Protein AF-0000000081345189 (afdb_homodimer)

Structure (mmCIF, N/CA/C/O backbone):
data_AF-0000000081345189-model_v1
#
loop_
_entity.id
_entity.type
_entity.pdbx_description
1 polymer 'GP-PDE domain-containing protein'
#
loop_
_atom_site.group_PDB
_atom_site.id
_atom_site.type_symbol
_atom_site.label_atom_id
_atom_site.label_alt_id
_atom_site.label_comp_id
_atom_site.label_asym_id
_atom_site.label_entity_id
_atom_site.label_seq_id
_atom_site.pdbx_PDB_ins_code
_atom_site.Cartn_x
_atom_site.Cartn_y
_atom_site.Cartn_z
_atom_site.occupancy
_atom_site.B_iso_or_equiv
_atom_site.auth_seq_id
_atom_site.auth_comp_id
_atom_site.auth_asym_id
_atom_site.auth_atom_id
_atom_site.pdbx_PDB_model_num
ATOM 1 N N . MET A 1 1 ? -39.938 5.062 -21.141 1 41.16 1 MET A N 1
ATOM 2 C CA . MET A 1 1 ? -39.344 3.846 -20.578 1 41.16 1 MET A CA 1
ATOM 3 C C . MET A 1 1 ? -39.156 2.787 -21.656 1 41.16 1 MET A C 1
ATOM 5 O O . MET A 1 1 ? -38.094 2.184 -21.766 1 41.16 1 MET A O 1
ATOM 9 N N . LEU A 1 2 ? -40.312 2.641 -22.531 1 48.38 2 LEU A N 1
ATOM 10 C CA . LEU A 1 2 ? -40.25 1.671 -23.625 1 48.38 2 LEU A CA 1
ATOM 11 C C . LEU A 1 2 ? -39.25 2.102 -24.672 1 48.38 2 LEU A C 1
ATOM 13 O O . LEU A 1 2 ? -38.531 1.263 -25.25 1 48.38 2 LEU A O 1
ATOM 17 N N . MET A 1 3 ? -39.094 3.334 -24.844 1 50.09 3 MET A N 1
ATOM 18 C CA . MET A 1 3 ? -38.188 3.84 -25.859 1 50.09 3 MET A CA 1
ATOM 19 C C . MET A 1 3 ? -36.719 3.678 -25.406 1 50.09 3 MET A C 1
ATOM 21 O O . MET A 1 3 ? -35.844 3.344 -26.203 1 50.09 3 MET A O 1
ATOM 25 N N . LEU A 1 4 ? -36.562 3.957 -24.281 1 46.25 4 LEU A N 1
ATOM 26 C CA . LEU A 1 4 ? -35.188 3.793 -23.797 1 46.25 4 LEU A CA 1
ATOM 27 C C . LEU A 1 4 ? -34.781 2.328 -23.828 1 46.25 4 LEU A C 1
ATOM 29 O O . LEU A 1 4 ? -33.625 2.018 -24.156 1 46.25 4 LEU A O 1
ATOM 33 N N . LEU A 1 5 ? -35.75 1.592 -23.625 1 51.97 5 LEU A N 1
ATOM 34 C CA . LEU A 1 5 ? -35.5 0.163 -23.766 1 51.97 5 LEU A CA 1
ATOM 35 C C . LEU A 1 5 ? -35.188 -0.192 -25.219 1 51.97 5 LEU A C 1
ATOM 37 O O . LEU A 1 5 ? -34.312 -1.018 -25.484 1 51.97 5 LEU A O 1
ATOM 41 N N . GLY A 1 6 ? -35.875 0.521 -26.031 1 51.03 6 GLY A N 1
ATOM 42 C CA . GLY A 1 6 ? -35.625 0.293 -27.438 1 51.03 6 GLY A CA 1
ATOM 43 C C . GLY A 1 6 ? -34.25 0.7 -27.891 1 51.03 6 GLY A C 1
ATOM 44 O O . GLY A 1 6 ? -33.594 -0.009 -28.672 1 51.03 6 GLY A O 1
ATOM 45 N N . LEU A 1 7 ? -33.938 1.811 -27.516 1 50.38 7 LEU A N 1
ATOM 46 C CA . LEU A 1 7 ? -32.594 2.305 -27.922 1 50.38 7 LEU A CA 1
ATOM 47 C C . LEU A 1 7 ? -31.5 1.413 -27.359 1 50.38 7 LEU A C 1
ATOM 49 O O . LEU A 1 7 ? -30.5 1.175 -28.031 1 50.38 7 LEU A O 1
ATOM 53 N N . HIS A 1 8 ? -31.812 1.021 -26.297 1 51.81 8 HIS A N 1
ATOM 54 C CA . HIS A 1 8 ? -30.844 0.103 -25.703 1 51.81 8 HIS A CA 1
ATOM 55 C C . HIS A 1 8 ? -30.766 -1.204 -26.5 1 51.81 8 HIS A C 1
ATOM 57 O O . HIS A 1 8 ? -29.672 -1.729 -26.734 1 51.81 8 HIS A O 1
ATOM 63 N N . VAL A 1 9 ? -32 -1.559 -26.969 1 53.44 9 VAL A N 1
ATOM 64 C CA . VAL A 1 9 ? -32.062 -2.777 -27.766 1 53.44 9 VAL A CA 1
ATOM 65 C C . VAL A 1 9 ? -31.375 -2.549 -29.109 1 53.44 9 VAL A C 1
ATOM 67 O O . VAL A 1 9 ? -30.656 -3.42 -29.594 1 53.44 9 VAL A O 1
ATOM 70 N N . ALA A 1 10 ? -31.484 -1.415 -29.531 1 54.19 10 ALA A N 1
ATOM 71 C CA . ALA A 1 10 ? -30.875 -1.12 -30.828 1 54.19 10 ALA A CA 1
ATOM 72 C C . ALA A 1 10 ? -29.359 -1.025 -30.703 1 54.19 10 ALA A C 1
ATOM 74 O O . ALA A 1 10 ? -28.625 -1.524 -31.562 1 54.19 10 ALA A O 1
ATOM 75 N N . ALA A 1 11 ? -29.047 -0.41 -29.812 1 53.94 11 ALA A N 1
ATOM 76 C CA . ALA A 1 11 ? -27.609 -0.267 -29.656 1 53.94 11 ALA A CA 1
ATOM 77 C C . ALA A 1 11 ? -26.938 -1.624 -29.438 1 53.94 11 ALA A C 1
ATOM 79 O O . ALA A 1 11 ? -25.875 -1.892 -29.984 1 53.94 11 ALA A O 1
ATOM 80 N N . ILE A 1 12 ? -27.656 -2.309 -28.812 1 58.28 12 ILE A N 1
ATOM 81 C CA . ILE A 1 12 ? -27.203 -3.68 -28.609 1 58.28 12 ILE A CA 1
ATOM 82 C C . ILE A 1 12 ? -27.203 -4.422 -29.953 1 58.28 12 ILE A C 1
ATOM 84 O O . ILE A 1 12 ? -26.25 -5.152 -30.266 1 58.28 12 ILE A O 1
ATOM 88 N N . ALA A 1 13 ? -28.234 -4.176 -30.656 1 54.88 13 ALA A N 1
ATOM 89 C CA . ALA A 1 13 ? -28.328 -4.832 -31.953 1 54.88 13 ALA A CA 1
ATOM 90 C C . ALA A 1 13 ? -27.219 -4.375 -32.875 1 54.88 13 ALA A C 1
ATOM 92 O O . ALA A 1 13 ? -26.625 -5.188 -33.625 1 54.88 13 ALA A O 1
ATOM 93 N N . ILE A 1 14 ? -26.969 -3.117 -32.938 1 54.25 14 ILE A N 1
ATOM 94 C CA . ILE A 1 14 ? -25.906 -2.604 -33.781 1 54.25 14 ILE A CA 1
ATOM 95 C C . ILE A 1 14 ? -24.562 -3.131 -33.312 1 54.25 14 ILE A C 1
ATOM 97 O O . ILE A 1 14 ? -23.734 -3.557 -34.125 1 54.25 14 ILE A O 1
ATOM 101 N N . GLY A 1 15 ? -24.406 -3.053 -32.125 1 56.47 15 GLY A N 1
ATOM 102 C CA . GLY A 1 15 ? -23.188 -3.609 -31.562 1 56.47 15 GLY A CA 1
ATOM 103 C C . GLY A 1 15 ? -22.984 -5.078 -31.906 1 56.47 15 GLY A C 1
ATOM 104 O O . GLY A 1 15 ? -21.906 -5.492 -32.281 1 56.47 15 GLY A O 1
ATOM 105 N N . PHE A 1 16 ? -24.125 -5.629 -31.875 1 61.16 16 PHE A N 1
ATOM 106 C CA . PHE A 1 16 ? -24.109 -7.043 -32.219 1 61.16 16 PHE A CA 1
ATOM 107 C C . PHE A 1 16 ? -23.844 -7.23 -33.719 1 61.16 16 PHE A C 1
ATOM 109 O O . PHE A 1 16 ? -23.156 -8.18 -34.125 1 61.16 16 PHE A O 1
ATOM 116 N N . GLY A 1 17 ? -24.438 -6.398 -34.469 1 58.06 17 GLY A N 1
ATOM 117 C CA . GLY A 1 17 ? -24.141 -6.488 -35.906 1 58.06 17 GLY A CA 1
ATOM 118 C C . GLY A 1 17 ? -22.688 -6.293 -36.219 1 58.06 17 GLY A C 1
ATOM 119 O O . GLY A 1 17 ? -22.109 -7.055 -37 1 58.06 17 GLY A O 1
ATOM 120 N N . ILE A 1 18 ? -22.109 -5.309 -35.688 1 59.91 18 ILE A N 1
ATOM 121 C CA . ILE A 1 18 ? -20.688 -5.043 -35.906 1 59.91 18 ILE A CA 1
ATOM 122 C C . ILE A 1 18 ? -19.844 -6.191 -35.344 1 59.91 18 ILE A C 1
ATOM 124 O O . ILE A 1 18 ? -18.859 -6.605 -35.969 1 59.91 18 ILE A O 1
ATOM 128 N N . PHE A 1 19 ? -20.406 -6.617 -34.344 1 62.16 19 PHE A N 1
ATOM 129 C CA . PHE A 1 19 ? -19.781 -7.773 -33.719 1 62.16 19 PHE A CA 1
ATOM 130 C C . PHE A 1 19 ? -19.719 -8.953 -34.688 1 62.16 19 PHE A C 1
ATOM 132 O O . PHE A 1 19 ? -18.656 -9.555 -34.875 1 62.16 19 PHE A O 1
ATOM 139 N N . PHE A 1 20 ? -20.875 -9.258 -35.25 1 64.94 20 PHE A N 1
ATOM 140 C CA . PHE A 1 20 ? -20.938 -10.43 -36.094 1 64.94 20 PHE A CA 1
ATOM 141 C C . PHE A 1 20 ? -20.094 -10.219 -37.344 1 64.94 20 PHE A C 1
ATOM 143 O O . PHE A 1 20 ? -19.5 -11.164 -37.875 1 64.94 20 PHE A O 1
ATOM 150 N N . LYS A 1 21 ? -20.078 -9.055 -37.875 1 62.38 21 LYS A N 1
ATOM 151 C CA . LYS A 1 21 ? -19.281 -8.797 -39.094 1 62.38 21 LYS A CA 1
ATOM 152 C C . LYS A 1 21 ? -17.781 -8.836 -38.75 1 62.38 21 LYS A C 1
ATOM 154 O O . LYS A 1 21 ? -16.984 -9.336 -39.531 1 62.38 21 LYS A O 1
ATOM 159 N N . LYS A 1 22 ? -17.375 -8.336 -37.75 1 65.12 22 LYS A N 1
ATOM 160 C CA . LYS A 1 22 ? -15.953 -8.227 -37.438 1 65.12 22 LYS A CA 1
ATOM 161 C C . LYS A 1 22 ? -15.43 -9.516 -36.781 1 65.12 22 LYS A C 1
ATOM 163 O O . LYS A 1 22 ? -14.312 -9.945 -37.094 1 65.12 22 LYS A O 1
ATOM 168 N N . PHE A 1 23 ? -16.406 -10.266 -36.062 1 76.75 23 PHE A N 1
ATOM 169 C CA . PHE A 1 23 ? -15.844 -11.359 -35.281 1 76.75 23 PHE A CA 1
ATOM 170 C C . PHE A 1 23 ? -16.312 -12.711 -35.812 1 76.75 23 PHE A C 1
ATOM 172 O O . PHE A 1 23 ? -15.828 -13.758 -35.375 1 76.75 23 PHE A O 1
ATOM 179 N N . GLY A 1 24 ? -17.062 -12.547 -36.688 1 72.56 24 GLY A N 1
ATOM 180 C CA . GLY A 1 24 ? -17.469 -13.758 -37.375 1 72.56 24 GLY A CA 1
ATOM 181 C C . GLY A 1 24 ? -16.344 -14.406 -38.156 1 72.56 24 GLY A C 1
ATOM 182 O O . GLY A 1 24 ? -16.422 -15.586 -38.5 1 72.56 24 GLY A O 1
ATOM 183 N N . LYS A 1 25 ? -15.398 -13.633 -38.5 1 72.75 25 LYS A N 1
ATOM 184 C CA . LYS A 1 25 ? -14.32 -14.133 -39.344 1 72.75 25 LYS A CA 1
ATOM 185 C C . LYS A 1 25 ? -13.203 -14.758 -38.5 1 72.75 25 LYS A C 1
ATOM 187 O O . LYS A 1 25 ? -12.195 -15.203 -39.062 1 72.75 25 LYS A O 1
ATOM 192 N N . LEU A 1 26 ? -13.344 -14.836 -37.219 1 81.81 26 LEU A N 1
ATOM 193 C CA . LEU A 1 26 ? -12.297 -15.398 -36.375 1 81.81 26 LEU A CA 1
ATOM 194 C C . LEU A 1 26 ? -12.273 -16.922 -36.5 1 81.81 26 LEU A C 1
ATOM 196 O O . LEU A 1 26 ? -13.328 -17.562 -36.562 1 81.81 26 LEU A O 1
ATOM 200 N N . THR A 1 27 ? -11.031 -17.438 -36.719 1 81.25 27 THR A N 1
ATOM 201 C CA . THR A 1 27 ? -10.867 -18.875 -36.781 1 81.25 27 THR A CA 1
ATOM 202 C C . THR A 1 27 ? -11.164 -19.5 -35.406 1 81.25 27 THR A C 1
ATOM 204 O O . THR A 1 27 ? -11.227 -18.797 -34.406 1 81.25 27 THR A O 1
ATOM 207 N N . ARG A 1 28 ? -11.43 -20.703 -35.469 1 80.62 28 ARG A N 1
ATOM 208 C CA . ARG A 1 28 ? -11.703 -21.453 -34.219 1 80.62 28 ARG A CA 1
ATOM 209 C C . ARG A 1 28 ? -10.547 -21.328 -33.25 1 80.62 28 ARG A C 1
ATOM 211 O O . ARG A 1 28 ? -10.766 -21.203 -32.031 1 80.62 28 ARG A O 1
ATOM 218 N N . LYS A 1 29 ? -9.43 -21.359 -33.812 1 77.94 29 LYS A N 1
ATOM 219 C CA . LYS A 1 29 ? -8.25 -21.234 -32.969 1 77.94 29 LYS A CA 1
ATOM 220 C C . LYS A 1 29 ? -8.188 -19.859 -32.312 1 77.94 29 LYS A C 1
ATOM 222 O O . LYS A 1 29 ? -7.871 -19.734 -31.125 1 77.94 29 LYS A O 1
ATOM 227 N N . GLN A 1 30 ? -8.5 -18.875 -33.031 1 79.19 30 GLN A N 1
ATOM 228 C CA . GLN A 1 30 ? -8.484 -17.516 -32.5 1 79.19 30 GLN A CA 1
ATOM 229 C C . GLN A 1 30 ? -9.516 -17.328 -31.391 1 79.19 30 GLN A C 1
ATOM 231 O O . GLN A 1 30 ? -9.266 -16.641 -30.406 1 79.19 30 GLN A O 1
ATOM 236 N N . TRP A 1 31 ? -10.617 -18.031 -31.656 1 82.19 31 TRP A N 1
ATOM 237 C CA . TRP A 1 31 ? -11.664 -18 -30.641 1 82.19 31 TRP A CA 1
ATOM 238 C C . TRP A 1 31 ? -11.195 -18.656 -29.359 1 82.19 31 TRP A C 1
ATOM 240 O O . TRP A 1 31 ? -11.344 -18.094 -28.266 1 82.19 31 TRP A O 1
ATOM 250 N N . LYS A 1 32 ? -10.617 -19.703 -29.578 1 78.31 32 LYS A N 1
ATOM 251 C CA . LYS A 1 32 ? -10.141 -20.453 -28.406 1 78.31 32 LYS A CA 1
ATOM 252 C C . LYS A 1 32 ? -9.047 -19.688 -27.672 1 78.31 32 LYS A C 1
ATOM 254 O O . LYS A 1 32 ? -9.055 -19.609 -26.438 1 78.31 32 LYS A O 1
ATOM 259 N N . ASP A 1 33 ? -8.195 -19.109 -28.406 1 77.56 33 ASP A N 1
ATOM 260 C CA . ASP A 1 33 ? -7.102 -18.344 -27.828 1 77.56 33 ASP A CA 1
ATOM 261 C C . ASP A 1 33 ? -7.625 -17.125 -27.062 1 77.56 33 ASP A C 1
ATOM 263 O O . ASP A 1 33 ? -7.105 -16.781 -26 1 77.56 33 ASP A O 1
ATOM 267 N N . THR A 1 34 ? -8.625 -16.594 -27.625 1 80.31 34 THR A N 1
ATOM 268 C CA . THR A 1 34 ? -9.172 -15.359 -27.062 1 80.31 34 THR A CA 1
ATOM 269 C C . THR A 1 34 ? -9.82 -15.633 -25.703 1 80.31 34 THR A C 1
ATOM 271 O O . THR A 1 34 ? -9.766 -14.789 -24.797 1 80.31 34 THR A O 1
ATOM 274 N N . PHE A 1 35 ? -10.32 -16.844 -25.547 1 78.88 35 PHE A N 1
ATOM 275 C CA . PHE A 1 35 ? -11.078 -17.094 -24.328 1 78.88 35 PHE A CA 1
ATOM 276 C C . PHE A 1 35 ? -10.305 -18.016 -23.391 1 78.88 35 PHE A C 1
ATOM 278 O O . PHE A 1 35 ? -10.844 -18.5 -22.391 1 78.88 35 PHE A O 1
ATOM 285 N N . ASN A 1 36 ? -9.086 -18.125 -23.781 1 71.88 36 ASN A N 1
ATOM 286 C CA . ASN A 1 36 ? -8.219 -18.906 -22.891 1 71.88 36 ASN A CA 1
ATOM 287 C C . ASN A 1 36 ? -7.504 -18.016 -21.891 1 71.88 36 ASN A C 1
ATOM 289 O O . ASN A 1 36 ? -6.691 -17.172 -22.266 1 71.88 36 ASN A O 1
ATOM 293 N N . ALA A 1 37 ? -7.844 -18.25 -20.562 1 67.31 37 ALA A N 1
ATOM 294 C CA . ALA A 1 37 ? -7.336 -17.406 -19.484 1 67.31 37 ALA A CA 1
ATOM 295 C C . ALA A 1 37 ? -5.809 -17.422 -19.453 1 67.31 37 ALA A C 1
ATOM 297 O O . ALA A 1 37 ? -5.176 -16.391 -19.219 1 67.31 37 ALA A O 1
ATOM 298 N N . GLN A 1 38 ? -5.238 -18.516 -19.703 1 63.88 38 GLN A N 1
ATOM 299 C CA . GLN A 1 38 ? -3.783 -18.625 -19.688 1 63.88 38 GLN A CA 1
ATOM 300 C C . GLN A 1 38 ? -3.168 -17.828 -20.828 1 63.88 38 GLN A C 1
ATOM 302 O O . GLN A 1 38 ? -2.168 -17.125 -20.656 1 63.88 38 GLN A O 1
ATOM 307 N N . THR A 1 39 ? -3.814 -17.984 -21.969 1 66.75 39 THR A N 1
ATOM 308 C CA . THR A 1 39 ? -3.342 -17.25 -23.141 1 66.75 39 THR A CA 1
ATOM 309 C C . THR A 1 39 ? -3.439 -15.742 -22.906 1 66.75 39 THR A C 1
ATOM 311 O O . THR A 1 39 ? -2.557 -14.992 -23.312 1 66.75 39 THR A O 1
ATOM 314 N N . LEU A 1 40 ? -4.5 -15.406 -22.266 1 69.56 40 LEU A N 1
ATOM 315 C CA . LEU A 1 40 ? -4.727 -14 -21.969 1 69.56 40 LEU A CA 1
ATOM 316 C C . LEU A 1 40 ? -3.594 -13.422 -21.125 1 69.56 40 LEU A C 1
ATOM 318 O O . LEU A 1 40 ? -3.17 -12.289 -21.344 1 69.56 40 LEU A O 1
ATOM 322 N N . VAL A 1 41 ? -3.053 -14.219 -20.344 1 63.5 41 VAL A N 1
ATOM 323 C CA . VAL A 1 41 ? -2.062 -13.742 -19.391 1 63.5 41 VAL A CA 1
ATOM 324 C C . VAL A 1 41 ? -0.662 -13.875 -19.984 1 63.5 41 VAL A C 1
ATOM 326 O O . VAL A 1 41 ? 0.15 -12.953 -19.891 1 63.5 41 VAL A O 1
ATOM 329 N N . ILE A 1 42 ? -0.358 -14.914 -20.703 1 61.25 42 ILE A N 1
ATOM 330 C CA . ILE A 1 42 ? 1.021 -15.234 -21.062 1 61.25 42 ILE A CA 1
ATOM 331 C C . ILE A 1 42 ? 1.29 -14.812 -22.5 1 61.25 42 ILE A C 1
ATOM 333 O O . ILE A 1 42 ? 2.432 -14.523 -22.875 1 61.25 42 ILE A O 1
ATOM 337 N N . GLN A 1 43 ? 0.173 -14.781 -23.328 1 66.06 43 GLN A N 1
ATOM 338 C CA . GLN A 1 43 ? 0.319 -14.422 -24.734 1 66.06 43 GLN A CA 1
ATOM 339 C C . GLN A 1 43 ? -0.784 -13.461 -25.172 1 66.06 43 GLN A C 1
ATOM 341 O O . GLN A 1 43 ? -1.594 -13.789 -26.047 1 66.06 43 GLN A O 1
ATOM 346 N N . PRO A 1 44 ? -0.669 -12.266 -24.641 1 67.25 44 PRO A N 1
ATOM 347 C CA . PRO A 1 44 ? -1.761 -11.336 -24.953 1 67.25 44 PRO A CA 1
ATOM 348 C C . PRO A 1 44 ? -1.871 -11.016 -26.438 1 67.25 44 PRO A C 1
ATOM 350 O O . PRO A 1 44 ? -2.947 -10.648 -26.922 1 67.25 44 PRO A O 1
ATOM 353 N N . ARG A 1 45 ? -0.86 -11.336 -27.234 1 71.12 45 ARG A N 1
ATOM 354 C CA . ARG A 1 45 ? -0.875 -11.031 -28.656 1 71.12 45 ARG A CA 1
ATOM 355 C C . ARG A 1 45 ? -1.845 -11.938 -29.406 1 71.12 45 ARG A C 1
ATOM 357 O O . ARG A 1 45 ? -2.32 -11.594 -30.484 1 71.12 45 ARG A O 1
ATOM 364 N N . LYS A 1 46 ? -2.102 -12.977 -28.797 1 72.88 46 LYS A N 1
ATOM 365 C CA . LYS A 1 46 ? -2.951 -13.953 -29.469 1 72.88 46 LYS A CA 1
ATOM 366 C C . LYS A 1 46 ? -4.422 -13.734 -29.125 1 72.88 46 LYS A C 1
ATOM 368 O O . LYS A 1 46 ? -5.301 -14.414 -29.656 1 72.88 46 LYS A O 1
ATOM 373 N N . VAL A 1 47 ? -4.547 -12.82 -28.25 1 79.44 47 VAL A N 1
ATOM 374 C CA . VAL A 1 47 ? -5.902 -12.562 -27.781 1 79.44 47 VAL A CA 1
ATOM 375 C C . VAL A 1 47 ? -6.504 -11.398 -28.562 1 79.44 47 VAL A C 1
ATOM 377 O O . VAL A 1 47 ? -5.836 -10.383 -28.797 1 79.44 47 VAL A O 1
ATOM 380 N N . ASN A 1 48 ? -7.703 -11.672 -29.109 1 81.31 48 ASN A N 1
ATOM 381 C CA . ASN A 1 48 ? -8.43 -10.57 -29.734 1 81.31 48 ASN A CA 1
ATOM 382 C C . ASN A 1 48 ? -9.07 -9.656 -28.688 1 81.31 48 ASN A C 1
ATOM 384 O O . ASN A 1 48 ? -10.211 -9.891 -28.266 1 81.31 48 ASN A O 1
ATOM 388 N N . MET A 1 49 ? -8.391 -8.617 -28.469 1 81.56 49 MET A N 1
ATOM 389 C CA . MET A 1 49 ? -8.805 -7.719 -27.391 1 81.56 49 MET A CA 1
ATOM 390 C C . MET A 1 49 ? -10.094 -6.988 -27.766 1 81.56 49 MET A C 1
ATOM 392 O O . MET A 1 49 ? -10.898 -6.672 -26.891 1 81.56 49 MET A O 1
ATOM 396 N N . ASP A 1 50 ? -10.289 -6.738 -28.984 1 78.75 50 ASP A N 1
ATOM 397 C CA . ASP A 1 50 ? -11.523 -6.082 -29.406 1 78.75 50 ASP A CA 1
ATOM 398 C C . ASP A 1 50 ? -12.742 -6.961 -29.125 1 78.75 50 ASP A C 1
ATOM 400 O O . ASP A 1 50 ? -13.766 -6.469 -28.656 1 78.75 50 ASP A O 1
ATOM 404 N N . LEU A 1 51 ? -12.531 -8.164 -29.438 1 82.81 51 LEU A N 1
ATOM 405 C CA . LEU A 1 51 ? -13.617 -9.102 -29.172 1 82.81 51 LEU A CA 1
ATOM 406 C C . LEU A 1 51 ? -13.898 -9.203 -27.672 1 82.81 51 LEU A C 1
ATOM 408 O O . LEU A 1 51 ? -15.055 -9.164 -27.25 1 82.81 51 LEU A O 1
ATOM 412 N N . LEU A 1 52 ? -12.922 -9.344 -26.984 1 84.12 52 LEU A N 1
ATOM 413 C CA . LEU A 1 52 ? -13.094 -9.445 -25.531 1 84.12 52 LEU A CA 1
ATOM 414 C C . LEU A 1 52 ? -13.75 -8.188 -24.969 1 84.12 52 LEU A C 1
ATOM 416 O O . LEU A 1 52 ? -14.617 -8.273 -24.094 1 84.12 52 LEU A O 1
ATOM 420 N N . THR A 1 53 ? -13.328 -7.062 -25.406 1 82.12 53 THR A N 1
ATOM 421 C CA . THR A 1 53 ? -13.914 -5.801 -24.969 1 82.12 53 THR A CA 1
ATOM 422 C C . THR A 1 53 ? -15.391 -5.73 -25.344 1 82.12 53 THR A C 1
ATOM 424 O O . THR A 1 53 ? -16.219 -5.262 -24.562 1 82.12 53 THR A O 1
ATOM 427 N N . PHE A 1 54 ? -15.68 -6.121 -26.5 1 81 54 PHE A N 1
ATOM 428 C CA . PHE A 1 54 ? -17.062 -6.137 -26.969 1 81 54 PHE A CA 1
ATOM 429 C C . PHE A 1 54 ? -17.922 -7.016 -26.062 1 81 54 PHE A C 1
ATOM 431 O O . PHE A 1 54 ? -19 -6.605 -25.641 1 81 54 PHE A O 1
ATOM 438 N N . ILE A 1 55 ? -17.438 -8.141 -25.781 1 83.06 55 ILE A N 1
ATOM 439 C CA . ILE A 1 55 ? -18.156 -9.078 -24.938 1 83.06 55 ILE A CA 1
ATOM 440 C C . ILE A 1 55 ? -18.312 -8.5 -23.531 1 83.06 55 ILE A C 1
ATOM 442 O O . ILE A 1 55 ? -19.375 -8.625 -22.906 1 83.06 55 ILE A O 1
ATOM 446 N N . ALA A 1 56 ? -17.297 -7.922 -23.125 1 84.06 56 ALA A N 1
ATOM 447 C CA . ALA A 1 56 ? -17.375 -7.277 -21.812 1 84.06 56 ALA A CA 1
ATOM 448 C C . ALA A 1 56 ? -18.484 -6.238 -21.766 1 84.06 56 ALA A C 1
ATOM 450 O O . ALA A 1 56 ? -19.234 -6.168 -20.797 1 84.06 56 ALA A O 1
ATOM 451 N N . TRP A 1 57 ? -18.609 -5.48 -22.766 1 80.69 57 TRP A N 1
ATOM 452 C CA . TRP A 1 57 ? -19.672 -4.473 -22.812 1 80.69 57 TRP A CA 1
ATOM 453 C C . TRP A 1 57 ? -21.047 -5.129 -22.828 1 80.69 57 TRP A C 1
ATOM 455 O O . TRP A 1 57 ? -21.984 -4.629 -22.203 1 80.69 57 TRP A O 1
ATOM 465 N N . ILE A 1 58 ? -21.109 -6.203 -23.516 1 80.5 58 ILE A N 1
ATOM 466 C CA . ILE A 1 58 ? -22.375 -6.914 -23.562 1 80.5 58 ILE A CA 1
ATOM 467 C C . ILE A 1 58 ? -22.734 -7.402 -22.156 1 80.5 58 ILE A C 1
ATOM 469 O O . ILE A 1 58 ? -23.875 -7.234 -21.703 1 80.5 58 ILE A O 1
ATOM 473 N N . ILE A 1 59 ? -21.781 -7.996 -21.484 1 85.62 59 ILE A N 1
ATOM 474 C CA . ILE A 1 59 ? -22.016 -8.508 -20.141 1 85.62 59 ILE A CA 1
ATOM 475 C C . ILE A 1 59 ? -22.422 -7.355 -19.203 1 85.62 59 ILE A C 1
ATOM 477 O O . ILE A 1 59 ? -23.375 -7.473 -18.438 1 85.62 59 ILE A O 1
ATOM 481 N N . ILE A 1 60 ? -21.734 -6.25 -19.328 1 83.19 60 ILE A N 1
ATOM 482 C CA . ILE A 1 60 ? -22.047 -5.082 -18.5 1 83.19 60 ILE A CA 1
ATOM 483 C C . ILE A 1 60 ? -23.469 -4.617 -18.766 1 83.19 60 ILE A C 1
ATOM 485 O O . ILE A 1 60 ? -24.234 -4.355 -17.828 1 83.19 60 ILE A O 1
ATOM 489 N N . PHE A 1 61 ? -23.781 -4.574 -19.984 1 78.5 61 PHE A N 1
ATOM 490 C CA . PHE A 1 61 ? -25.125 -4.133 -20.359 1 78.5 61 PHE A CA 1
ATOM 491 C C . PHE A 1 61 ? -26.172 -5.098 -19.828 1 78.5 61 PHE A C 1
ATOM 493 O O . PHE A 1 61 ? -27.203 -4.668 -19.297 1 78.5 61 PHE A O 1
ATOM 500 N N . VAL A 1 62 ? -25.906 -6.344 -19.906 1 83.12 62 VAL A N 1
ATOM 501 C CA . VAL A 1 62 ? -26.859 -7.355 -19.453 1 83.12 62 VAL A CA 1
ATOM 502 C C . VAL A 1 62 ? -27.016 -7.285 -17.938 1 83.12 62 VAL A C 1
ATOM 504 O O . VAL A 1 62 ? -28.141 -7.344 -17.422 1 83.12 62 VAL A O 1
ATOM 507 N N . VAL A 1 63 ? -25.969 -7.172 -17.297 1 83.75 63 VAL A N 1
ATOM 508 C CA . VAL A 1 63 ? -26 -7.07 -15.836 1 83.75 63 VAL A CA 1
ATOM 509 C C . VAL A 1 63 ? -26.781 -5.824 -15.43 1 83.75 63 VAL A C 1
ATOM 511 O O . VAL A 1 63 ? -27.641 -5.883 -14.539 1 83.75 63 VAL A O 1
ATOM 514 N N . PHE A 1 64 ? -26.5 -4.734 -16.078 1 79.25 64 PHE A N 1
ATOM 515 C CA . PHE A 1 64 ? -27.219 -3.498 -15.797 1 79.25 64 PHE A CA 1
ATOM 516 C C . PHE A 1 64 ? -28.719 -3.664 -16.078 1 79.25 64 PHE A C 1
ATOM 518 O O . PHE A 1 64 ? -29.547 -3.16 -15.328 1 79.25 64 PHE A O 1
ATOM 525 N N . TRP A 1 65 ? -28.953 -4.328 -17.125 1 77.06 65 TRP A N 1
ATOM 526 C CA . TRP A 1 65 ? -30.344 -4.57 -17.484 1 77.06 65 TRP A CA 1
ATOM 527 C C . TRP A 1 65 ? -31.047 -5.414 -16.438 1 77.06 65 TRP A C 1
ATOM 529 O O . TRP A 1 65 ? -32.156 -5.086 -16 1 77.06 65 TRP A O 1
ATOM 539 N N . ILE A 1 66 ? -30.438 -6.398 -16.016 1 82.44 66 ILE A N 1
ATOM 540 C CA . ILE A 1 66 ? -31 -7.27 -14.992 1 82.44 66 ILE A CA 1
ATOM 541 C C . ILE A 1 66 ? -31.219 -6.48 -13.703 1 82.44 66 ILE A C 1
ATOM 543 O O . ILE A 1 66 ? -32.281 -6.578 -13.078 1 82.44 66 ILE A O 1
ATOM 547 N N . PHE A 1 67 ? -30.281 -5.742 -13.336 1 80.19 67 PHE A N 1
ATOM 548 C CA . PHE A 1 67 ? -30.391 -4.945 -12.117 1 80.19 67 PHE A CA 1
ATOM 549 C C . PHE A 1 67 ? -31.547 -3.955 -12.227 1 80.19 67 PHE A C 1
ATOM 551 O O . PHE A 1 67 ? -32.25 -3.715 -11.258 1 80.19 67 PHE A O 1
ATOM 558 N N . THR A 1 68 ? -31.688 -3.355 -13.383 1 74.69 68 THR A N 1
ATOM 559 C CA . THR A 1 68 ? -32.781 -2.422 -13.609 1 74.69 68 THR A CA 1
ATOM 560 C C . THR A 1 68 ? -34.125 -3.127 -13.469 1 74.69 68 THR A C 1
ATOM 562 O O . THR A 1 68 ? -35.062 -2.604 -12.836 1 74.69 68 THR A O 1
ATOM 565 N N . LEU A 1 69 ? -34.188 -4.336 -13.953 1 79.69 69 LEU A N 1
ATOM 566 C CA . LEU A 1 69 ? -35.406 -5.094 -13.859 1 79.69 69 LEU A CA 1
ATOM 567 C C . LEU A 1 69 ? -35.75 -5.434 -12.406 1 79.69 69 LEU A C 1
ATOM 569 O O . LEU A 1 69 ? -36.875 -5.309 -11.969 1 79.69 69 LEU A O 1
ATOM 573 N N . LEU A 1 70 ? -34.719 -5.828 -11.797 1 80.69 70 LEU A N 1
ATOM 574 C CA . LEU A 1 70 ? -34.938 -6.152 -10.391 1 80.69 70 LEU A CA 1
ATOM 575 C C . LEU A 1 70 ? -35.312 -4.906 -9.586 1 80.69 70 LEU A C 1
ATOM 577 O O . LEU A 1 70 ? -36.125 -4.977 -8.68 1 80.69 70 LEU A O 1
ATOM 581 N N . ALA A 1 71 ? -34.719 -3.846 -9.945 1 77.19 71 ALA A N 1
ATOM 582 C CA . ALA A 1 71 ? -35 -2.592 -9.258 1 77.19 71 ALA A CA 1
ATOM 583 C C . ALA A 1 71 ? -36.438 -2.131 -9.531 1 77.19 71 ALA A C 1
ATOM 585 O O . ALA A 1 71 ? -37.094 -1.544 -8.656 1 77.19 71 ALA A O 1
ATOM 586 N N . ILE A 1 72 ? -36.875 -2.381 -10.68 1 76.19 72 ILE A N 1
ATOM 587 C CA . ILE A 1 72 ? -38.25 -2.014 -11.031 1 76.19 72 ILE A CA 1
ATOM 588 C C . ILE A 1 72 ? -39.219 -2.898 -10.273 1 76.19 72 ILE A C 1
ATOM 590 O O . ILE A 1 72 ? -40.25 -2.42 -9.781 1 76.19 72 ILE A O 1
ATOM 594 N N . LYS A 1 73 ? -38.781 -4.062 -10.031 1 79.88 73 LYS A N 1
ATOM 595 C CA . LYS A 1 73 ? -39.719 -5.02 -9.445 1 79.88 73 LYS A CA 1
ATOM 596 C C . LYS A 1 73 ? -39.656 -4.969 -7.918 1 79.88 73 LYS A C 1
ATOM 598 O O . LYS A 1 73 ? -40.688 -5.074 -7.25 1 79.88 73 LYS A O 1
ATOM 603 N N . PHE A 1 74 ? -38.5 -4.812 -7.438 1 79.19 74 PHE A N 1
ATOM 604 C CA . PHE A 1 74 ? -38.344 -4.918 -5.992 1 79.19 74 PHE A CA 1
ATOM 605 C C . PHE A 1 74 ? -37.781 -3.623 -5.418 1 79.19 74 PHE A C 1
ATOM 607 O O . PHE A 1 74 ? -36.688 -3.199 -5.793 1 79.19 74 PHE A O 1
ATOM 614 N N . LEU A 1 75 ? -38.531 -3.234 -4.52 1 74.88 75 LEU A N 1
ATOM 615 C CA . LEU A 1 75 ? -38.125 -1.995 -3.869 1 74.88 75 LEU A CA 1
ATOM 616 C C . LEU A 1 75 ? -36.812 -2.178 -3.145 1 74.88 75 LEU A C 1
ATOM 618 O O . LEU A 1 75 ? -35.938 -1.29 -3.176 1 74.88 75 LEU A O 1
ATOM 622 N N . THR A 1 76 ? -36.75 -3.23 -2.574 1 71 76 THR A N 1
ATOM 623 C CA . THR A 1 76 ? -35.531 -3.527 -1.83 1 71 76 THR A CA 1
ATOM 624 C C . THR A 1 76 ? -34.312 -3.504 -2.752 1 71 76 THR A C 1
ATOM 626 O O . THR A 1 76 ? -33.25 -2.947 -2.398 1 71 76 THR A O 1
ATOM 629 N N . PHE A 1 77 ? -34.5 -3.996 -3.877 1 75.75 77 PHE A N 1
ATOM 630 C CA . PHE A 1 77 ? -33.406 -4.035 -4.848 1 75.75 77 PHE A CA 1
ATOM 631 C C . PHE A 1 77 ? -33.094 -2.641 -5.383 1 75.75 77 PHE A C 1
ATOM 633 O O . PHE A 1 77 ? -31.953 -2.314 -5.676 1 75.75 77 PHE A O 1
ATOM 640 N N . ARG A 1 78 ? -34.156 -1.854 -5.445 1 77.5 78 ARG A N 1
ATOM 641 C CA . ARG A 1 78 ? -34 -0.479 -5.906 1 77.5 78 ARG A CA 1
ATOM 642 C C . ARG A 1 78 ? -33.156 0.328 -4.918 1 77.5 78 ARG A C 1
ATOM 644 O O . ARG A 1 78 ? -32.281 1.103 -5.32 1 77.5 78 ARG A O 1
ATOM 651 N N . ILE A 1 79 ? -33.5 0.048 -3.807 1 73.62 79 ILE A N 1
ATOM 652 C CA . ILE A 1 79 ? -32.781 0.789 -2.766 1 73.62 79 ILE A CA 1
ATOM 653 C C . ILE A 1 79 ? -31.328 0.32 -2.689 1 73.62 79 ILE A C 1
ATOM 655 O O . ILE A 1 79 ? -30.406 1.138 -2.605 1 73.62 79 ILE A O 1
ATOM 659 N N . ILE A 1 80 ? -31.203 -0.879 -2.809 1 74.06 80 ILE A N 1
ATOM 660 C CA . ILE A 1 80 ? -29.875 -1.448 -2.723 1 74.06 80 ILE A CA 1
ATOM 661 C C . ILE A 1 80 ? -29.016 -0.947 -3.889 1 74.06 80 ILE A C 1
ATOM 663 O O . ILE A 1 80 ? -27.875 -0.518 -3.695 1 74.06 80 ILE A O 1
ATOM 667 N N . LEU A 1 81 ? -29.578 -0.969 -4.949 1 76.56 81 LEU A N 1
ATOM 668 C CA . LEU A 1 81 ? -28.859 -0.542 -6.145 1 76.56 81 LEU A CA 1
ATOM 669 C C . LEU A 1 81 ? -28.562 0.952 -6.094 1 76.56 81 LEU A C 1
ATOM 671 O O . LEU A 1 81 ? -27.5 1.393 -6.531 1 76.56 81 LEU A O 1
ATOM 675 N N . ALA A 1 82 ? -29.547 1.695 -5.609 1 75.56 82 ALA A N 1
ATOM 676 C CA . ALA A 1 82 ? -29.328 3.135 -5.477 1 75.56 82 ALA A CA 1
ATOM 677 C C . ALA A 1 82 ? -28.172 3.428 -4.523 1 75.56 82 ALA A C 1
ATOM 679 O O . ALA A 1 82 ? -27.359 4.32 -4.781 1 75.56 82 ALA A O 1
ATOM 680 N N . ILE A 1 83 ? -28.141 2.602 -3.619 1 73.81 83 ILE A N 1
ATOM 681 C CA . ILE A 1 83 ? -27.094 2.818 -2.627 1 73.81 83 ILE A CA 1
ATOM 682 C C . ILE A 1 83 ? -25.75 2.383 -3.197 1 73.81 83 ILE A C 1
ATOM 684 O O . ILE A 1 83 ? -24.766 3.107 -3.086 1 73.81 83 ILE A O 1
ATOM 688 N N . ILE A 1 84 ? -25.688 1.343 -3.768 1 76.81 84 ILE A N 1
ATOM 689 C CA . ILE A 1 84 ? -24.453 0.764 -4.285 1 76.81 84 ILE A CA 1
ATOM 690 C C . ILE A 1 84 ? -23.875 1.665 -5.375 1 76.81 84 ILE A C 1
ATOM 692 O O . ILE A 1 84 ? -22.656 1.811 -5.492 1 76.81 84 ILE A O 1
ATOM 696 N N . PHE A 1 85 ? -24.781 2.279 -6.109 1 77.5 85 PHE A N 1
ATOM 697 C CA . PHE A 1 85 ? -24.297 3.088 -7.227 1 77.5 85 PHE A CA 1
ATOM 698 C C . PHE A 1 85 ? -24.156 4.547 -6.812 1 77.5 85 PHE A C 1
ATOM 700 O O . PHE A 1 85 ? -23.25 5.242 -7.273 1 77.5 85 PHE A O 1
ATOM 707 N N . ALA A 1 86 ? -25.016 5.035 -5.93 1 80.88 86 ALA A N 1
ATOM 708 C CA . ALA A 1 86 ? -25.016 6.449 -5.566 1 80.88 86 ALA A CA 1
ATOM 709 C C . ALA A 1 86 ? -23.891 6.77 -4.582 1 80.88 86 ALA A C 1
ATOM 711 O O . ALA A 1 86 ? -23.281 7.836 -4.652 1 80.88 86 ALA A O 1
ATOM 712 N N . LEU A 1 87 ? -23.656 5.871 -3.83 1 83.88 87 LEU A N 1
ATOM 713 C CA . LEU A 1 87 ? -22.672 6.145 -2.785 1 83.88 87 LEU A CA 1
ATOM 714 C C . LEU A 1 87 ? -21.281 6.332 -3.381 1 83.88 87 LEU A C 1
ATOM 716 O O . LEU A 1 87 ? -20.594 7.305 -3.066 1 83.88 87 LEU A O 1
ATOM 720 N N . PRO A 1 88 ? -20.906 5.453 -4.203 1 84.31 88 PRO A N 1
ATOM 721 C CA . PRO A 1 88 ? -19.594 5.684 -4.809 1 84.31 88 PRO A CA 1
ATOM 722 C C . PRO A 1 88 ? -19.531 6.98 -5.609 1 84.31 88 PRO A C 1
ATOM 724 O O . PRO A 1 88 ? -18.5 7.664 -5.609 1 84.31 88 PRO A O 1
ATOM 727 N N . ILE A 1 89 ? -20.562 7.289 -6.277 1 84.38 89 ILE A N 1
ATOM 728 C CA . ILE A 1 89 ? -20.609 8.523 -7.047 1 84.38 89 ILE A CA 1
ATOM 729 C C . ILE A 1 89 ? -20.516 9.727 -6.105 1 84.38 89 ILE A C 1
ATOM 731 O O . ILE A 1 89 ? -19.766 10.664 -6.367 1 84.38 89 ILE A O 1
ATOM 735 N N . LEU A 1 90 ? -21.281 9.695 -5.102 1 88.25 90 LEU A N 1
ATOM 736 C CA . LEU A 1 90 ? -21.25 10.781 -4.121 1 88.25 90 LEU A CA 1
ATOM 737 C C . LEU A 1 90 ? -19.844 10.93 -3.539 1 88.25 90 LEU A C 1
ATOM 739 O O . LEU A 1 90 ? -19.328 12.047 -3.426 1 88.25 90 LEU A O 1
ATOM 743 N N . PHE A 1 91 ? -19.25 9.859 -3.191 1 89.44 91 PHE A N 1
ATOM 744 C CA . PHE A 1 91 ? -17.906 9.906 -2.625 1 89.44 91 PHE A CA 1
ATOM 745 C C . PHE A 1 91 ? -16.906 10.477 -3.629 1 89.44 91 PHE A C 1
ATOM 747 O O . PHE A 1 91 ? -16 11.219 -3.256 1 89.44 91 PHE A O 1
ATOM 754 N N . THR A 1 92 ? -17.062 10.094 -4.887 1 89.25 92 THR A N 1
ATOM 755 C CA . THR A 1 92 ? -16.188 10.617 -5.934 1 89.25 92 THR A CA 1
ATOM 756 C C . THR A 1 92 ? -16.359 12.125 -6.074 1 89.25 92 THR A C 1
ATOM 758 O O . THR A 1 92 ? -15.367 12.852 -6.188 1 89.25 92 THR A O 1
ATOM 761 N N . ILE A 1 93 ? -17.641 12.547 -5.996 1 88.56 93 ILE A N 1
ATOM 762 C CA . ILE A 1 93 ? -17.922 13.977 -6.113 1 88.56 93 ILE A CA 1
ATOM 763 C C . ILE A 1 93 ? -17.312 14.719 -4.922 1 88.56 93 ILE A C 1
ATOM 765 O O . ILE A 1 93 ? -16.672 15.75 -5.09 1 88.56 93 ILE A O 1
ATOM 769 N N . LEU A 1 94 ? -17.453 14.195 -3.754 1 90.38 94 LEU A N 1
ATOM 770 C CA . LEU A 1 94 ? -16.922 14.82 -2.549 1 90.38 94 LEU A CA 1
ATOM 771 C C . LEU A 1 94 ? -15.398 14.844 -2.588 1 90.38 94 LEU A C 1
ATOM 773 O O . LEU A 1 94 ? -14.781 15.828 -2.176 1 90.38 94 LEU A O 1
ATOM 777 N N . PHE A 1 95 ? -14.836 13.805 -3.047 1 93.69 95 PHE A N 1
ATOM 778 C CA . PHE A 1 95 ? -13.383 13.742 -3.176 1 93.69 95 PHE A CA 1
ATOM 779 C C . PHE A 1 95 ? -12.867 14.859 -4.07 1 93.69 95 PHE A C 1
ATOM 781 O O . PHE A 1 95 ? -11.961 15.602 -3.686 1 93.69 95 PHE A O 1
ATOM 788 N N . PHE A 1 96 ? -13.477 15.07 -5.207 1 90.06 96 PHE A N 1
ATOM 789 C CA . PHE A 1 96 ? -12.969 16.047 -6.16 1 90.06 96 PHE A CA 1
ATOM 790 C C . PHE A 1 96 ? -13.367 17.469 -5.746 1 90.06 96 PHE A C 1
ATOM 792 O O . PHE A 1 96 ? -12.664 18.422 -6.059 1 90.06 96 PHE A O 1
ATOM 799 N N . ALA A 1 97 ? -14.438 17.594 -5.051 1 92.06 97 ALA A N 1
ATOM 800 C CA . ALA A 1 97 ? -14.883 18.906 -4.602 1 92.06 97 ALA A CA 1
ATOM 801 C C . ALA A 1 97 ? -13.977 19.453 -3.502 1 92.06 97 ALA A C 1
ATOM 803 O O . ALA A 1 97 ? -13.75 20.656 -3.416 1 92.06 97 ALA A O 1
ATOM 804 N N . PHE A 1 98 ? -13.414 18.484 -2.639 1 94.69 98 PHE A N 1
ATOM 805 C CA . PHE A 1 98 ? -12.75 18.969 -1.436 1 94.69 98 PHE A CA 1
ATOM 806 C C . PHE A 1 98 ? -11.258 18.656 -1.482 1 94.69 98 PHE A C 1
ATOM 808 O O . PHE A 1 98 ? -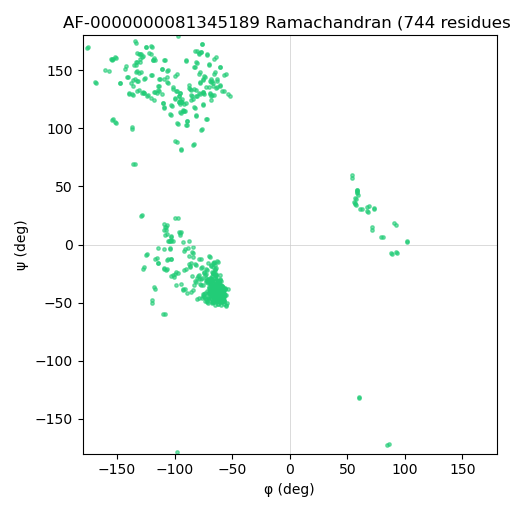10.484 19.156 -0.665 1 94.69 98 PHE A O 1
ATOM 815 N N . ARG A 1 99 ? -10.898 17.812 -2.439 1 95.06 99 ARG A N 1
ATOM 816 C CA . ARG A 1 99 ? -9.477 17.5 -2.51 1 95.06 99 ARG A CA 1
ATOM 817 C C . ARG A 1 99 ? -8.664 18.734 -2.889 1 95.06 99 ARG A C 1
ATOM 819 O O . ARG A 1 99 ? -9.18 19.656 -3.527 1 95.06 99 ARG A O 1
ATOM 826 N N . ILE A 1 100 ? -7.441 18.922 -2.428 1 95.81 100 ILE A N 1
ATOM 827 C CA . ILE A 1 100 ? -6.461 19.906 -2.879 1 95.81 100 ILE A CA 1
ATOM 828 C C . ILE A 1 100 ? -5.539 19.266 -3.918 1 95.81 100 ILE A C 1
ATOM 830 O O . ILE A 1 100 ? -4.918 18.234 -3.662 1 95.81 100 ILE A O 1
ATOM 834 N N . PRO A 1 101 ? -5.453 19.812 -5.082 1 93.56 101 PRO A N 1
ATOM 835 C CA . PRO A 1 101 ? -4.613 19.203 -6.125 1 93.56 101 PRO A CA 1
ATOM 836 C C . PRO A 1 101 ? -3.143 19.125 -5.723 1 93.56 101 PRO A C 1
ATOM 838 O O . PRO A 1 101 ? -2.607 20.078 -5.133 1 93.56 101 PRO A O 1
ATOM 841 N N . VAL A 1 102 ? -2.582 18.047 -6.012 1 94.31 102 VAL A N 1
ATOM 842 C CA . VAL A 1 102 ? -1.149 17.859 -5.809 1 94.31 102 VAL A CA 1
ATOM 843 C C . VAL A 1 102 ? -0.372 18.766 -6.762 1 94.31 102 VAL A C 1
ATOM 845 O O . VAL A 1 102 ? -0.729 18.891 -7.938 1 94.31 102 VAL A O 1
ATOM 848 N N . LEU A 1 103 ? 0.668 19.406 -6.25 1 95.12 103 LEU A N 1
ATOM 849 C CA . LEU A 1 103 ? 1.513 20.25 -7.098 1 95.12 103 LEU A CA 1
ATOM 850 C C . LEU A 1 103 ? 2.252 19.406 -8.133 1 95.12 103 LEU A C 1
ATOM 852 O O . LEU A 1 103 ? 2.879 18.406 -7.785 1 95.12 103 LEU A O 1
ATOM 856 N N . THR A 1 104 ? 2.146 19.812 -9.406 1 93.12 104 THR A N 1
ATOM 857 C CA . THR A 1 104 ? 2.818 19.125 -10.508 1 93.12 104 THR A CA 1
ATOM 858 C C . THR A 1 104 ? 3.861 20.031 -11.148 1 93.12 104 THR A C 1
ATOM 860 O O . THR A 1 104 ? 3.576 21.203 -11.461 1 93.12 104 THR A O 1
ATOM 863 N N . ASN A 1 105 ? 5.035 19.609 -11.336 1 92.12 105 ASN A N 1
ATOM 864 C CA . ASN A 1 105 ? 6.121 20.344 -11.977 1 92.12 105 ASN A CA 1
ATOM 865 C C . ASN A 1 105 ? 6.395 21.672 -11.281 1 92.12 105 ASN A C 1
ATOM 867 O O . ASN A 1 105 ? 6.598 22.688 -11.938 1 92.12 105 ASN A O 1
ATOM 871 N N . ASP A 1 106 ? 6.23 21.672 -9.969 1 96 106 ASP A N 1
ATOM 872 C CA . ASP A 1 106 ? 6.52 22.859 -9.172 1 96 106 ASP A CA 1
ATOM 873 C C . ASP A 1 106 ? 8.016 22.984 -8.875 1 96 106 ASP A C 1
ATOM 875 O O . ASP A 1 106 ? 8.617 22.047 -8.344 1 96 106 ASP A O 1
ATOM 879 N N . SER A 1 107 ? 8.578 24.094 -9.164 1 97.38 107 SER A N 1
ATOM 880 C CA . SER A 1 107 ? 10.023 24.297 -9.07 1 97.38 107 SER A CA 1
ATOM 881 C C . SER A 1 107 ? 10.5 24.172 -7.629 1 97.38 107 SER A C 1
ATOM 883 O O . SER A 1 107 ? 11.586 23.641 -7.371 1 97.38 107 SER A O 1
ATOM 885 N N . ASN A 1 108 ? 9.742 24.734 -6.676 1 97.94 108 ASN A N 1
ATOM 886 C CA . ASN A 1 108 ? 10.117 24.641 -5.273 1 97.94 108 ASN A CA 1
ATOM 887 C C . ASN A 1 108 ? 10.109 23.188 -4.785 1 97.94 108 ASN A C 1
ATOM 889 O O . ASN A 1 108 ? 11 22.766 -4.047 1 97.94 108 ASN A O 1
ATOM 893 N N . LYS A 1 109 ? 9.078 22.516 -5.141 1 98.06 109 LYS A N 1
ATOM 894 C CA . LYS A 1 109 ? 8.961 21.094 -4.785 1 98.06 109 LYS A CA 1
ATOM 895 C C . LYS A 1 109 ? 10.133 20.297 -5.352 1 98.06 109 LYS A C 1
ATOM 897 O O . LYS A 1 109 ? 10.75 19.5 -4.637 1 98.06 109 LYS A O 1
ATOM 902 N N . ILE A 1 110 ? 10.445 20.453 -6.656 1 98.19 110 ILE A N 1
ATOM 903 C CA . ILE A 1 110 ? 11.547 19.766 -7.312 1 98.19 110 ILE A C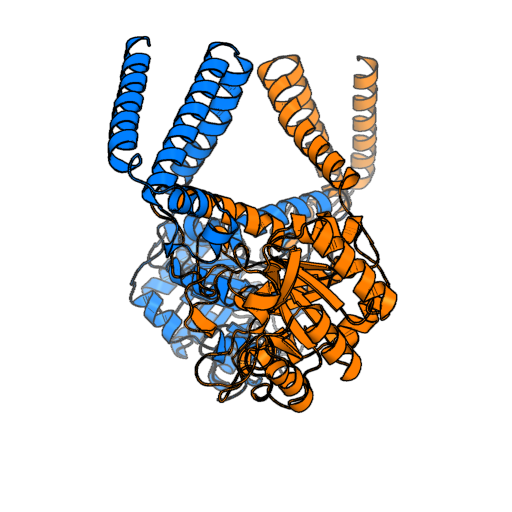A 1
ATOM 904 C C . ILE A 1 110 ? 12.859 20.094 -6.605 1 98.19 110 ILE A C 1
ATOM 906 O O . ILE A 1 110 ? 13.656 19.203 -6.301 1 98.19 110 ILE A O 1
ATOM 910 N N . ALA A 1 111 ? 13.07 21.375 -6.309 1 98.38 111 ALA A N 1
ATOM 911 C CA . ALA A 1 111 ? 14.289 21.812 -5.645 1 98.38 111 ALA A CA 1
ATOM 912 C C . ALA A 1 111 ? 14.43 21.172 -4.27 1 98.38 111 ALA A C 1
ATOM 914 O O . ALA A 1 111 ? 15.523 20.766 -3.879 1 98.38 111 ALA A O 1
ATOM 915 N N . PHE A 1 112 ? 13.359 21.094 -3.562 1 98.62 112 PHE A N 1
ATOM 916 C CA . PHE A 1 112 ? 13.391 20.516 -2.229 1 98.62 112 PHE A CA 1
ATOM 917 C C . PHE A 1 112 ? 13.867 19.062 -2.283 1 98.62 112 PHE A C 1
ATOM 919 O O . PHE A 1 112 ? 14.773 18.688 -1.54 1 98.62 112 PHE A O 1
ATOM 926 N N . PHE A 1 113 ? 13.359 18.297 -3.162 1 98.25 113 PHE A N 1
ATOM 927 C CA . PHE A 1 113 ? 13.617 16.859 -3.162 1 98.25 113 PHE A CA 1
ATOM 928 C C . PHE A 1 113 ? 14.891 16.547 -3.943 1 98.25 113 PHE A C 1
ATOM 930 O O . PHE A 1 113 ? 15.438 15.445 -3.828 1 98.25 113 PHE A O 1
ATOM 937 N N . GLU A 1 114 ? 15.383 17.438 -4.758 1 97.75 114 GLU A N 1
ATOM 938 C CA . GLU A 1 114 ? 16.703 17.281 -5.359 1 97.75 114 GLU A CA 1
ATOM 939 C C . GLU A 1 114 ? 17.812 17.516 -4.332 1 97.75 114 GLU A C 1
ATOM 941 O O . GLU A 1 114 ? 18.891 16.938 -4.438 1 97.75 114 GLU A O 1
ATOM 946 N N . ASN A 1 115 ? 17.5 18.281 -3.326 1 98.06 115 ASN A N 1
ATOM 947 C CA . ASN A 1 115 ? 18.531 18.703 -2.383 1 98.06 115 ASN A CA 1
ATOM 948 C C . ASN A 1 115 ? 18.516 17.859 -1.114 1 98.06 115 ASN A C 1
ATOM 950 O O . ASN A 1 115 ? 19.531 17.719 -0.443 1 98.06 115 ASN A O 1
ATOM 954 N N . TRP A 1 116 ? 17.406 17.266 -0.748 1 98.12 116 TRP A N 1
ATOM 955 C CA . TRP A 1 116 ? 17.328 16.469 0.472 1 98.12 116 TRP A CA 1
ATOM 956 C C . TRP A 1 116 ? 17.625 15.008 0.182 1 98.12 116 TRP A C 1
ATOM 958 O O . TRP A 1 116 ? 16.906 14.367 -0.588 1 98.12 116 TRP A O 1
ATOM 968 N N . LYS A 1 117 ? 18.641 14.469 0.834 1 97.19 117 LYS A N 1
ATOM 969 C CA . LYS A 1 117 ? 18.969 13.047 0.756 1 97.19 117 LYS A CA 1
ATOM 970 C C . LYS A 1 117 ? 18.891 12.391 2.131 1 97.19 117 LYS A C 1
ATOM 972 O O . LYS A 1 117 ? 18.25 11.352 2.291 1 97.19 117 LYS A O 1
ATOM 977 N N . VAL A 1 118 ? 19.547 13.023 3.064 1 98.25 118 VAL A N 1
ATOM 978 C CA . VAL A 1 118 ? 19.562 12.523 4.434 1 98.25 118 VAL A CA 1
ATOM 979 C C . VAL A 1 118 ? 19.219 13.648 5.402 1 98.25 118 VAL A C 1
ATOM 981 O O . VAL A 1 118 ? 19.672 14.781 5.234 1 98.25 118 VAL A O 1
ATOM 984 N N . GLY A 1 119 ? 18.344 13.414 6.336 1 98.56 119 GLY A N 1
ATOM 985 C CA . GLY A 1 119 ? 17.984 14.359 7.383 1 98.56 119 GLY A CA 1
ATOM 986 C C . GLY A 1 119 ? 18.062 13.773 8.773 1 98.56 119 GLY A C 1
ATOM 987 O O . GLY A 1 119 ? 18.219 12.555 8.938 1 98.56 119 GLY A O 1
ATOM 988 N N . GLY A 1 120 ? 18.125 14.641 9.703 1 98.69 120 GLY A N 1
ATOM 989 C CA . GLY A 1 120 ? 18.141 14.242 11.094 1 98.69 120 GLY A CA 1
ATOM 990 C C . GLY A 1 120 ? 16.766 14.219 11.734 1 98.69 120 GLY A C 1
ATOM 991 O O . GLY A 1 120 ? 16.031 15.211 11.672 1 98.69 120 GLY A O 1
ATOM 992 N N . HIS A 1 121 ? 16.328 13.062 12.344 1 98.25 121 HIS A N 1
ATOM 993 C CA . HIS A 1 121 ? 15.102 12.906 13.125 1 98.25 121 HIS A CA 1
ATOM 994 C C . HIS A 1 121 ? 15.227 13.594 14.477 1 98.25 121 HIS A C 1
ATOM 996 O O . HIS A 1 121 ? 15.969 13.125 15.344 1 98.25 121 HIS A O 1
ATOM 1002 N N . ARG A 1 122 ? 14.523 14.719 14.625 1 97.81 122 ARG A N 1
ATOM 1003 C CA . ARG A 1 122 ? 14.711 15.57 15.789 1 97.81 122 ARG A CA 1
ATOM 1004 C C . ARG A 1 122 ? 16.141 16.125 15.852 1 97.81 122 ARG A C 1
ATOM 1006 O O . ARG A 1 122 ? 16.703 16.266 16.938 1 97.81 122 ARG A O 1
ATOM 1013 N N . GLY A 1 123 ? 16.688 16.297 14.75 1 97.56 123 GLY A N 1
ATOM 1014 C CA . GLY A 1 123 ? 18.109 16.578 14.648 1 97.56 123 GLY A CA 1
ATOM 1015 C C . GLY A 1 123 ? 18.969 15.32 14.664 1 97.56 123 GLY A C 1
ATOM 1016 O O . GLY A 1 123 ? 18.469 14.227 14.398 1 97.56 123 GLY A O 1
ATOM 1017 N N . SER A 1 124 ? 20.219 15.492 14.727 1 96.56 124 SER A N 1
ATOM 1018 C CA . SER A 1 124 ? 21.156 14.391 14.93 1 96.56 124 SER A CA 1
ATOM 1019 C C . SER A 1 124 ? 21.562 14.266 16.391 1 96.56 124 SER A C 1
ATOM 1021 O O . SER A 1 124 ? 22.547 14.867 16.828 1 96.56 124 SER A O 1
ATOM 1023 N N . SER A 1 125 ? 20.734 13.484 17.094 1 95.81 125 SER A N 1
ATOM 1024 C CA . SER A 1 125 ? 20.906 13.383 18.547 1 95.81 125 SER A CA 1
ATOM 1025 C C . SER A 1 125 ? 21.703 12.141 18.922 1 95.81 125 SER A C 1
ATOM 1027 O O . SER A 1 125 ? 21.188 11.023 18.859 1 95.81 125 SER A O 1
ATOM 1029 N N . HIS A 1 126 ? 22.953 12.281 19.266 1 93.06 126 HIS A N 1
ATOM 1030 C CA . HIS A 1 126 ? 23.859 11.242 19.734 1 93.06 126 HIS A CA 1
ATOM 1031 C C . HIS A 1 126 ? 24.969 11.828 20.594 1 93.06 126 HIS A C 1
ATOM 1033 O O . HIS A 1 126 ? 25.156 13.047 20.625 1 93.06 126 HIS A O 1
ATOM 1039 N N . ASP A 1 127 ? 25.562 10.984 21.391 1 92.56 127 ASP A N 1
ATOM 1040 C CA . ASP A 1 127 ? 26.75 11.344 22.156 1 92.56 127 ASP A CA 1
ATOM 1041 C C . ASP A 1 127 ? 26.469 12.547 23.047 1 92.56 127 ASP A C 1
ATOM 1043 O O . ASP A 1 127 ? 27.25 13.508 23.078 1 92.56 127 ASP A O 1
ATOM 1047 N N . GLY A 1 128 ? 25.281 12.641 23.656 1 92.94 128 GLY A N 1
ATOM 1048 C CA . GLY A 1 128 ? 24.969 13.672 24.625 1 92.94 128 GLY A CA 1
ATOM 1049 C C . GLY A 1 128 ? 24.312 14.891 24.016 1 92.94 128 GLY A C 1
ATOM 1050 O O . GLY A 1 128 ? 23.922 15.82 24.719 1 92.94 128 GLY A O 1
ATOM 1051 N N . ILE A 1 129 ? 24.234 14.953 22.75 1 96.69 129 ILE A N 1
ATOM 1052 C CA . ILE A 1 129 ? 23.516 16.031 22.094 1 96.69 129 ILE A CA 1
ATOM 1053 C C . ILE A 1 129 ? 22.016 15.82 22.219 1 96.69 129 ILE A C 1
ATOM 1055 O O . ILE A 1 129 ? 21.469 14.82 21.734 1 96.69 129 ILE A O 1
ATOM 1059 N N . PRO A 1 130 ? 21.328 16.75 22.828 1 97.56 130 PRO A N 1
ATOM 1060 C CA . PRO A 1 130 ? 19.906 16.531 23.047 1 97.56 130 PRO A CA 1
ATOM 1061 C C . PRO A 1 130 ? 19.078 16.656 21.781 1 97.56 130 PRO A C 1
ATOM 1063 O O . PRO A 1 130 ? 19.375 17.5 20.922 1 97.56 130 PRO A O 1
ATOM 1066 N N . GLU A 1 131 ? 18.047 15.828 21.672 1 97.69 131 GLU A N 1
ATOM 1067 C CA . GLU A 1 131 ? 17.109 15.906 20.562 1 97.69 131 GLU A CA 1
ATOM 1068 C C . GLU A 1 131 ? 16.422 17.266 20.531 1 97.69 131 GLU A C 1
ATOM 1070 O O . GLU A 1 131 ? 16.281 17.938 21.562 1 97.69 131 GLU A O 1
ATOM 1075 N N . ASN A 1 132 ? 15.992 17.719 19.312 1 98 132 ASN A N 1
ATOM 1076 C CA . ASN A 1 132 ? 15.195 18.922 19.156 1 98 132 ASN A CA 1
ATOM 1077 C C . ASN A 1 132 ? 15.891 20.141 19.781 1 98 132 ASN A C 1
ATOM 1079 O O . ASN A 1 132 ? 15.242 20.969 20.422 1 98 132 ASN A O 1
ATOM 1083 N N . SER A 1 133 ? 17.266 20.203 19.672 1 98.25 133 SER A N 1
ATOM 1084 C CA . SER A 1 133 ? 18.094 21.312 20.094 1 98.25 133 SER A CA 1
ATOM 1085 C C . SER A 1 133 ? 18.828 21.953 18.922 1 98.25 133 SER A C 1
ATOM 1087 O O . SER A 1 133 ? 18.922 21.344 17.844 1 98.25 133 SER A O 1
ATOM 1089 N N . LEU A 1 134 ? 19.234 23.188 19.156 1 98.44 134 LEU A N 1
ATOM 1090 C CA . LEU A 1 134 ? 20.016 23.844 18.109 1 98.44 134 LEU A CA 1
ATOM 1091 C C . LEU A 1 134 ? 21.312 23.078 17.859 1 98.44 134 LEU A C 1
ATOM 1093 O O . LEU A 1 134 ? 21.797 23.031 16.734 1 98.44 134 LEU A O 1
ATOM 1097 N N . GLU A 1 135 ? 21.859 22.453 18.891 1 98 135 GLU A N 1
ATOM 1098 C CA . GLU A 1 135 ? 23.062 21.625 18.781 1 98 135 GLU A CA 1
ATOM 1099 C C . GLU A 1 135 ? 22.797 20.406 17.906 1 98 135 GLU A C 1
ATOM 1101 O O . GLU A 1 135 ? 23.656 20.031 17.094 1 98 135 GLU A O 1
ATOM 1106 N N . ALA A 1 136 ? 21.656 19.828 18.047 1 98.56 136 ALA A N 1
ATOM 1107 C CA . ALA A 1 136 ? 21.312 18.656 17.25 1 98.56 136 ALA A CA 1
ATOM 1108 C C . ALA A 1 136 ? 21.109 19.047 15.781 1 98.56 136 ALA A C 1
ATOM 1110 O O . ALA A 1 136 ? 21.438 18.281 14.875 1 98.56 136 ALA A O 1
ATOM 1111 N N . PHE A 1 137 ? 20.578 20.25 15.594 1 98.75 137 PHE A N 1
ATOM 1112 C CA . PHE A 1 137 ? 20.375 20.734 14.234 1 98.75 137 PHE A CA 1
ATOM 1113 C C . PHE A 1 137 ? 21.719 21.031 13.57 1 98.75 137 PHE A C 1
ATOM 1115 O O . PHE A 1 137 ? 21.938 20.703 12.406 1 98.75 137 PHE A O 1
ATOM 1122 N N . LEU A 1 138 ? 22.578 21.594 14.297 1 98.31 138 LEU A N 1
ATOM 1123 C CA . LEU A 1 138 ? 23.906 21.859 13.766 1 98.31 138 LEU A CA 1
ATOM 1124 C C . LEU A 1 138 ? 24.641 20.562 13.445 1 98.31 138 LEU A C 1
ATOM 1126 O O . LEU A 1 138 ? 25.391 20.5 12.469 1 98.31 138 LEU A O 1
ATOM 1130 N N . ALA A 1 139 ? 24.453 19.594 14.273 1 98.44 139 ALA A N 1
ATOM 1131 C CA . ALA A 1 139 ? 25.094 18.297 14.062 1 98.44 139 ALA A CA 1
ATOM 1132 C C . ALA A 1 139 ? 24.672 17.688 12.734 1 98.44 139 ALA A C 1
ATOM 1134 O O . ALA A 1 139 ? 25.469 17.016 12.07 1 98.44 139 ALA A O 1
ATOM 1135 N N . VAL A 1 140 ? 23.438 17.891 12.344 1 98.62 140 VAL A N 1
ATOM 1136 C CA . VAL A 1 140 ? 22.984 17.391 11.047 1 98.62 140 VAL A CA 1
ATOM 1137 C C . VAL A 1 140 ? 23.891 17.922 9.938 1 98.62 140 VAL A C 1
ATOM 1139 O O . VAL A 1 140 ? 24.406 17.156 9.133 1 98.62 140 VAL A O 1
ATOM 1142 N N . LYS A 1 141 ? 24.078 19.234 9.93 1 98 141 LYS A N 1
ATOM 1143 C CA . LYS A 1 141 ? 24.906 19.875 8.914 1 98 141 LYS A CA 1
ATOM 1144 C C . LYS A 1 141 ? 26.359 19.391 8.992 1 98 141 LYS A C 1
ATOM 1146 O O . LYS A 1 141 ? 26.953 19.016 7.977 1 98 141 LYS A O 1
ATOM 1151 N N . ASN A 1 142 ? 26.875 19.297 10.156 1 97.94 142 ASN A N 1
ATOM 1152 C CA . ASN A 1 142 ? 28.266 18.922 10.359 1 97.94 142 ASN A CA 1
ATOM 1153 C C . ASN A 1 142 ? 28.516 17.484 9.914 1 97.94 142 ASN A C 1
ATOM 1155 O O . ASN A 1 142 ? 29.641 17.141 9.523 1 97.94 142 ASN A O 1
ATOM 1159 N N . GLU A 1 143 ? 27.516 16.734 9.898 1 98 143 GLU A N 1
ATOM 1160 C CA . GLU A 1 143 ? 27.672 15.312 9.617 1 98 143 GLU A CA 1
ATOM 1161 C C . GLU A 1 143 ? 27.25 14.984 8.188 1 98 143 GLU A C 1
ATOM 1163 O O . GLU A 1 143 ? 27.234 13.82 7.793 1 98 143 GLU A O 1
ATOM 1168 N N . GLY A 1 144 ? 26.891 16.047 7.5 1 97 144 GLY A N 1
ATOM 1169 C CA . GLY A 1 144 ? 26.672 15.875 6.07 1 97 144 GLY A CA 1
ATOM 1170 C C . GLY A 1 144 ? 25.203 15.789 5.695 1 97 144 GLY A C 1
ATOM 1171 O O . GLY A 1 144 ? 24.875 15.547 4.535 1 97 144 GLY A O 1
ATOM 1172 N N . GLY A 1 145 ? 24.328 15.93 6.637 1 98.19 145 GLY A N 1
ATOM 1173 C CA . GLY A 1 145 ? 22.906 15.969 6.344 1 98.19 145 GLY A CA 1
ATOM 1174 C C . GLY A 1 145 ? 22.438 17.312 5.824 1 98.19 145 GLY A C 1
ATOM 1175 O O . GLY A 1 145 ? 23.188 18.297 5.887 1 98.19 145 GLY A O 1
ATOM 1176 N N . GLN A 1 146 ? 21.25 17.344 5.238 1 98.69 146 GLN A N 1
ATOM 1177 C CA . GLN A 1 146 ? 20.75 18.562 4.621 1 98.69 146 GLN A CA 1
ATOM 1178 C C . GLN A 1 146 ? 19.516 19.078 5.363 1 98.69 146 GLN A C 1
ATOM 1180 O O . GLN A 1 146 ? 19.109 20.219 5.164 1 98.69 146 GLN A O 1
ATOM 1185 N N . LEU A 1 147 ? 18.906 18.25 6.188 1 98.81 147 LEU A N 1
ATOM 1186 C CA . LEU A 1 147 ? 17.562 18.578 6.676 1 98.81 147 LEU A CA 1
ATOM 1187 C C . LEU A 1 147 ? 17.422 18.219 8.148 1 98.81 147 LEU A C 1
ATOM 1189 O O . LEU A 1 147 ? 17.812 17.125 8.57 1 98.81 147 LEU A O 1
ATOM 1193 N N . ALA A 1 148 ? 16.938 19.156 8.945 1 98.81 148 ALA A N 1
ATOM 1194 C CA . ALA A 1 148 ? 16.578 18.922 10.336 1 98.81 148 ALA A CA 1
ATOM 1195 C C . ALA A 1 148 ? 15.062 18.781 10.492 1 98.81 148 ALA A C 1
ATOM 1197 O O . ALA A 1 148 ? 14.312 19.688 10.094 1 98.81 148 ALA A O 1
ATOM 1198 N N . GLU A 1 149 ? 14.648 17.656 10.953 1 98.81 149 GLU A N 1
ATOM 1199 C CA . GLU A 1 149 ? 13.25 17.5 11.352 1 98.81 149 GLU A CA 1
ATOM 1200 C C . GLU A 1 149 ? 13.023 17.953 12.789 1 98.81 149 GLU A C 1
ATOM 1202 O O . GLU A 1 149 ? 13.828 17.641 13.672 1 98.81 149 GLU A O 1
ATOM 1207 N N . MET A 1 150 ? 12.039 18.719 13.039 1 98.44 150 MET A N 1
ATOM 1208 C CA . MET A 1 150 ? 11.75 19.234 14.375 1 98.44 150 MET A CA 1
ATOM 1209 C C . MET A 1 150 ? 10.273 19.062 14.719 1 98.44 150 MET A C 1
ATOM 1211 O O . MET A 1 150 ? 9.414 19.094 13.836 1 98.44 150 MET A O 1
ATOM 1215 N N . ASP A 1 151 ? 9.961 18.875 16 1 96.75 151 ASP A N 1
ATOM 1216 C CA . ASP A 1 151 ? 8.617 18.688 16.531 1 96.75 151 ASP A CA 1
ATOM 1217 C C . ASP A 1 151 ? 8.086 19.969 17.156 1 96.75 151 ASP A C 1
ATOM 1219 O O . ASP A 1 151 ? 8.781 20.625 17.922 1 96.75 151 ASP A O 1
ATOM 1223 N N . ILE A 1 152 ? 6.887 20.281 16.828 1 96 152 ILE A N 1
ATOM 1224 C CA . ILE A 1 152 ? 6.352 21.562 17.25 1 96 152 ILE A CA 1
ATOM 1225 C C . ILE A 1 152 ? 5.219 21.359 18.25 1 96 152 ILE A C 1
ATOM 1227 O O . ILE A 1 152 ? 4.328 20.531 18.016 1 96 152 ILE A O 1
ATOM 1231 N N . GLN A 1 153 ? 5.305 22.109 19.344 1 92.06 153 GLN A N 1
ATOM 1232 C CA . GLN A 1 153 ? 4.254 22.234 20.359 1 92.06 153 GLN A CA 1
ATOM 1233 C C . GLN A 1 153 ? 3.863 23.688 20.578 1 92.06 153 GLN A C 1
ATOM 1235 O O . GLN A 1 153 ? 4.516 24.594 20.062 1 92.06 153 GLN A O 1
ATOM 1240 N N . ILE A 1 154 ? 2.719 23.875 21.359 1 92.06 154 ILE A N 1
ATOM 1241 C CA . ILE A 1 154 ? 2.232 25.219 21.609 1 92.06 154 ILE A CA 1
ATOM 1242 C C . ILE A 1 154 ? 2.066 25.438 23.109 1 92.06 154 ILE A C 1
ATOM 1244 O O . ILE A 1 154 ? 1.443 24.625 23.797 1 92.06 154 ILE A O 1
ATOM 1248 N N . THR A 1 155 ? 2.625 26.562 23.578 1 94.56 155 THR A N 1
ATOM 1249 C CA . THR A 1 155 ? 2.518 26.938 24.984 1 94.56 155 THR A CA 1
ATOM 1250 C C . THR A 1 155 ? 1.133 27.5 25.297 1 94.56 155 THR A C 1
ATOM 1252 O O . THR A 1 155 ? 0.328 27.703 24.391 1 94.56 155 THR A O 1
ATOM 1255 N N . SER A 1 156 ? 0.907 27.719 26.625 1 93.25 156 SER A N 1
ATOM 1256 C CA . SER A 1 156 ? -0.39 28.188 27.078 1 93.25 156 SER A CA 1
ATOM 1257 C C . SER A 1 156 ? -0.694 29.578 26.531 1 93.25 156 SER A C 1
ATOM 1259 O O . SER A 1 156 ? -1.856 29.922 26.312 1 93.25 156 SER A O 1
ATOM 1261 N N . ASP A 1 157 ? 0.308 30.391 26.297 1 94.25 157 ASP A N 1
ATOM 1262 C CA . ASP A 1 157 ? 0.144 31.75 25.781 1 94.25 157 ASP A CA 1
ATOM 1263 C C . ASP A 1 157 ? 0.293 31.781 24.266 1 94.25 157 ASP A C 1
ATOM 1265 O O . ASP A 1 157 ? 0.483 32.844 23.672 1 94.25 157 ASP A O 1
ATOM 1269 N N . GLY A 1 158 ? 0.331 30.594 23.562 1 91.62 158 GLY A N 1
ATOM 1270 C CA . GLY A 1 158 ? 0.176 30.5 22.125 1 91.62 158 GLY A CA 1
ATOM 1271 C C . GLY A 1 158 ? 1.493 30.594 21.375 1 91.62 158 GLY A C 1
ATOM 1272 O O . GLY A 1 158 ? 1.515 30.844 20.172 1 91.62 158 GLY A O 1
ATOM 1273 N N . VAL A 1 159 ? 2.545 30.375 22.047 1 94.19 159 VAL A N 1
ATOM 1274 C CA . VAL A 1 159 ? 3.854 30.438 21.406 1 94.19 159 VAL A CA 1
ATOM 1275 C C . VAL A 1 159 ? 4.285 29.031 20.984 1 94.19 159 VAL A C 1
ATOM 1277 O O . VAL A 1 159 ? 4.191 28.094 21.766 1 94.19 159 VAL A O 1
ATOM 1280 N N . ALA A 1 160 ? 4.734 28.922 19.656 1 96.19 160 ALA A N 1
ATOM 1281 C CA . ALA A 1 160 ? 5.246 27.656 19.156 1 96.19 160 ALA A CA 1
ATOM 1282 C C . ALA A 1 160 ? 6.645 27.375 19.688 1 96.19 160 ALA A C 1
ATOM 1284 O O . ALA A 1 160 ? 7.496 28.266 19.719 1 96.19 160 ALA A O 1
ATOM 1285 N N . VAL A 1 161 ? 6.836 26.125 20.234 1 97.06 161 VAL A N 1
ATOM 1286 C CA . VAL A 1 161 ? 8.109 25.703 20.812 1 97.06 161 VAL A CA 1
ATOM 1287 C C . VAL A 1 161 ? 8.5 24.328 20.25 1 97.06 161 VAL A C 1
ATOM 1289 O O . VAL A 1 161 ? 7.688 23.656 19.609 1 97.06 161 VAL A O 1
ATOM 1292 N N . ILE A 1 162 ? 9.766 23.938 20.406 1 97.69 162 ILE A N 1
ATOM 1293 C CA . ILE A 1 162 ? 10.305 22.703 19.844 1 97.69 162 ILE A CA 1
ATOM 1294 C C . ILE A 1 162 ? 10.422 21.656 20.938 1 97.69 162 ILE A C 1
ATOM 1296 O O . ILE A 1 162 ? 11.227 21.797 21.859 1 97.69 162 ILE A O 1
ATOM 1300 N N . CYS A 1 163 ? 9.617 20.672 20.828 1 95.5 163 CYS A N 1
ATOM 1301 C CA . CYS A 1 163 ? 9.625 19.516 21.734 1 95.5 163 CYS A CA 1
ATOM 1302 C C . CYS A 1 163 ? 8.758 18.391 21.188 1 95.5 163 CYS A C 1
ATOM 1304 O O . CYS A 1 163 ? 7.68 18.641 20.641 1 95.5 163 CYS A O 1
ATOM 1306 N N . HIS A 1 164 ? 9.227 17.203 21.312 1 92.62 164 HIS A N 1
ATOM 1307 C CA . HIS A 1 164 ? 8.516 16.062 20.75 1 92.62 164 HIS A CA 1
ATOM 1308 C C . HIS A 1 164 ? 7.254 15.75 21.547 1 92.62 164 HIS A C 1
ATOM 1310 O O . HIS A 1 164 ? 6.176 15.586 20.969 1 92.62 164 HIS A O 1
ATOM 1316 N N . ASP A 1 165 ? 7.449 15.695 22.891 1 87.75 165 ASP A N 1
ATOM 1317 C CA . ASP A 1 165 ? 6.344 15.297 23.75 1 87.75 165 ASP A CA 1
ATOM 1318 C C . ASP A 1 165 ? 5.523 16.516 24.188 1 87.75 165 ASP A C 1
ATOM 1320 O O . ASP A 1 165 ? 6.031 17.625 24.219 1 87.75 165 ASP A O 1
ATOM 1324 N N . SER A 1 166 ? 4.277 16.25 24.578 1 87.62 166 SER A N 1
ATOM 1325 C CA . SER A 1 166 ? 3.432 17.312 25.094 1 87.62 166 SER A CA 1
ATOM 1326 C C . SER A 1 166 ? 3.818 17.688 26.516 1 87.62 166 SER A C 1
ATOM 1328 O O . SER A 1 166 ? 3.434 18.75 27.016 1 87.62 166 SER A O 1
ATOM 1330 N N . ASN A 1 167 ? 4.504 16.766 27.109 1 89.19 167 ASN A N 1
ATOM 1331 C CA . ASN A 1 167 ? 5.062 16.938 28.438 1 89.19 167 ASN A CA 1
ATOM 1332 C C . ASN A 1 167 ? 6.59 16.953 28.406 1 89.19 167 ASN A C 1
ATOM 1334 O O . ASN A 1 167 ? 7.207 16.172 27.688 1 89.19 167 ASN A O 1
ATOM 1338 N N . VAL A 1 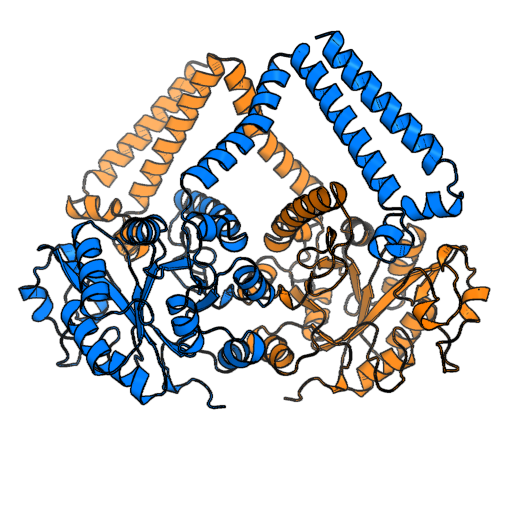168 ? 7.188 17.828 29.281 1 94.56 168 VAL A N 1
ATOM 1339 C CA . VAL A 1 168 ? 8.617 18.062 29.141 1 94.56 168 VAL A CA 1
ATOM 1340 C C . VAL A 1 168 ? 9.375 17.156 30.125 1 94.56 168 VAL A C 1
ATOM 1342 O O . VAL A 1 168 ? 10.609 17.219 30.203 1 94.56 168 VAL A O 1
ATOM 1345 N N . GLU A 1 169 ? 8.742 16.203 30.75 1 92.5 169 GLU A N 1
ATOM 1346 C CA . GLU A 1 169 ? 9.359 15.414 31.812 1 92.5 169 GLU A CA 1
ATOM 1347 C C . GLU A 1 169 ? 10.508 14.57 31.266 1 92.5 169 GLU A C 1
ATOM 1349 O O . GLU A 1 169 ? 11.578 14.508 31.875 1 92.5 169 GLU A O 1
ATOM 1354 N N . ARG A 1 170 ? 10.336 13.961 30.125 1 91.06 170 ARG A N 1
ATOM 1355 C CA . ARG A 1 170 ? 11.312 13.023 29.578 1 91.06 170 ARG A CA 1
ATOM 1356 C C . ARG A 1 170 ? 12.641 13.711 29.312 1 91.06 170 ARG A C 1
ATOM 1358 O O . ARG A 1 170 ? 13.711 13.148 29.562 1 91.06 170 ARG A O 1
ATOM 1365 N N . VAL A 1 171 ? 12.578 14.969 28.891 1 95.81 171 VAL A N 1
ATOM 1366 C CA . VAL A 1 171 ? 13.797 15.602 28.391 1 95.81 171 VAL A CA 1
ATOM 1367 C C . VAL A 1 171 ? 14.32 16.609 29.422 1 95.81 171 VAL A C 1
ATOM 1369 O O . VAL A 1 171 ? 15.477 17.016 29.359 1 95.81 171 VAL A O 1
ATOM 1372 N N . THR A 1 172 ? 13.484 17 30.5 1 96.94 172 THR A N 1
ATOM 1373 C CA . THR A 1 172 ? 13.914 18.047 31.422 1 96.94 172 THR A CA 1
ATOM 1374 C C . THR A 1 172 ? 13.836 17.547 32.875 1 96.94 172 THR A C 1
ATOM 1376 O O . THR A 1 172 ? 14.383 18.172 33.781 1 96.94 172 THR A O 1
ATOM 1379 N N . GLY A 1 173 ? 13.125 16.578 33.125 1 95.31 173 GLY A N 1
ATOM 1380 C CA . GLY A 1 173 ? 12.922 16.094 34.469 1 95.31 173 GLY A CA 1
ATOM 1381 C C . GLY A 1 173 ? 11.773 16.766 35.188 1 95.31 173 GLY A C 1
ATOM 1382 O O . GLY A 1 173 ? 11.367 16.344 36.281 1 95.31 173 GLY A O 1
ATOM 1383 N N . ILE A 1 174 ? 11.258 17.75 34.562 1 94.62 174 ILE A N 1
ATOM 1384 C CA . ILE A 1 174 ? 10.156 18.5 35.156 1 94.62 174 ILE A CA 1
ATOM 1385 C C . ILE A 1 174 ? 8.828 17.984 34.625 1 94.62 174 ILE A C 1
ATOM 1387 O O . ILE A 1 174 ? 8.594 18.016 33.406 1 94.62 174 ILE A O 1
ATOM 1391 N N . ASP A 1 175 ? 7.977 17.562 35.469 1 90.56 175 ASP A N 1
ATOM 1392 C CA . ASP A 1 175 ? 6.68 17.016 35.062 1 90.56 175 ASP A CA 1
ATOM 1393 C C . ASP A 1 175 ? 5.664 18.141 34.844 1 90.56 175 ASP A C 1
ATOM 1395 O O . ASP A 1 175 ? 4.887 18.469 35.75 1 90.56 175 ASP A O 1
ATOM 1399 N N . GLN A 1 176 ? 5.719 18.656 33.656 1 92.19 176 GLN A N 1
ATOM 1400 C CA . GLN A 1 176 ? 4.789 19.719 33.312 1 92.19 176 GLN A CA 1
ATOM 1401 C C . GLN A 1 176 ? 4.406 19.656 31.828 1 92.19 176 GLN A C 1
ATOM 1403 O O . GLN A 1 176 ? 5.25 19.391 30.969 1 92.19 176 GLN A O 1
ATOM 1408 N N . ASP A 1 177 ? 3.104 19.891 31.578 1 91 177 ASP A N 1
ATOM 1409 C CA . ASP A 1 177 ? 2.604 19.938 30.219 1 91 177 ASP A CA 1
ATOM 1410 C C . ASP A 1 177 ? 2.941 21.281 29.562 1 91 177 ASP A C 1
ATOM 1412 O O . ASP A 1 177 ? 2.844 22.328 30.188 1 91 177 ASP A O 1
ATOM 1416 N N . ILE A 1 178 ? 3.336 21.219 28.312 1 93.19 178 ILE A N 1
ATOM 1417 C CA . ILE A 1 178 ? 3.699 22.422 27.562 1 93.19 178 ILE A CA 1
ATOM 1418 C C . ILE A 1 178 ? 2.479 23.328 27.422 1 93.19 178 ILE A C 1
ATOM 1420 O O . ILE A 1 178 ? 2.596 24.547 27.5 1 93.19 178 ILE A O 1
ATOM 1424 N N . SER A 1 179 ? 1.304 22.812 27.281 1 89.56 179 SER A N 1
ATOM 1425 C CA . SER A 1 179 ? 0.06 23.547 27.125 1 89.56 179 SER A CA 1
ATOM 1426 C C . SER A 1 179 ? -0.276 24.344 28.375 1 89.56 179 SER A C 1
ATOM 1428 O O . SER A 1 179 ? -1.137 25.219 28.359 1 89.56 179 SER A O 1
ATOM 1430 N N . SER A 1 180 ? 0.367 23.969 29.469 1 92.31 180 SER A N 1
ATOM 1431 C CA . SER A 1 180 ? 0.126 24.656 30.734 1 92.31 180 SER A CA 1
ATOM 1432 C C . SER A 1 180 ? 1.267 25.609 31.062 1 92.31 180 SER A C 1
ATOM 1434 O O . SER A 1 180 ? 1.261 26.25 32.125 1 92.31 180 SER A O 1
ATOM 1436 N N . MET A 1 181 ? 2.268 25.781 30.172 1 95.38 181 MET A N 1
ATOM 1437 C CA . MET A 1 181 ? 3.436 26.625 30.391 1 95.38 181 MET A CA 1
ATOM 1438 C C . MET A 1 181 ? 3.367 27.875 29.516 1 95.38 181 MET A C 1
ATOM 1440 O O . MET A 1 181 ? 2.893 27.812 28.375 1 95.38 181 MET A O 1
ATOM 1444 N N . THR A 1 182 ? 3.83 28.906 30.156 1 96.62 182 THR A N 1
ATOM 1445 C CA . THR A 1 182 ? 4.074 30.094 29.344 1 96.62 182 THR A CA 1
ATOM 1446 C C . THR A 1 182 ? 5.41 29.984 28.609 1 96.62 182 THR A C 1
ATOM 1448 O O . THR A 1 182 ? 6.227 29.125 28.922 1 96.62 182 THR A O 1
ATOM 1451 N N . GLU A 1 183 ? 5.566 30.906 27.625 1 96.5 183 GLU A N 1
ATOM 1452 C CA . GLU A 1 183 ? 6.844 30.984 26.922 1 96.5 183 GLU A CA 1
ATOM 1453 C C . GLU A 1 183 ? 7.996 31.188 27.906 1 96.5 183 GLU A C 1
ATOM 1455 O O . GLU A 1 183 ? 9.055 30.578 27.781 1 96.5 183 GLU A O 1
ATOM 1460 N N . ALA A 1 184 ? 7.789 32.062 28.859 1 96.62 184 ALA A N 1
ATOM 1461 C CA . ALA A 1 184 ? 8.82 32.406 29.828 1 96.62 184 ALA A CA 1
ATOM 1462 C C . ALA A 1 184 ? 9.219 31.188 30.656 1 96.62 184 ALA A C 1
ATOM 1464 O O . ALA A 1 184 ? 10.398 30.953 30.906 1 96.62 184 ALA A O 1
ATOM 1465 N N . GLU A 1 185 ? 8.266 30.438 31.047 1 96.81 185 GLU A N 1
ATOM 1466 C CA . GLU A 1 185 ? 8.523 29.203 31.797 1 96.81 185 GLU A CA 1
ATOM 1467 C C . GLU A 1 185 ? 9.281 28.188 30.938 1 96.81 185 GLU A C 1
ATOM 1469 O O . GLU A 1 185 ? 10.219 27.547 31.406 1 96.81 185 GLU A O 1
ATOM 1474 N N . PHE A 1 186 ? 8.906 28.078 29.703 1 97.44 186 PHE A N 1
ATOM 1475 C CA . PHE A 1 186 ? 9.508 27.109 28.781 1 97.44 186 PHE A CA 1
ATOM 1476 C C . PHE A 1 186 ? 10.977 27.453 28.531 1 97.44 186 PHE A C 1
ATOM 1478 O O . PHE A 1 186 ? 11.828 26.578 28.516 1 97.44 186 PHE A O 1
ATOM 1485 N N . LYS A 1 187 ? 11.242 28.719 28.391 1 95.44 187 LYS A N 1
ATOM 1486 C CA . LYS A 1 187 ? 12.586 29.172 28.078 1 95.44 187 LYS A CA 1
ATOM 1487 C C . LYS A 1 187 ? 13.547 28.906 29.234 1 95.44 187 LYS A C 1
ATOM 1489 O O . LYS A 1 187 ? 14.766 28.844 29.047 1 95.44 187 LYS A O 1
ATOM 1494 N N . ASN A 1 188 ? 13 28.719 30.391 1 95.06 188 ASN A N 1
ATOM 1495 C CA . ASN A 1 188 ? 13.82 28.469 31.578 1 95.06 188 ASN A CA 1
ATOM 1496 C C . ASN A 1 188 ? 14.18 27 31.719 1 95.06 188 ASN A C 1
ATOM 1498 O O . ASN A 1 188 ? 14.992 26.625 32.562 1 95.06 188 ASN A O 1
ATOM 1502 N N . LEU A 1 189 ? 13.633 26.203 30.891 1 97.5 189 LEU A N 1
ATOM 1503 C CA . LEU A 1 189 ? 13.914 24.766 30.938 1 97.5 189 LEU A CA 1
ATOM 1504 C C . LEU A 1 189 ? 15.25 24.453 30.281 1 97.5 189 LEU A C 1
ATOM 1506 O O . LEU A 1 189 ? 15.656 25.141 29.328 1 97.5 189 LEU A O 1
ATOM 1510 N N . THR A 1 190 ? 15.898 23.422 30.844 1 97.38 190 THR A N 1
ATOM 1511 C CA . THR A 1 190 ? 17.125 22.875 30.25 1 97.38 190 THR A CA 1
ATOM 1512 C C . THR A 1 190 ? 17.016 21.359 30.109 1 97.38 190 THR A C 1
ATOM 1514 O O . THR A 1 190 ? 16.328 20.703 30.875 1 97.38 190 THR A O 1
ATOM 1517 N N . PHE A 1 191 ? 17.703 20.859 29.031 1 97.44 191 PHE A N 1
ATOM 1518 C CA . PHE A 1 191 ? 17.781 19.406 28.859 1 97.44 191 PHE A CA 1
ATOM 1519 C C . PHE A 1 191 ? 18.516 18.75 30.016 1 97.44 191 PHE A C 1
ATOM 1521 O O . PHE A 1 191 ? 19.516 19.297 30.516 1 97.44 191 PHE A O 1
ATOM 1528 N N . ILE A 1 192 ? 18 17.594 30.422 1 95.81 192 ILE A N 1
ATOM 1529 C CA . ILE A 1 192 ? 18.562 16.875 31.562 1 95.81 192 ILE A CA 1
ATOM 1530 C C . ILE A 1 192 ? 20.062 16.703 31.391 1 95.81 192 ILE A C 1
ATOM 1532 O O . ILE A 1 192 ? 20.516 16.266 30.328 1 95.81 192 ILE A O 1
ATOM 1536 N N . GLY A 1 193 ? 20.781 17.078 32.344 1 93.5 193 GLY A N 1
ATOM 1537 C CA . GLY A 1 193 ? 22.219 16.828 32.375 1 93.5 193 GLY A CA 1
ATOM 1538 C C . GLY A 1 193 ? 23 17.828 31.547 1 93.5 193 GLY A C 1
ATOM 1539 O O . GLY A 1 193 ? 24.188 17.625 31.297 1 93.5 193 GLY A O 1
ATOM 1540 N N . THR A 1 194 ? 22.344 18.844 31.016 1 95.75 194 THR A N 1
ATOM 1541 C CA . THR A 1 194 ? 23 19.859 30.203 1 95.75 194 THR A CA 1
ATOM 1542 C C . THR A 1 194 ? 22.562 21.266 30.625 1 95.75 194 THR A C 1
ATOM 1544 O O . THR A 1 194 ? 21.734 21.422 31.516 1 95.75 194 THR A O 1
ATOM 1547 N N . ASN A 1 195 ? 23.266 22.281 29.984 1 94.31 195 ASN A N 1
ATOM 1548 C CA . ASN A 1 195 ? 22.844 23.672 30.141 1 94.31 195 ASN A CA 1
ATOM 1549 C C . ASN A 1 195 ? 22.172 24.203 28.891 1 94.31 195 ASN A C 1
ATOM 1551 O O . ASN A 1 195 ? 22.016 25.422 28.734 1 94.31 195 ASN A O 1
ATOM 1555 N N . ILE A 1 196 ? 21.781 23.25 28.062 1 96.38 196 ILE A N 1
ATOM 1556 C CA . ILE A 1 196 ? 21.172 23.625 26.797 1 96.38 196 ILE A CA 1
ATOM 1557 C C . ILE A 1 196 ? 19.672 23.844 27 1 96.38 196 ILE A C 1
ATOM 1559 O O . ILE A 1 196 ? 18.969 22.969 27.531 1 96.38 196 ILE A O 1
ATOM 1563 N N . SER A 1 197 ? 19.219 25 26.625 1 96.56 197 SER A N 1
ATOM 1564 C CA . SER A 1 197 ? 17.797 25.328 26.719 1 96.56 197 SER A CA 1
ATOM 1565 C C . SER A 1 197 ? 17.031 24.734 25.547 1 96.56 197 SER A C 1
ATOM 1567 O O . SER A 1 197 ? 17.594 24.453 24.484 1 96.56 197 SER A O 1
ATOM 1569 N N . LEU A 1 198 ? 15.758 24.547 25.766 1 98 198 LEU A N 1
ATOM 1570 C CA . LEU A 1 198 ? 14.859 24.172 24.672 1 98 198 LEU A CA 1
ATOM 1571 C C . LEU A 1 198 ? 14.508 25.391 23.812 1 98 198 LEU A C 1
ATOM 1573 O O . LEU A 1 198 ? 14.164 26.438 24.344 1 98 198 LEU A O 1
ATOM 1577 N N . PRO A 1 199 ? 14.656 25.266 22.531 1 98.19 199 PRO A N 1
ATOM 1578 C CA . PRO A 1 199 ? 14.43 26.438 21.688 1 98.19 199 PRO A CA 1
ATOM 1579 C C . PRO A 1 199 ? 12.953 26.672 21.375 1 98.19 199 PRO A C 1
ATOM 1581 O O . PRO A 1 199 ? 12.164 25.719 21.391 1 98.19 199 PRO A O 1
ATOM 1584 N N . THR A 1 200 ? 12.625 27.938 21.125 1 97.62 200 THR A N 1
ATOM 1585 C CA . THR A 1 200 ? 11.344 28.25 20.516 1 97.62 200 THR A CA 1
ATOM 1586 C C . THR A 1 200 ? 11.367 27.953 19.016 1 97.62 200 THR A C 1
ATOM 1588 O O . THR A 1 200 ? 12.438 27.719 18.438 1 97.62 200 THR A O 1
ATOM 1591 N N . PHE A 1 201 ? 10.195 27.922 18.453 1 97.81 201 PHE A N 1
ATOM 1592 C CA . PHE A 1 201 ? 10.062 27.688 17.016 1 97.81 201 PHE A CA 1
ATOM 1593 C C . PHE A 1 201 ? 10.766 28.781 16.234 1 97.81 201 PHE A C 1
ATOM 1595 O O . PHE A 1 201 ? 11.516 28.5 15.297 1 97.81 201 PHE A O 1
ATOM 1602 N N . ALA A 1 202 ? 10.555 30.031 16.609 1 96.81 202 ALA A N 1
ATOM 1603 C CA . ALA A 1 202 ? 11.172 31.172 15.93 1 96.81 202 ALA A CA 1
ATOM 1604 C C . ALA A 1 202 ? 12.695 31.078 15.984 1 96.81 202 ALA A C 1
ATOM 1606 O O . ALA A 1 202 ? 13.375 31.375 15 1 96.81 202 ALA A O 1
ATOM 1607 N N . GLU A 1 203 ? 13.234 30.688 17.141 1 97.75 203 GLU A N 1
ATOM 1608 C CA . GLU A 1 203 ? 14.68 30.531 17.297 1 97.75 203 GLU A CA 1
ATOM 1609 C C . GLU A 1 203 ? 15.211 29.422 16.391 1 97.75 203 GLU A C 1
ATOM 1611 O O . GLU A 1 203 ? 16.266 29.562 15.773 1 97.75 203 GLU A O 1
ATOM 1616 N N . ALA A 1 204 ? 14.508 28.328 16.359 1 98.5 204 ALA A N 1
ATOM 1617 C CA . ALA A 1 204 ? 14.906 27.188 15.539 1 98.5 204 ALA A CA 1
ATOM 1618 C C . ALA A 1 204 ? 14.914 27.562 14.062 1 98.5 204 ALA A C 1
ATOM 1620 O O . ALA A 1 204 ? 15.852 27.219 13.336 1 98.5 204 ALA A O 1
ATOM 1621 N N . VAL A 1 205 ? 13.891 28.25 13.586 1 98.56 205 VAL A N 1
ATOM 1622 C CA . VAL A 1 205 ? 13.781 28.656 12.188 1 98.56 205 VAL A CA 1
ATOM 1623 C C . VAL A 1 205 ? 14.93 29.594 11.836 1 98.56 205 VAL A C 1
ATOM 1625 O O . VAL A 1 205 ? 15.602 29.422 10.82 1 98.56 205 VAL A O 1
ATOM 1628 N N . ALA A 1 206 ? 15.133 30.578 12.68 1 98.25 206 ALA A N 1
ATOM 1629 C CA . ALA A 1 206 ? 16.203 31.547 12.438 1 98.25 206 ALA A CA 1
ATOM 1630 C C . ALA A 1 206 ? 17.562 30.828 12.352 1 98.25 206 ALA A C 1
ATOM 1632 O O . ALA A 1 206 ? 18.391 31.172 11.508 1 98.25 206 ALA A O 1
ATOM 1633 N N . PHE A 1 207 ? 17.734 29.906 13.273 1 98.56 207 PHE A N 1
ATOM 1634 C CA . PHE A 1 207 ? 18.984 29.141 13.312 1 98.56 207 PHE A CA 1
ATOM 1635 C C . PHE A 1 207 ? 19.172 28.359 12.023 1 98.56 207 PHE A C 1
ATOM 1637 O O . PHE A 1 207 ? 20.266 28.375 11.438 1 98.56 207 PHE A O 1
ATOM 1644 N N . CYS A 1 208 ? 18.172 27.688 11.562 1 98.69 208 CYS A N 1
ATOM 1645 C CA . CYS A 1 208 ? 18.25 26.859 10.367 1 98.69 208 CYS A CA 1
ATOM 1646 C C . CYS A 1 208 ? 18.438 27.734 9.125 1 98.69 208 CYS A C 1
ATOM 1648 O O . CYS A 1 208 ? 19.203 27.359 8.219 1 98.69 208 CYS A O 1
ATOM 1650 N N . VAL A 1 209 ? 17.75 28.859 9.055 1 98.44 209 VAL A N 1
ATOM 1651 C CA . VAL A 1 209 ? 17.922 29.797 7.945 1 98.44 209 VAL A CA 1
ATOM 1652 C C . VAL A 1 209 ? 19.359 30.281 7.895 1 98.44 209 VAL A C 1
ATOM 1654 O O . VAL A 1 209 ? 20 30.25 6.836 1 98.44 209 VAL A O 1
ATOM 1657 N N . LYS A 1 210 ? 19.891 30.656 9.023 1 98.19 210 LYS A N 1
ATOM 1658 C CA . LYS A 1 210 ? 21.25 31.156 9.117 1 98.19 210 LYS A CA 1
ATOM 1659 C C . LYS A 1 210 ? 22.266 30.109 8.68 1 98.19 210 LYS A C 1
ATOM 1661 O O . LYS A 1 210 ? 23.297 30.438 8.094 1 98.19 210 LYS A O 1
ATOM 1666 N N . ASN A 1 211 ? 21.969 28.859 8.914 1 98.38 211 ASN A N 1
ATOM 1667 C CA . ASN A 1 211 ? 22.906 27.781 8.641 1 98.38 211 ASN A CA 1
ATOM 1668 C C . ASN A 1 211 ? 22.547 27.031 7.363 1 98.38 211 ASN A C 1
ATOM 1670 O O . ASN A 1 211 ? 23.094 25.953 7.086 1 98.38 211 ASN A O 1
ATOM 1674 N N . ASP A 1 212 ? 21.609 27.453 6.617 1 97.88 212 ASP A N 1
ATOM 1675 C CA . ASP A 1 212 ? 21.188 26.891 5.336 1 97.88 212 ASP A CA 1
ATOM 1676 C C . ASP A 1 212 ? 20.766 25.422 5.496 1 97.88 212 ASP A C 1
ATOM 1678 O O . ASP A 1 212 ? 21.234 24.562 4.762 1 97.88 212 ASP A O 1
ATOM 1682 N N . LEU A 1 213 ? 20.031 25.188 6.516 1 98.69 213 LEU A N 1
ATOM 1683 C CA . LEU A 1 213 ? 19.453 23.875 6.754 1 98.69 213 LEU A CA 1
ATOM 1684 C C . LEU A 1 213 ? 18 23.828 6.277 1 98.69 213 LEU A C 1
ATOM 1686 O O . LEU A 1 213 ? 17.234 24.766 6.48 1 98.69 213 LEU A O 1
ATOM 1690 N N . MET A 1 214 ? 17.672 22.797 5.535 1 98.88 214 MET A N 1
ATOM 1691 C CA . MET A 1 214 ? 16.281 22.516 5.238 1 98.88 214 MET A CA 1
ATOM 1692 C C . MET A 1 214 ? 15.555 21.984 6.473 1 98.88 214 MET A C 1
ATOM 1694 O O . MET A 1 214 ? 16.188 21.578 7.445 1 98.88 214 MET A O 1
ATOM 1698 N N . MET A 1 215 ? 14.227 22.031 6.363 1 98.94 215 MET A N 1
ATOM 1699 C CA . MET A 1 215 ? 13.508 21.688 7.586 1 98.94 215 MET A CA 1
ATOM 1700 C C . MET A 1 215 ? 12.258 20.875 7.27 1 98.94 215 MET A C 1
ATOM 1702 O O . MET A 1 215 ? 11.625 21.078 6.234 1 98.94 215 MET A O 1
ATOM 1706 N N . ILE A 1 216 ? 11.93 19.938 8.109 1 98.88 216 ILE A N 1
ATOM 1707 C CA . ILE A 1 216 ? 10.586 19.375 8.25 1 98.88 216 ILE A CA 1
ATOM 1708 C C . ILE A 1 216 ? 9.977 19.828 9.57 1 98.88 216 ILE A C 1
ATOM 1710 O O . ILE A 1 216 ? 10.562 19.641 10.641 1 98.88 216 ILE A O 1
ATOM 1714 N N . TRP A 1 217 ? 8.914 20.547 9.477 1 98.69 217 TRP A N 1
ATOM 1715 C CA . TRP A 1 217 ? 8.125 20.906 10.656 1 98.69 217 TRP A CA 1
ATOM 1716 C C . TRP A 1 217 ? 7.066 19.844 10.938 1 98.69 217 TRP A C 1
ATOM 1718 O O . TRP A 1 217 ? 6.047 19.781 10.25 1 98.69 217 TRP A O 1
ATOM 1728 N N . ASP A 1 218 ? 7.336 19.016 11.93 1 97.44 218 ASP A N 1
ATOM 1729 C CA . ASP A 1 218 ? 6.414 17.969 12.336 1 97.44 218 ASP A CA 1
ATOM 1730 C C . ASP A 1 218 ? 5.336 18.5 13.266 1 97.44 218 ASP A C 1
ATOM 1732 O O . ASP A 1 218 ? 5.625 18.891 14.398 1 97.44 218 ASP A O 1
ATOM 1736 N N . VAL A 1 219 ? 4.125 18.406 12.812 1 93.56 219 VAL A N 1
ATOM 1737 C CA . VAL A 1 219 ? 3.053 19.062 13.547 1 93.56 219 VAL A CA 1
ATOM 1738 C C . VAL A 1 219 ? 2.139 18.031 14.18 1 93.56 219 VAL A C 1
ATOM 1740 O O . VAL A 1 219 ? 1.986 16.922 13.656 1 93.56 219 VAL A O 1
ATOM 1743 N N . LYS A 1 220 ? 1.546 18.422 15.281 1 84.69 220 LYS A N 1
ATOM 1744 C CA . LYS A 1 220 ? 0.651 17.547 16.031 1 84.69 220 LYS A CA 1
ATOM 1745 C C . LYS A 1 220 ? -0.76 18.125 16.094 1 84.69 220 LYS A C 1
ATOM 1747 O O . LYS A 1 220 ? -1.742 17.375 16.047 1 84.69 220 LYS A O 1
ATOM 1752 N N . ASN A 1 221 ? -0.882 19.328 16.203 1 83.31 221 ASN A N 1
ATOM 1753 C CA . ASN A 1 221 ? -2.143 20.062 16.219 1 83.31 221 ASN A CA 1
ATOM 1754 C C . ASN A 1 221 ? -1.959 21.5 15.758 1 83.31 221 ASN A C 1
ATOM 1756 O O . ASN A 1 221 ? -1.582 22.375 16.547 1 83.31 221 ASN A O 1
ATOM 1760 N N . VAL A 1 222 ? -2.449 21.719 14.562 1 85.75 222 VAL A N 1
ATOM 1761 C CA . VAL A 1 222 ? -2.285 23.047 14 1 85.75 222 VAL A CA 1
ATOM 1762 C C . VAL A 1 222 ? -3.525 23.891 14.289 1 85.75 222 VAL A C 1
ATOM 1764 O O . VAL A 1 222 ? -4.629 23.547 13.859 1 85.75 222 VAL A O 1
ATOM 1767 N N . ASP A 1 223 ? -3.289 24.891 15.117 1 86.31 223 ASP A N 1
ATOM 1768 C CA . ASP A 1 223 ? -4.359 25.875 15.297 1 86.31 223 ASP A CA 1
ATOM 1769 C C . ASP A 1 223 ? -4.141 27.094 14.414 1 86.31 223 ASP A C 1
ATOM 1771 O O . ASP A 1 223 ? -3.201 27.125 13.609 1 86.31 223 ASP A O 1
ATOM 1775 N N . GLU A 1 224 ? -5.082 28.078 14.477 1 89.56 224 GLU A N 1
ATOM 1776 C CA . GLU A 1 224 ? -5.047 29.25 13.602 1 89.56 224 GLU A CA 1
ATOM 1777 C C . GLU A 1 224 ? -3.775 30.062 13.82 1 89.56 224 GLU A C 1
ATOM 1779 O O . GLU A 1 224 ? -3.184 30.562 12.859 1 89.56 224 GLU A O 1
ATOM 1784 N N . ASN A 1 225 ? -3.342 30.203 15.008 1 90.5 225 ASN A N 1
ATOM 1785 C CA . ASN A 1 225 ? -2.148 30.984 15.32 1 90.5 225 ASN A CA 1
ATOM 1786 C C . ASN A 1 225 ? -0.889 30.312 14.766 1 90.5 225 ASN A C 1
ATOM 1788 O O . ASN A 1 225 ? -0.023 31 14.211 1 90.5 225 ASN A O 1
ATOM 1792 N N . LEU A 1 226 ? -0.763 29.031 15.047 1 92.88 226 LEU A N 1
ATOM 1793 C CA . LEU A 1 226 ? 0.386 28.297 14.516 1 92.88 226 LEU A CA 1
ATOM 1794 C C . LEU A 1 226 ? 0.41 28.375 12.992 1 92.88 226 LEU A C 1
ATOM 1796 O O . LEU A 1 226 ? 1.474 28.531 12.391 1 92.88 226 LEU A O 1
ATOM 1800 N N . LEU A 1 227 ? -0.739 28.234 12.398 1 94.5 227 LEU A N 1
ATOM 1801 C CA . LEU A 1 227 ? -0.857 28.328 10.945 1 94.5 227 LEU A CA 1
ATOM 1802 C C . LEU A 1 227 ? -0.347 29.672 10.438 1 94.5 227 LEU A C 1
ATOM 1804 O O . LEU A 1 227 ? 0.397 29.734 9.453 1 94.5 227 LEU A O 1
ATOM 1808 N N . LYS A 1 228 ? -0.776 30.719 11.062 1 94.25 228 LYS A N 1
ATOM 1809 C CA . LYS A 1 228 ? -0.321 32.062 10.703 1 94.25 228 LYS A CA 1
ATOM 1810 C C . LYS A 1 228 ? 1.195 32.188 10.82 1 94.25 228 LYS A C 1
ATOM 1812 O O . LYS A 1 228 ? 1.847 32.781 9.969 1 94.25 228 LYS A O 1
ATOM 1817 N N . GLN A 1 229 ? 1.745 31.594 11.875 1 93.5 229 GLN A N 1
ATOM 1818 C CA . GLN A 1 229 ? 3.189 31.625 12.07 1 93.5 229 GLN A CA 1
ATOM 1819 C C . GLN A 1 229 ? 3.916 30.891 10.953 1 93.5 229 GLN A C 1
ATOM 1821 O O . GLN A 1 229 ? 4.969 31.328 10.492 1 93.5 229 GLN A O 1
ATOM 1826 N N . PHE A 1 230 ? 3.395 29.766 10.562 1 96.38 230 PHE A N 1
ATOM 1827 C CA . PHE A 1 230 ? 3.973 29.016 9.453 1 96.38 230 PHE A CA 1
ATOM 1828 C C . PHE A 1 230 ? 4.035 29.875 8.195 1 96.38 230 PHE A C 1
ATOM 1830 O O . PHE A 1 230 ? 5.098 30 7.586 1 96.38 230 PHE A O 1
ATOM 1837 N N . VAL A 1 231 ? 2.947 30.484 7.832 1 95.56 231 VAL A N 1
ATOM 1838 C CA . VAL A 1 231 ? 2.844 31.266 6.605 1 95.56 231 VAL A CA 1
ATOM 1839 C C . VAL A 1 231 ? 3.789 32.469 6.68 1 95.56 231 VAL A C 1
ATOM 1841 O O . VAL A 1 231 ? 4.504 32.75 5.719 1 95.56 231 VAL A O 1
ATOM 1844 N N . ILE A 1 232 ? 3.791 33.094 7.809 1 95.19 232 ILE A N 1
ATOM 1845 C CA . ILE A 1 232 ? 4.629 34.25 7.988 1 95.19 232 ILE A CA 1
ATOM 1846 C C . ILE A 1 232 ? 6.102 33.875 7.84 1 95.19 232 ILE A C 1
ATOM 1848 O O . ILE A 1 232 ? 6.855 34.531 7.121 1 95.19 232 ILE A O 1
ATOM 1852 N N . GLN A 1 233 ? 6.535 32.812 8.586 1 96.25 233 GLN A N 1
ATOM 1853 C CA . GLN A 1 233 ? 7.934 32.375 8.523 1 96.25 233 GLN A CA 1
ATOM 1854 C C . GLN A 1 233 ? 8.328 31.984 7.102 1 96.25 233 GLN A C 1
ATOM 1856 O O . GLN A 1 233 ? 9.406 32.344 6.629 1 96.25 233 GLN A O 1
ATOM 1861 N N . ILE A 1 234 ? 7.52 31.266 6.379 1 98.19 234 ILE A N 1
ATOM 1862 C CA . ILE A 1 234 ? 7.824 30.781 5.039 1 98.19 234 ILE A CA 1
ATOM 1863 C C . ILE A 1 234 ? 7.898 31.938 4.059 1 98.19 234 ILE A C 1
ATOM 1865 O O . ILE A 1 234 ? 8.82 32.031 3.246 1 98.19 234 ILE A O 1
ATOM 1869 N N . ARG A 1 235 ? 6.984 32.906 4.145 1 96.69 235 ARG A N 1
ATOM 1870 C CA . ARG A 1 235 ? 6.969 34.062 3.258 1 96.69 235 ARG A CA 1
ATOM 1871 C C . ARG A 1 235 ? 8.133 35 3.559 1 96.69 235 ARG A C 1
ATOM 1873 O O . ARG A 1 235 ? 8.812 35.469 2.643 1 96.69 235 ARG A O 1
ATOM 1880 N N . THR A 1 236 ? 8.305 35.25 4.844 1 96.94 236 THR A N 1
ATOM 1881 C CA . THR A 1 236 ? 9.336 36.188 5.27 1 96.94 236 THR A CA 1
ATOM 1882 C C . THR A 1 236 ? 10.719 35.688 4.844 1 96.94 236 THR A C 1
ATOM 1884 O O . THR A 1 236 ? 11.539 36.5 4.383 1 96.94 236 THR A O 1
ATOM 1887 N N . HIS A 1 237 ? 11.016 34.406 4.965 1 97.44 237 HIS A N 1
ATOM 1888 C CA . HIS A 1 237 ? 12.344 33.875 4.699 1 97.44 237 HIS A CA 1
ATOM 1889 C C . HIS A 1 237 ? 12.391 33.156 3.359 1 97.44 237 HIS A C 1
ATOM 1891 O O . HIS A 1 237 ? 13.398 32.531 3.021 1 97.44 237 HIS A O 1
ATOM 1897 N N . ASN A 1 238 ? 11.281 33.125 2.555 1 97.44 238 ASN A N 1
ATOM 1898 C CA . ASN A 1 238 ? 11.188 32.438 1.273 1 97.44 238 ASN A CA 1
ATOM 1899 C C . ASN A 1 238 ? 11.586 30.969 1.395 1 97.44 238 ASN A C 1
ATOM 1901 O O . ASN A 1 238 ? 12.484 30.516 0.688 1 97.44 238 ASN A O 1
ATOM 1905 N N . LEU A 1 239 ? 10.898 30.281 2.268 1 98.62 239 LEU A N 1
ATOM 1906 C CA . LEU A 1 239 ? 11.281 28.906 2.619 1 98.62 239 LEU A CA 1
ATOM 1907 C C . LEU A 1 239 ? 10.469 27.891 1.822 1 98.62 239 LEU A C 1
ATOM 1909 O O . LEU A 1 239 ? 10.391 26.719 2.197 1 98.62 239 LEU A O 1
ATOM 1913 N N . TYR A 1 240 ? 9.898 28.25 0.643 1 98.5 240 TYR A N 1
ATOM 1914 C CA . TYR A 1 240 ? 9 27.391 -0.127 1 98.5 240 TYR A CA 1
ATOM 1915 C C . TYR A 1 240 ? 9.734 26.172 -0.665 1 98.5 240 TYR A C 1
ATOM 1917 O O . TYR A 1 240 ? 9.133 25.109 -0.865 1 98.5 240 TYR A O 1
ATOM 1925 N N . SER A 1 241 ? 11.07 26.203 -0.852 1 98.62 241 SER A N 1
ATOM 1926 C CA . SER A 1 241 ? 11.859 25.078 -1.331 1 98.62 241 SER A CA 1
ATOM 1927 C C . SER A 1 241 ? 12.711 24.484 -0.214 1 98.62 241 SER A C 1
ATOM 1929 O O . SER A 1 241 ? 13.578 23.656 -0.467 1 98.62 241 SER A O 1
ATOM 1931 N N . LYS A 1 242 ? 12.469 24.969 1.043 1 98.69 242 LYS A N 1
ATOM 1932 C CA . LYS A 1 242 ? 13.375 24.594 2.123 1 98.69 242 LYS A CA 1
ATOM 1933 C C . LYS A 1 242 ? 12.617 23.938 3.277 1 98.69 242 LYS A C 1
ATOM 1935 O O . LYS A 1 242 ? 13.234 23.375 4.184 1 98.69 242 LYS A O 1
ATOM 1940 N N . VAL A 1 243 ? 11.281 23.984 3.158 1 98.75 243 VAL A N 1
ATOM 1941 C CA . VAL A 1 243 ? 10.508 23.469 4.285 1 98.75 243 VAL A CA 1
ATOM 1942 C C . VAL A 1 243 ? 9.367 22.594 3.773 1 98.75 243 VAL A C 1
ATOM 1944 O O . VAL A 1 243 ? 8.758 22.891 2.744 1 98.75 243 VAL A O 1
ATOM 1947 N N . ILE A 1 244 ? 9.078 21.531 4.457 1 98.75 244 ILE A N 1
ATOM 1948 C CA . ILE A 1 244 ? 7.859 20.734 4.32 1 98.75 244 ILE A CA 1
ATOM 1949 C C . ILE A 1 244 ? 7.195 20.578 5.684 1 98.75 244 ILE A C 1
ATOM 1951 O O . ILE A 1 244 ? 7.871 20.344 6.688 1 98.75 244 ILE A O 1
ATOM 1955 N N . ILE A 1 245 ? 5.91 20.859 5.734 1 98.75 245 ILE A N 1
ATOM 1956 C CA . ILE A 1 245 ? 5.129 20.625 6.949 1 98.75 245 ILE A CA 1
ATOM 1957 C C . ILE A 1 245 ? 4.461 19.266 6.891 1 98.75 245 ILE A C 1
ATOM 1959 O O . ILE A 1 245 ? 3.701 18.969 5.961 1 98.75 245 ILE A O 1
ATOM 1963 N N . ALA A 1 246 ? 4.75 18.406 7.891 1 98.44 246 ALA A N 1
ATOM 1964 C CA . ALA A 1 246 ? 4.254 17.031 7.871 1 98.44 246 ALA A CA 1
ATOM 1965 C C . ALA A 1 246 ? 3.65 16.656 9.219 1 98.44 246 ALA A C 1
ATOM 1967 O O . ALA A 1 246 ? 3.955 17.266 10.242 1 98.44 246 ALA A O 1
ATOM 1968 N N . GLY A 1 247 ? 2.783 15.664 9.188 1 96.44 247 GLY A N 1
ATOM 1969 C CA . GLY A 1 247 ? 2.176 15.18 10.414 1 96.44 247 GLY A CA 1
ATOM 1970 C C . GLY A 1 247 ? 1.27 13.984 10.203 1 96.44 247 GLY A C 1
ATOM 1971 O O . GLY A 1 247 ? 0.921 13.656 9.062 1 96.44 247 GLY A O 1
ATOM 1972 N N . PHE A 1 248 ? 0.851 13.336 11.297 1 94.56 248 PHE A N 1
ATOM 1973 C CA . PHE A 1 248 ? 0.014 12.141 11.289 1 94.56 248 PHE A CA 1
ATOM 1974 C C . PHE A 1 248 ? -1.454 12.516 11.109 1 94.56 248 PHE A C 1
ATOM 1976 O O . PHE A 1 248 ? -2.234 11.727 10.562 1 94.56 248 PHE A O 1
ATOM 1983 N N . ASN A 1 249 ? -1.796 13.664 11.625 1 92.25 249 ASN A N 1
ATOM 1984 C CA . ASN A 1 249 ? -3.17 14.141 11.516 1 92.25 249 ASN A CA 1
ATOM 1985 C C . ASN A 1 249 ? -3.422 14.797 10.156 1 92.25 249 ASN A C 1
ATOM 1987 O O . ASN A 1 249 ? -2.926 15.891 9.891 1 92.25 249 ASN A O 1
ATOM 1991 N N . PRO A 1 250 ? -4.238 14.156 9.328 1 94.75 250 PRO A N 1
ATOM 1992 C CA . PRO A 1 250 ? -4.449 14.688 7.98 1 94.75 250 PRO A CA 1
ATOM 1993 C C . PRO A 1 250 ? -5.055 16.094 7.988 1 94.75 250 PRO A C 1
ATOM 1995 O O . PRO A 1 250 ? -4.812 16.875 7.066 1 94.75 250 PRO A O 1
ATOM 1998 N N . ILE A 1 251 ? -5.828 16.406 8.992 1 93.56 251 ILE A N 1
ATOM 1999 C CA . ILE A 1 251 ? -6.477 17.703 9.055 1 93.56 251 ILE A CA 1
ATOM 2000 C C . ILE A 1 251 ? -5.422 18.812 9.164 1 93.56 251 ILE A C 1
ATOM 2002 O O . ILE A 1 251 ? -5.586 19.891 8.602 1 93.56 251 ILE A O 1
ATOM 2006 N N . ASP A 1 252 ? -4.309 18.562 9.859 1 94.5 252 ASP A N 1
ATOM 2007 C CA . ASP A 1 252 ? -3.256 19.547 10.062 1 94.5 252 ASP A CA 1
ATOM 2008 C C . ASP A 1 252 ? -2.633 19.969 8.734 1 94.5 252 ASP A C 1
ATOM 2010 O O . ASP A 1 252 ? -2.551 21.156 8.43 1 94.5 252 ASP A O 1
ATOM 2014 N N . THR A 1 253 ? -2.215 18.984 7.906 1 97 253 THR A N 1
ATOM 2015 C CA . THR A 1 253 ? -1.557 19.312 6.645 1 97 253 THR A CA 1
ATOM 2016 C C . THR A 1 253 ? -2.561 19.859 5.641 1 97 253 THR A C 1
ATOM 2018 O O . THR A 1 253 ? -2.213 20.703 4.812 1 97 253 THR A O 1
ATOM 2021 N N . TYR A 1 254 ? -3.846 19.438 5.75 1 96.19 254 TYR A N 1
ATOM 2022 C CA . TYR A 1 254 ? -4.91 19.969 4.906 1 96.19 254 TYR A CA 1
ATOM 2023 C C . TYR A 1 254 ? -5.105 21.469 5.148 1 96.19 254 TYR A C 1
ATOM 2025 O O . TYR A 1 254 ? -5.199 22.25 4.199 1 96.19 254 TYR A O 1
ATOM 2033 N N . MET A 1 255 ? -5.105 21.859 6.41 1 95.75 255 MET A N 1
ATOM 2034 C CA . MET A 1 255 ? -5.289 23.266 6.773 1 95.75 255 MET A CA 1
ATOM 2035 C C . MET A 1 255 ? -4.133 24.109 6.262 1 95.75 255 MET A C 1
ATOM 2037 O O . MET A 1 255 ? -4.336 25.25 5.824 1 95.75 255 MET A O 1
ATOM 2041 N N . VAL A 1 256 ? -2.922 23.625 6.324 1 96.88 256 VAL A N 1
ATOM 2042 C CA . VAL A 1 256 ? -1.755 24.359 5.836 1 96.88 256 VAL A CA 1
ATOM 2043 C C . VAL A 1 256 ? -1.891 24.594 4.336 1 96.88 256 VAL A C 1
ATOM 2045 O O . VAL A 1 256 ? -1.687 25.719 3.861 1 96.88 256 VAL A O 1
ATOM 2048 N N . LYS A 1 257 ? -2.266 23.547 3.576 1 96.19 257 LYS A N 1
ATOM 2049 C CA . LYS A 1 257 ? -2.406 23.641 2.127 1 96.19 257 LYS A CA 1
ATOM 2050 C C . LYS A 1 257 ? -3.531 24.609 1.746 1 96.19 257 LYS A C 1
ATOM 2052 O O . LYS A 1 257 ? -3.426 25.328 0.755 1 96.19 257 LYS A O 1
ATOM 2057 N N . LEU A 1 258 ? -4.566 24.609 2.461 1 94.31 258 LEU A N 1
ATOM 2058 C CA . LEU A 1 258 ? -5.68 25.516 2.209 1 94.31 258 LEU A CA 1
ATOM 2059 C C . LEU A 1 258 ? -5.254 26.969 2.412 1 94.31 258 LEU A C 1
ATOM 2061 O O . LEU A 1 258 ? -5.699 27.859 1.686 1 94.31 258 LEU A O 1
ATOM 2065 N N . ALA A 1 259 ? -4.422 27.188 3.402 1 94.94 259 ALA A N 1
ATOM 2066 C CA . ALA A 1 259 ? -3.961 28.547 3.711 1 94.94 259 ALA A CA 1
ATOM 2067 C C . ALA A 1 259 ? -3.025 29.062 2.623 1 94.94 259 ALA A C 1
ATOM 2069 O O . ALA A 1 259 ? -3.072 30.25 2.27 1 94.94 259 ALA A O 1
ATOM 2070 N N . ASP A 1 260 ? -2.148 28.234 2.156 1 96 260 ASP A N 1
ATOM 2071 C CA . ASP A 1 260 ? -1.205 28.547 1.085 1 96 260 ASP A CA 1
ATOM 2072 C C . ASP A 1 260 ? -0.825 27.281 0.311 1 96 260 ASP A C 1
ATOM 2074 O O . ASP A 1 260 ? 0.039 26.516 0.745 1 96 260 ASP A O 1
ATOM 2078 N N . SER A 1 261 ? -1.348 27.125 -0.861 1 94.44 261 SER A N 1
ATOM 2079 C CA . SER A 1 261 ? -1.229 25.891 -1.639 1 94.44 261 SER A CA 1
ATOM 2080 C C . SER A 1 261 ? 0.197 25.688 -2.139 1 94.44 261 SER A C 1
ATOM 2082 O O . SER A 1 261 ? 0.552 24.594 -2.592 1 94.44 261 SER A O 1
ATOM 2084 N N . LYS A 1 262 ? 1.037 26.688 -1.987 1 96.62 262 LYS A N 1
ATOM 2085 C CA . LYS A 1 262 ? 2.418 26.578 -2.451 1 96.62 262 LYS A CA 1
ATOM 2086 C C . LYS A 1 262 ? 3.309 25.953 -1.387 1 96.62 262 LYS A C 1
ATOM 2088 O O . LYS A 1 262 ? 4.418 25.5 -1.685 1 96.62 262 LYS A O 1
ATOM 2093 N N . ILE A 1 263 ? 2.842 25.984 -0.149 1 98.25 263 ILE A N 1
ATOM 2094 C CA . ILE A 1 263 ? 3.609 25.375 0.929 1 98.25 263 ILE A CA 1
ATOM 2095 C C . ILE A 1 263 ? 3.625 23.859 0.753 1 98.25 263 ILE A C 1
ATOM 2097 O O . ILE A 1 263 ? 2.584 23.234 0.506 1 98.25 263 ILE A O 1
ATOM 2101 N N . LEU A 1 264 ? 4.832 23.266 0.764 1 98.75 264 LEU A N 1
ATOM 2102 C CA . LEU A 1 264 ? 4.953 21.828 0.653 1 98.75 264 LEU A CA 1
ATOM 2103 C C . LEU A 1 264 ? 4.449 21.141 1.919 1 98.75 264 LEU A C 1
ATOM 2105 O O . LEU A 1 264 ? 4.719 21.594 3.029 1 98.75 264 LEU A O 1
ATOM 2109 N N . THR A 1 265 ? 3.66 20.062 1.816 1 98.75 265 THR A N 1
ATOM 2110 C CA . THR A 1 265 ? 3.154 19.297 2.949 1 98.75 265 THR A CA 1
ATOM 2111 C C . THR A 1 265 ? 3.414 17.797 2.754 1 98.75 265 THR A C 1
ATOM 2113 O O . THR A 1 265 ? 3.713 17.359 1.642 1 98.75 265 THR A O 1
ATOM 2116 N N . GLY A 1 266 ? 3.412 17.047 3.758 1 98.69 266 GLY A N 1
ATOM 2117 C CA . GLY A 1 266 ? 3.574 15.594 3.748 1 98.69 266 GLY A CA 1
ATOM 2118 C C . GLY A 1 266 ? 2.631 14.883 4.699 1 98.69 266 GLY A C 1
ATOM 2119 O O . GLY A 1 266 ? 2.385 15.359 5.812 1 98.69 266 GLY A O 1
ATOM 2120 N N . PHE A 1 267 ? 2.062 13.812 4.348 1 98.31 267 PHE A N 1
ATOM 2121 C CA . PHE A 1 267 ? 1.247 12.969 5.211 1 98.31 267 PHE A CA 1
ATOM 2122 C C . PHE A 1 267 ? 2.094 11.883 5.863 1 98.31 267 PHE A C 1
ATOM 2124 O O . PHE A 1 267 ? 2.641 11.016 5.176 1 98.31 267 PHE A O 1
ATOM 2131 N N . THR A 1 268 ? 2.23 11.914 7.141 1 98 268 THR A N 1
ATOM 2132 C CA . THR A 1 268 ? 3.016 10.953 7.906 1 98 268 THR A CA 1
ATOM 2133 C C . THR A 1 268 ? 2.168 9.742 8.281 1 98 268 THR A C 1
ATOM 2135 O O . THR A 1 268 ? 1.018 9.891 8.703 1 98 268 THR A O 1
ATOM 2138 N N . TRP A 1 269 ? 2.775 8.57 8.133 1 96.88 269 TRP A N 1
ATOM 2139 C CA . TRP A 1 269 ? 1.991 7.371 8.414 1 96.88 269 TRP A CA 1
ATOM 2140 C C . TRP A 1 269 ? 2.898 6.176 8.68 1 96.88 269 TRP A C 1
ATOM 2142 O O . TRP A 1 269 ? 4.027 6.125 8.188 1 96.88 269 TRP A O 1
ATOM 2152 N N . ARG A 1 270 ? 2.455 5.238 9.484 1 96.31 270 ARG A N 1
ATOM 2153 C CA . ARG A 1 270 ? 3.016 3.902 9.672 1 96.31 270 ARG A CA 1
ATOM 2154 C C . ARG A 1 270 ? 1.912 2.871 9.883 1 96.31 270 ARG A C 1
ATOM 2156 O O . ARG A 1 270 ? 0.841 3.195 10.398 1 96.31 270 ARG A O 1
ATOM 2163 N N . SER A 1 271 ? 2.211 1.679 9.484 1 94.44 271 SER A N 1
ATOM 2164 C CA . SER A 1 271 ? 1.285 0.587 9.773 1 94.44 271 SER A CA 1
ATOM 2165 C C . SER A 1 271 ? 1.02 0.466 11.266 1 94.44 271 SER A C 1
ATOM 2167 O O . SER A 1 271 ? 1.943 0.562 12.078 1 94.44 271 SER A O 1
ATOM 2169 N N . TRP A 1 272 ? -0.304 0.346 11.68 1 93.75 272 TRP A N 1
ATOM 2170 C CA . TRP A 1 272 ? -0.794 0.094 13.031 1 93.75 272 TRP A CA 1
ATOM 2171 C C . TRP A 1 272 ? -0.492 1.273 13.945 1 93.75 272 TRP A C 1
ATOM 2173 O O . TRP A 1 272 ? -0.213 1.089 15.133 1 93.75 272 TRP A O 1
ATOM 2183 N N . GLU A 1 273 ? -0.434 2.469 13.352 1 92.69 273 GLU A N 1
ATOM 2184 C CA . GLU A 1 273 ? -0.163 3.684 14.109 1 92.69 273 GLU A CA 1
ATOM 2185 C C . GLU A 1 273 ? -1.236 3.926 15.164 1 92.69 273 GLU A C 1
ATOM 2187 O O . GLU A 1 273 ? -0.933 4.363 16.281 1 92.69 273 GLU A O 1
ATOM 2192 N N . LEU A 1 274 ? -2.473 3.619 14.883 1 90.31 274 LEU A N 1
ATOM 2193 C CA . LEU A 1 274 ? -3.58 3.951 15.773 1 90.31 274 LEU A CA 1
ATOM 2194 C C . LEU A 1 274 ? -3.682 2.941 16.906 1 90.31 274 LEU A C 1
ATOM 2196 O O . LEU A 1 274 ? -4.059 3.299 18.031 1 90.31 274 LEU A O 1
ATOM 2200 N N . SER A 1 275 ? -3.273 1.721 16.703 1 90.62 275 SER A N 1
ATOM 2201 C CA . SER A 1 275 ? -3.518 0.667 17.672 1 90.62 275 SER A CA 1
ATOM 2202 C C . SER A 1 275 ? -2.256 0.349 18.469 1 90.62 275 SER A C 1
ATOM 2204 O O . SER A 1 275 ? -2.312 -0.353 19.484 1 90.62 275 SER A O 1
ATOM 2206 N N . THR A 1 276 ? -1.131 0.86 18.016 1 91.44 276 THR A N 1
ATOM 2207 C CA . THR A 1 276 ? 0.114 0.536 18.703 1 91.44 276 THR A CA 1
ATOM 2208 C C . THR A 1 276 ? 0.904 1.804 19.016 1 91.44 276 THR A C 1
ATOM 2210 O O . THR A 1 276 ? 0.643 2.861 18.453 1 91.44 276 THR A O 1
ATOM 2213 N N . THR A 1 277 ? 1.92 1.703 19.953 1 86.5 277 THR A N 1
ATOM 2214 C CA . THR A 1 277 ? 2.619 2.883 20.453 1 86.5 277 THR A CA 1
ATOM 2215 C C . THR A 1 277 ? 4.047 2.928 19.922 1 86.5 277 THR A C 1
ATOM 2217 O O . THR A 1 277 ? 4.688 3.982 19.922 1 86.5 277 THR A O 1
ATOM 2220 N N . ASP A 1 278 ? 4.5 1.738 19.516 1 87.62 278 ASP A N 1
ATOM 2221 C CA . ASP A 1 278 ? 5.898 1.665 19.094 1 87.62 278 ASP A CA 1
ATOM 2222 C C . ASP A 1 278 ? 6.008 1.493 17.578 1 87.62 278 ASP A C 1
ATOM 2224 O O . ASP A 1 278 ? 5.066 1.027 16.938 1 87.62 278 ASP A O 1
ATOM 2228 N N . GLU A 1 279 ? 7.223 1.861 17.031 1 86.31 279 GLU A N 1
ATOM 2229 C CA . GLU A 1 279 ? 7.473 1.824 15.594 1 86.31 279 GLU A CA 1
ATOM 2230 C C . GLU A 1 279 ? 7.402 0.397 15.055 1 86.31 279 GLU A C 1
ATOM 2232 O O . GLU A 1 279 ? 7.043 0.181 13.898 1 86.31 279 GLU A O 1
ATOM 2237 N N . GLU A 1 280 ? 7.668 -0.562 15.93 1 87 280 GLU A N 1
ATOM 2238 C CA . GLU A 1 280 ? 7.648 -1.961 15.516 1 87 280 GLU A CA 1
ATOM 2239 C C . GLU A 1 280 ? 6.25 -2.559 15.648 1 87 280 GLU A C 1
ATOM 2241 O O . GLU A 1 280 ? 6.023 -3.715 15.281 1 87 280 GLU A O 1
ATOM 2246 N N . ALA A 1 281 ? 5.32 -1.805 16.141 1 89.38 281 ALA A N 1
ATOM 2247 C CA . ALA A 1 281 ? 3.922 -2.201 16.297 1 89.38 281 ALA A CA 1
ATOM 2248 C C . ALA A 1 281 ? 3.795 -3.438 17.172 1 89.38 281 ALA A C 1
ATOM 2250 O O . ALA A 1 281 ? 3.104 -4.395 16.828 1 89.38 281 ALA A O 1
ATOM 2251 N N . THR A 1 282 ? 4.512 -3.451 18.328 1 89.06 282 THR A N 1
ATOM 2252 C CA . THR A 1 282 ? 4.508 -4.605 19.219 1 89.06 282 THR A CA 1
ATOM 2253 C C . THR A 1 282 ? 3.711 -4.312 20.484 1 89.06 282 THR A C 1
ATOM 2255 O O . THR A 1 282 ? 3.303 -5.23 21.203 1 89.06 282 THR A O 1
ATOM 2258 N N . LYS A 1 283 ? 3.551 -3.043 20.797 1 88.94 283 LYS A N 1
ATOM 2259 C CA . LYS A 1 283 ? 2.885 -2.65 22.047 1 88.94 283 LYS A CA 1
ATOM 2260 C C . LYS A 1 283 ? 1.52 -2.029 21.766 1 88.94 283 LYS A C 1
ATOM 2262 O O . LYS A 1 283 ? 1.427 -0.994 21.094 1 88.94 283 LYS A O 1
ATOM 2267 N N . GLN A 1 284 ? 0.493 -2.637 22.344 1 87.88 284 GLN A N 1
ATOM 2268 C CA . GLN A 1 284 ? -0.867 -2.146 22.141 1 87.88 284 GLN A CA 1
ATOM 2269 C C . GLN A 1 284 ? -1.065 -0.794 22.828 1 87.88 284 GLN A C 1
ATOM 2271 O O . GLN A 1 284 ? -0.548 -0.563 23.922 1 87.88 284 GLN A O 1
ATOM 2276 N N . ARG A 1 285 ? -1.785 0.038 22.141 1 85.31 285 ARG A N 1
ATOM 2277 C CA . ARG A 1 285 ? -2.084 1.367 22.672 1 85.31 285 ARG A CA 1
ATOM 2278 C C . ARG A 1 285 ? -3.283 1.327 23.609 1 85.31 285 ARG A C 1
ATOM 2280 O O . ARG A 1 285 ? -3.299 2.016 24.641 1 85.31 285 ARG A O 1
ATOM 2287 N N . PHE A 1 286 ? -4.289 0.485 23.172 1 84.94 286 PHE A N 1
ATOM 2288 C CA . PHE A 1 286 ? -5.539 0.396 23.922 1 84.94 286 PHE A CA 1
ATOM 2289 C C . PHE A 1 286 ? -5.781 -1.029 24.406 1 84.94 286 PHE A C 1
ATOM 2291 O O . PHE A 1 286 ? -4.941 -1.909 24.203 1 84.94 286 PHE A O 1
ATOM 2298 N N . SER A 1 287 ? -6.742 -1.173 25.219 1 81.19 287 SER A N 1
ATOM 2299 C CA . SER A 1 287 ? -7.137 -2.5 25.672 1 81.19 287 SER A CA 1
ATOM 2300 C C . SER A 1 287 ? -8.578 -2.816 25.281 1 81.19 287 SER A C 1
ATOM 2302 O O . SER A 1 287 ? -9.352 -1.915 24.953 1 81.19 287 SER A O 1
ATOM 2304 N N . GLY A 1 288 ? -8.844 -4.043 25.25 1 81.62 288 GLY A N 1
ATOM 2305 C CA . GLY A 1 288 ? -10.219 -4.492 25.062 1 81.62 288 GLY A CA 1
ATOM 2306 C C . GLY A 1 288 ? -10.82 -4.016 23.75 1 81.62 288 GLY A C 1
ATOM 2307 O O . GLY A 1 288 ? -10.211 -4.16 22.688 1 81.62 288 GLY A O 1
ATOM 2308 N N . VAL A 1 289 ? -12.008 -3.479 23.859 1 80.75 289 VAL A N 1
ATOM 2309 C CA . VAL A 1 289 ? -12.805 -3.129 22.688 1 80.75 289 VAL A CA 1
ATOM 2310 C C . VAL A 1 289 ? -12.188 -1.921 21.984 1 80.75 289 VAL A C 1
ATOM 2312 O O . VAL A 1 289 ? -12.258 -1.807 20.766 1 80.75 289 VAL A O 1
ATOM 2315 N N . LEU A 1 290 ? -11.547 -1.112 22.766 1 84.44 290 LEU A N 1
ATOM 2316 C CA . LEU A 1 290 ? -10.93 0.065 22.172 1 84.44 290 LEU A CA 1
ATOM 2317 C C . LEU A 1 290 ? -9.781 -0.334 21.234 1 84.44 290 LEU A C 1
ATOM 2319 O O . LEU A 1 290 ? -9.578 0.285 20.188 1 84.44 290 LEU A O 1
ATOM 2323 N N . ASN A 1 291 ? -9.109 -1.341 21.734 1 86.62 291 ASN A N 1
ATOM 2324 C CA . ASN A 1 291 ? -8.031 -1.803 20.875 1 86.62 291 ASN A CA 1
ATOM 2325 C C . ASN A 1 291 ? -8.57 -2.473 19.609 1 86.62 291 ASN A C 1
ATOM 2327 O O . ASN A 1 291 ? -7.973 -2.361 18.531 1 86.62 291 ASN A O 1
ATOM 2331 N N . ALA A 1 292 ? -9.695 -3.111 19.734 1 85.12 292 ALA A N 1
ATOM 2332 C CA . ALA A 1 292 ? -10.328 -3.719 18.562 1 85.12 292 ALA A CA 1
ATOM 2333 C C . ALA A 1 292 ? -10.75 -2.658 17.562 1 85.12 292 ALA A C 1
ATOM 2335 O O . ALA A 1 292 ? -10.531 -2.812 16.359 1 85.12 292 ALA A O 1
ATOM 2336 N N . ILE A 1 293 ? -11.32 -1.673 18.078 1 85.25 293 ILE A N 1
ATOM 2337 C CA . ILE A 1 293 ? -11.742 -0.566 17.219 1 85.25 293 ILE A CA 1
ATOM 2338 C C . ILE A 1 293 ? -10.523 0.059 16.547 1 85.25 293 ILE A C 1
ATOM 2340 O O . ILE A 1 293 ? -10.539 0.313 15.336 1 85.25 293 ILE A O 1
ATOM 2344 N N . ALA A 1 294 ? -9.461 0.318 17.312 1 90.31 294 ALA A N 1
ATOM 2345 C CA . ALA A 1 294 ? -8.234 0.902 16.766 1 90.31 294 ALA A CA 1
ATOM 2346 C C . ALA A 1 294 ? -7.652 0.024 15.672 1 90.31 294 ALA A C 1
ATOM 2348 O O . ALA A 1 294 ? -7.141 0.532 14.664 1 90.31 294 ALA A O 1
ATOM 2349 N N . ASN A 1 295 ? -7.77 -1.293 15.828 1 89.56 295 ASN A N 1
ATOM 2350 C CA . ASN A 1 295 ? -7.277 -2.227 14.82 1 89.56 295 ASN A CA 1
ATOM 2351 C C . ASN A 1 295 ? -8.047 -2.092 13.508 1 89.56 295 ASN A C 1
ATOM 2353 O O . ASN A 1 295 ? -7.445 -2.082 12.438 1 89.56 295 ASN A O 1
ATOM 2357 N N . VAL A 1 296 ? -9.359 -1.957 13.617 1 86.81 296 VAL A N 1
ATOM 2358 C CA . VAL A 1 296 ? -10.195 -1.8 12.438 1 86.81 296 VAL A CA 1
ATOM 2359 C C . VAL A 1 296 ? -9.867 -0.482 11.742 1 86.81 296 VAL A C 1
ATOM 2361 O O . VAL A 1 296 ? -9.727 -0.437 10.516 1 86.81 296 VAL A O 1
ATOM 2364 N N . LEU A 1 297 ? -9.688 0.509 12.5 1 90.81 297 LEU A N 1
ATOM 2365 C CA . LEU A 1 297 ? -9.359 1.814 11.945 1 90.81 297 LEU A CA 1
ATOM 2366 C C . LEU A 1 297 ? -7.988 1.787 11.273 1 90.81 297 LEU A C 1
ATOM 2368 O O . LEU A 1 297 ? -7.773 2.461 10.258 1 90.81 297 LEU A O 1
ATOM 2372 N N . ASP A 1 298 ? -7.098 1.057 11.844 1 93.44 298 ASP A N 1
ATOM 2373 C CA . ASP A 1 298 ? -5.773 0.919 11.242 1 93.44 298 ASP A CA 1
ATOM 2374 C C . ASP A 1 298 ? -5.855 0.249 9.875 1 93.44 298 ASP A C 1
ATOM 2376 O O . ASP A 1 298 ? -5.09 0.583 8.969 1 93.44 298 ASP A O 1
ATOM 2380 N N . ILE A 1 299 ? -6.75 -0.724 9.781 1 88.56 299 ILE A N 1
ATOM 2381 C CA . ILE A 1 299 ? -6.938 -1.39 8.5 1 88.56 299 ILE A CA 1
ATOM 2382 C C . ILE A 1 299 ? -7.434 -0.382 7.465 1 88.56 299 ILE A C 1
ATOM 2384 O O . ILE A 1 299 ? -6.938 -0.345 6.336 1 88.56 299 ILE A O 1
ATOM 2388 N N . ILE A 1 300 ? -8.367 0.392 7.816 1 88 300 ILE A N 1
ATOM 2389 C CA . ILE A 1 300 ? -8.906 1.423 6.938 1 88 300 ILE A CA 1
ATOM 2390 C C . ILE A 1 300 ? -7.809 2.42 6.578 1 88 300 ILE A C 1
ATOM 2392 O O . ILE A 1 300 ? -7.633 2.764 5.406 1 88 300 ILE A O 1
ATOM 2396 N N . ALA A 1 301 ? -7.051 2.871 7.574 1 92.69 301 ALA A N 1
ATOM 2397 C CA . ALA A 1 301 ? -5.961 3.816 7.355 1 92.69 301 ALA A CA 1
ATOM 2398 C C . ALA A 1 301 ? -4.914 3.236 6.402 1 92.69 301 ALA A C 1
ATOM 2400 O O . ALA A 1 301 ? -4.379 3.947 5.551 1 92.69 301 ALA A O 1
ATOM 2401 N N . TYR A 1 302 ? -4.66 1.944 6.609 1 91.44 302 TYR A N 1
ATOM 2402 C CA . TYR A 1 302 ? -3.715 1.259 5.738 1 91.44 302 TYR A CA 1
ATOM 2403 C C . TYR A 1 302 ? -4.152 1.346 4.281 1 91.44 302 TYR A C 1
ATOM 2405 O O . TYR A 1 302 ? -3.361 1.704 3.406 1 91.44 302 TYR A O 1
ATOM 2413 N N . CYS A 1 303 ? -5.387 1.105 4.004 1 88.69 303 CYS A N 1
ATOM 2414 C CA . CYS A 1 303 ? -5.918 1.146 2.645 1 88.69 303 CYS A CA 1
ATOM 2415 C C . CYS A 1 303 ? -5.844 2.555 2.072 1 88.69 303 CYS A C 1
ATOM 2417 O O . CYS A 1 303 ? -5.414 2.744 0.932 1 88.69 303 CYS A O 1
ATOM 2419 N N . LEU A 1 304 ? -6.203 3.52 2.814 1 91.88 304 LEU A N 1
ATOM 2420 C CA . LEU A 1 304 ? -6.242 4.902 2.354 1 91.88 304 LEU A CA 1
ATOM 2421 C C . LEU A 1 304 ? -4.836 5.445 2.125 1 91.88 304 LEU A C 1
ATOM 2423 O O . LEU A 1 304 ? -4.605 6.219 1.193 1 91.88 304 LEU A O 1
ATOM 2427 N N . ALA A 1 305 ? -3.916 5.035 2.992 1 95.06 305 ALA A N 1
ATOM 2428 C CA . ALA A 1 305 ? -2.539 5.512 2.887 1 95.06 305 ALA A CA 1
ATOM 2429 C C . ALA A 1 305 ? -1.811 4.836 1.73 1 95.06 305 ALA A C 1
ATOM 2431 O O . ALA A 1 305 ? -1.187 5.504 0.903 1 95.06 305 ALA A O 1
ATOM 2432 N N . ARG A 1 306 ? -1.988 3.561 1.629 1 92.06 306 ARG A N 1
ATOM 2433 C CA . ARG A 1 306 ? -1.211 2.789 0.663 1 92.06 306 ARG A CA 1
ATOM 2434 C C . ARG A 1 306 ? -1.753 2.977 -0.75 1 92.06 306 ARG A C 1
ATOM 2436 O O . ARG A 1 306 ? -0.993 2.951 -1.721 1 92.06 306 ARG A O 1
ATOM 2443 N N . SER A 1 307 ? -3.059 3.219 -0.869 1 89.06 307 SER A N 1
ATOM 2444 C CA . SER A 1 307 ? -3.645 3.512 -2.172 1 89.06 307 SER A CA 1
ATOM 2445 C C . SER A 1 307 ? -3.357 4.949 -2.598 1 89.06 307 SER A C 1
ATOM 2447 O O . SER A 1 307 ? -3.633 5.332 -3.736 1 89.06 307 SER A O 1
ATOM 2449 N N . LEU A 1 308 ? -2.904 5.781 -1.785 1 94.5 308 LEU A N 1
ATOM 2450 C CA . LEU A 1 308 ? -2.574 7.191 -1.969 1 94.5 308 LEU A CA 1
ATOM 2451 C C . LEU A 1 308 ? -3.838 8.031 -2.129 1 94.5 308 LEU A C 1
ATOM 2453 O O . LEU A 1 308 ? -3.77 9.195 -2.516 1 94.5 308 LEU A O 1
ATOM 2457 N N . VAL A 1 309 ? -5.027 7.434 -1.755 1 93 309 VAL A N 1
ATOM 2458 C CA . VAL A 1 309 ? -6.277 8.188 -1.827 1 93 309 VAL A CA 1
ATOM 2459 C C . VAL A 1 309 ? -6.238 9.352 -0.838 1 93 309 VAL A C 1
ATOM 2461 O O . VAL A 1 309 ? -6.578 10.484 -1.188 1 93 309 VAL A O 1
ATOM 2464 N N . LEU A 1 310 ? -5.738 9.039 0.322 1 96.69 310 LEU A N 1
ATOM 2465 C CA . LEU A 1 310 ? -5.715 10.07 1.352 1 96.69 310 LEU A CA 1
ATOM 2466 C C . LEU A 1 310 ? -4.676 11.141 1.028 1 96.69 310 LEU A C 1
ATOM 2468 O O . LEU A 1 310 ? -4.992 12.336 1.004 1 96.69 310 LEU A O 1
ATOM 2472 N N . PRO A 1 311 ? -3.422 10.781 0.698 1 98.19 311 PRO A N 1
ATOM 2473 C CA . PRO A 1 311 ? -2.465 11.828 0.318 1 98.19 311 PRO A CA 1
ATOM 2474 C C . PRO A 1 311 ? -2.941 12.664 -0.869 1 98.19 311 PRO A C 1
ATOM 2476 O O . PRO A 1 311 ? -2.701 13.867 -0.915 1 98.19 311 PRO A O 1
ATOM 2479 N N . LYS A 1 312 ? -3.59 12.039 -1.818 1 97 312 LYS A N 1
ATOM 2480 C CA . LYS A 1 312 ? -4.125 12.773 -2.961 1 97 312 LYS A CA 1
ATOM 2481 C C . LYS A 1 312 ? -5.215 13.75 -2.525 1 97 312 LYS A C 1
ATOM 2483 O O . LYS A 1 312 ? -5.281 14.875 -3.029 1 97 312 LYS A O 1
ATOM 2488 N N . PHE A 1 313 ? -6.074 13.273 -1.688 1 96.75 313 PHE A N 1
ATOM 2489 C CA . PHE A 1 313 ? -7.133 14.141 -1.177 1 96.75 313 PHE A CA 1
ATOM 2490 C C . PHE A 1 313 ? -6.547 15.367 -0.489 1 96.75 313 PHE A C 1
ATOM 2492 O O . PHE A 1 313 ? -7.062 16.469 -0.642 1 96.75 313 PHE A O 1
ATOM 2499 N N . LEU A 1 314 ? -5.434 15.211 0.214 1 97.88 314 LEU A N 1
ATOM 2500 C CA . LEU A 1 314 ? -4.816 16.25 1.03 1 97.88 314 LEU A CA 1
ATOM 2501 C C . LEU A 1 314 ? -3.979 17.188 0.17 1 97.88 314 LEU A C 1
ATOM 2503 O O . LEU A 1 314 ? -3.564 18.25 0.631 1 97.88 314 LEU A O 1
ATOM 2507 N N . GLY A 1 315 ? -3.633 16.797 -1.018 1 97.69 315 GLY A N 1
ATOM 2508 C CA . GLY A 1 315 ? -2.684 17.562 -1.816 1 97.69 315 GLY A CA 1
ATOM 2509 C C . GLY A 1 315 ? -1.254 17.438 -1.328 1 97.69 315 GLY A C 1
ATOM 2510 O O . GLY A 1 315 ? -0.46 18.359 -1.457 1 97.69 315 GLY A O 1
ATOM 2511 N N . SER A 1 316 ? -0.979 16.266 -0.763 1 98.5 316 SER A N 1
ATOM 2512 C CA . SER A 1 316 ? 0.343 16.047 -0.19 1 98.5 316 SER A CA 1
ATOM 2513 C C . SER A 1 316 ? 1.415 15.992 -1.274 1 98.5 316 SER A C 1
ATOM 2515 O O . SER A 1 316 ? 1.204 15.406 -2.336 1 98.5 316 SER A O 1
ATOM 2517 N N . ASP A 1 317 ? 2.592 16.609 -0.995 1 98.81 317 ASP A N 1
ATOM 2518 C CA . ASP A 1 317 ? 3.752 16.562 -1.88 1 98.81 317 ASP A CA 1
ATOM 2519 C C . ASP A 1 317 ? 4.648 15.367 -1.54 1 98.81 317 ASP A C 1
ATOM 2521 O O . ASP A 1 317 ? 5.418 14.906 -2.385 1 98.81 317 ASP A O 1
ATOM 2525 N N . MET A 1 318 ? 4.473 14.93 -0.354 1 98.75 318 MET A N 1
ATOM 2526 C CA . MET A 1 318 ? 5.309 13.859 0.172 1 98.75 318 MET A CA 1
ATOM 2527 C C . MET A 1 318 ? 4.469 12.844 0.942 1 98.75 318 MET A C 1
ATOM 2529 O O . MET A 1 318 ? 3.578 13.219 1.706 1 98.75 318 MET A O 1
ATOM 2533 N N . ILE A 1 319 ? 4.617 11.57 0.629 1 98.69 319 ILE A N 1
ATOM 2534 C CA . ILE A 1 319 ? 4.199 10.531 1.561 1 98.69 319 ILE A CA 1
ATOM 2535 C C . ILE A 1 319 ? 5.352 10.18 2.496 1 98.69 319 ILE A C 1
ATOM 2537 O O . ILE A 1 319 ? 6.355 9.609 2.066 1 98.69 319 ILE A O 1
ATOM 2541 N N . PHE A 1 320 ? 5.223 10.625 3.73 1 98.75 320 PHE A N 1
ATOM 2542 C CA . PHE A 1 320 ? 6.23 10.469 4.773 1 98.75 320 PHE A CA 1
ATOM 2543 C C . PHE A 1 320 ? 5.945 9.234 5.621 1 98.75 320 PHE A C 1
ATOM 2545 O O . PHE A 1 320 ? 5.379 9.344 6.711 1 98.75 320 PHE A O 1
ATOM 2552 N N . TYR A 1 321 ? 6.34 8.008 5.152 1 98.31 321 TYR A N 1
ATOM 2553 C CA . TYR A 1 321 ? 5.98 6.727 5.754 1 98.31 321 TYR A CA 1
ATOM 2554 C C . TYR A 1 321 ? 7.164 6.117 6.488 1 98.31 321 TYR A C 1
ATOM 2556 O O . TYR A 1 321 ? 8.32 6.406 6.164 1 98.31 321 TYR A O 1
ATOM 2564 N N . HIS A 1 322 ? 6.852 5.352 7.543 1 98.12 322 HIS A N 1
ATOM 2565 C CA . HIS A 1 322 ? 7.906 4.617 8.234 1 98.12 322 HIS A CA 1
ATOM 2566 C C . HIS A 1 322 ? 8.648 3.693 7.277 1 98.12 322 HIS A C 1
ATOM 2568 O O . HIS A 1 322 ? 8.039 3.084 6.395 1 98.12 322 HIS A O 1
ATOM 2574 N N . VAL A 1 323 ? 9.914 3.531 7.516 1 98.06 323 VAL A N 1
ATOM 2575 C CA . VAL A 1 323 ? 10.789 2.801 6.605 1 98.06 323 VAL A CA 1
ATOM 2576 C C . VAL A 1 323 ? 10.344 1.342 6.523 1 98.06 323 VAL A C 1
ATOM 2578 O O . VAL A 1 323 ? 10.531 0.687 5.492 1 98.06 323 VAL A O 1
ATOM 2581 N N . ASN A 1 324 ? 9.742 0.836 7.527 1 97.06 324 ASN A N 1
ATOM 2582 C CA . ASN A 1 324 ? 9.266 -0.542 7.516 1 97.06 324 ASN A CA 1
ATOM 2583 C C . ASN A 1 324 ? 8.148 -0.74 6.492 1 97.06 324 ASN A C 1
ATOM 2585 O O . ASN A 1 324 ? 7.809 -1.873 6.148 1 97.06 324 ASN A O 1
ATOM 2589 N N . ASP A 1 325 ? 7.535 0.342 5.992 1 96.62 325 ASP A N 1
ATOM 2590 C CA . ASP A 1 325 ? 6.438 0.294 5.027 1 96.62 325 ASP A CA 1
ATOM 2591 C C . ASP A 1 325 ? 6.926 0.663 3.625 1 96.62 325 ASP A C 1
ATOM 2593 O O . ASP A 1 325 ? 6.16 0.606 2.662 1 96.62 325 ASP A O 1
ATOM 2597 N N . ALA A 1 326 ? 8.203 1.017 3.475 1 97.38 326 ALA A N 1
ATOM 2598 C CA . ALA A 1 326 ? 8.758 1.456 2.195 1 97.38 326 ALA A CA 1
ATOM 2599 C C . ALA A 1 326 ? 8.977 0.272 1.259 1 97.38 326 ALA A C 1
ATOM 2601 O O . ALA A 1 326 ? 9.328 -0.824 1.705 1 97.38 326 ALA A O 1
ATOM 2602 N N . SER A 1 327 ? 8.742 0.461 0.061 1 96.38 327 SER A N 1
ATOM 2603 C CA . SER A 1 327 ? 8.984 -0.501 -1.009 1 96.38 327 SER A CA 1
ATOM 2604 C C . SER A 1 327 ? 9.195 0.201 -2.346 1 96.38 327 SER A C 1
ATOM 2606 O O . SER A 1 327 ? 8.867 1.382 -2.49 1 96.38 327 SER A O 1
ATOM 2608 N N . LYS A 1 328 ? 9.828 -0.525 -3.287 1 96 328 LYS A N 1
ATOM 2609 C CA . LYS A 1 328 ? 10.047 0.045 -4.613 1 96 328 LYS A CA 1
ATOM 2610 C C . LYS A 1 328 ? 8.719 0.379 -5.289 1 96 328 LYS A C 1
ATOM 2612 O O . LYS A 1 328 ? 8.594 1.413 -5.949 1 96 328 LYS A O 1
ATOM 2617 N N . TYR A 1 329 ? 7.789 -0.489 -5.109 1 93.88 329 TYR A N 1
ATOM 2618 C CA . TYR A 1 329 ? 6.48 -0.216 -5.691 1 93.88 329 TYR A CA 1
ATOM 2619 C C . TYR A 1 329 ? 5.887 1.066 -5.121 1 93.88 329 TYR A C 1
ATOM 2621 O O . TYR A 1 329 ? 5.324 1.88 -5.859 1 93.88 329 TYR A O 1
ATOM 2629 N N . LEU A 1 330 ? 5.883 1.199 -3.855 1 95.75 330 LEU A N 1
ATOM 2630 C CA . LEU A 1 330 ? 5.328 2.389 -3.219 1 95.75 330 LEU A CA 1
ATOM 2631 C C . LEU A 1 330 ? 6.012 3.65 -3.734 1 95.75 330 LEU A C 1
ATOM 2633 O O . LEU A 1 330 ? 5.348 4.652 -4.012 1 95.75 330 LEU A O 1
ATOM 2637 N N . ALA A 1 331 ? 7.41 3.631 -3.822 1 97.5 331 ALA A N 1
ATOM 2638 C CA . ALA A 1 331 ? 8.164 4.766 -4.348 1 97.5 331 ALA A CA 1
ATOM 2639 C C . ALA A 1 331 ? 7.715 5.109 -5.766 1 97.5 331 ALA A C 1
ATOM 2641 O O . ALA A 1 331 ? 7.484 6.277 -6.086 1 97.5 331 ALA A O 1
ATOM 2642 N N . LYS A 1 332 ? 7.543 4.113 -6.551 1 95.56 332 LYS A N 1
ATOM 2643 C CA . LYS A 1 332 ? 7.102 4.316 -7.926 1 95.56 332 LYS A CA 1
ATOM 2644 C C . LYS A 1 332 ? 5.68 4.875 -7.969 1 95.56 332 LYS A C 1
ATOM 2646 O O . LYS A 1 332 ? 5.391 5.781 -8.75 1 95.56 332 LYS A O 1
ATOM 2651 N N . SER A 1 333 ? 4.82 4.266 -7.176 1 94.12 333 SER A N 1
ATOM 2652 C CA . SER A 1 333 ? 3.441 4.734 -7.113 1 94.12 333 SER A CA 1
ATOM 2653 C C . SER A 1 333 ? 3.375 6.211 -6.734 1 94.12 333 SER A C 1
ATOM 2655 O O . SER A 1 3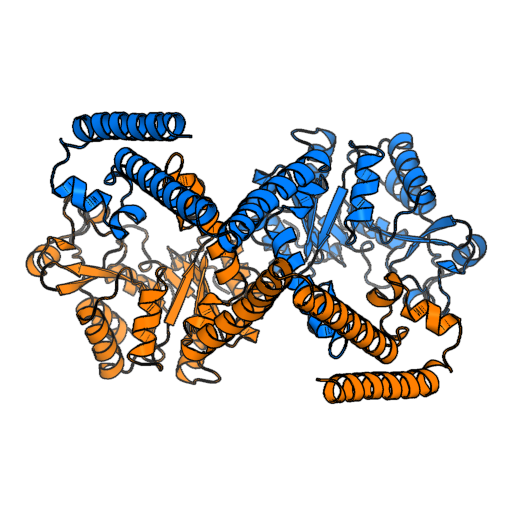33 ? 2.596 6.973 -7.312 1 94.12 333 SER A O 1
ATOM 2657 N N . ALA A 1 334 ? 4.168 6.621 -5.766 1 97.25 334 ALA A N 1
ATOM 2658 C CA . ALA A 1 334 ? 4.23 8.023 -5.371 1 97.25 334 ALA A CA 1
ATOM 2659 C C . ALA A 1 334 ? 4.648 8.906 -6.543 1 97.25 334 ALA A C 1
ATOM 2661 O O . ALA A 1 334 ? 3.988 9.906 -6.84 1 97.25 334 ALA A O 1
ATOM 2662 N N . THR A 1 335 ? 5.695 8.523 -7.227 1 96.12 335 THR A N 1
ATOM 2663 C CA . THR A 1 335 ? 6.215 9.281 -8.359 1 96.12 335 THR A CA 1
ATOM 2664 C C . THR A 1 335 ? 5.164 9.391 -9.461 1 96.12 335 THR A C 1
ATOM 2666 O O . THR A 1 335 ? 4.949 10.477 -10.016 1 96.12 335 THR A O 1
ATOM 2669 N N . ASP A 1 336 ? 4.48 8.266 -9.711 1 93.25 336 ASP A N 1
ATOM 2670 C CA . ASP A 1 336 ? 3.451 8.227 -10.75 1 93.25 336 ASP A CA 1
ATOM 2671 C C . ASP A 1 336 ? 2.295 9.164 -10.406 1 93.25 336 ASP A C 1
ATOM 2673 O O . ASP A 1 336 ? 1.526 9.555 -11.289 1 93.25 336 ASP A O 1
ATOM 2677 N N . ASN A 1 337 ? 2.164 9.508 -9.156 1 94.75 337 ASN A N 1
ATOM 2678 C CA . ASN A 1 337 ? 1.09 10.398 -8.727 1 94.75 337 ASN A CA 1
ATOM 2679 C C . ASN A 1 337 ? 1.625 11.766 -8.32 1 94.75 337 ASN A C 1
ATOM 2681 O O . ASN A 1 337 ? 0.988 12.484 -7.551 1 94.75 337 ASN A O 1
ATOM 2685 N N . ASN A 1 338 ? 2.83 12.078 -8.719 1 96.75 338 ASN A N 1
ATOM 2686 C CA . ASN A 1 338 ? 3.453 13.383 -8.539 1 96.75 338 ASN A CA 1
ATOM 2687 C C . ASN A 1 338 ? 3.719 13.68 -7.062 1 96.75 338 ASN A C 1
ATOM 2689 O O . ASN A 1 338 ? 3.539 14.812 -6.613 1 96.75 338 ASN A O 1
ATOM 2693 N N . MET A 1 339 ? 3.996 12.703 -6.301 1 98.31 339 MET A N 1
ATOM 2694 C CA . MET A 1 339 ? 4.43 12.812 -4.91 1 98.31 339 MET A CA 1
ATOM 2695 C C . MET A 1 339 ? 5.805 12.18 -4.719 1 98.31 339 MET A C 1
ATOM 2697 O O . MET A 1 339 ? 6.328 11.531 -5.633 1 98.31 339 MET A O 1
ATOM 2701 N N . TYR A 1 340 ? 6.438 12.461 -3.658 1 98.62 340 TYR A N 1
ATOM 2702 C CA . TYR A 1 340 ? 7.703 11.836 -3.293 1 98.62 340 TYR A CA 1
ATOM 2703 C C . TYR A 1 340 ? 7.551 10.977 -2.047 1 98.62 340 TYR A C 1
ATOM 2705 O O . TYR A 1 340 ? 6.844 11.352 -1.106 1 98.62 340 TYR A O 1
ATOM 2713 N N . LEU A 1 341 ? 8.125 9.781 -2.049 1 98.75 341 LEU A N 1
ATOM 2714 C CA . LEU A 1 341 ? 8.25 8.969 -0.84 1 98.75 341 LEU A CA 1
ATOM 2715 C C . LEU A 1 341 ? 9.492 9.359 -0.046 1 98.75 341 LEU A C 1
ATOM 2717 O O . LEU A 1 341 ? 10.57 9.516 -0.614 1 98.75 341 LEU A O 1
ATOM 2721 N N . ALA A 1 342 ? 9.352 9.633 1.198 1 98.88 342 ALA A N 1
ATOM 2722 C CA . ALA A 1 342 ? 10.445 9.789 2.148 1 98.88 342 ALA A CA 1
ATOM 2723 C C . ALA A 1 342 ? 10.258 8.883 3.359 1 98.88 342 ALA A C 1
ATOM 2725 O O . ALA A 1 342 ? 9.133 8.664 3.812 1 98.88 342 ALA A O 1
ATOM 2726 N N . GLY A 1 343 ? 11.367 8.352 3.863 1 98.56 343 GLY A N 1
ATOM 2727 C CA . GLY A 1 343 ? 11.297 7.387 4.953 1 98.56 343 GLY A CA 1
ATOM 2728 C C . GLY A 1 343 ? 11.734 7.961 6.285 1 98.56 343 GLY A C 1
ATOM 2729 O O . GLY A 1 343 ? 12.688 8.742 6.348 1 98.56 343 GLY A O 1
ATOM 2730 N N . TRP A 1 344 ? 11.086 7.641 7.328 1 97.56 344 TRP A N 1
ATOM 2731 C CA . TRP A 1 344 ? 11.477 7.855 8.719 1 97.56 344 TRP A CA 1
ATOM 2732 C C . TRP A 1 344 ? 11.281 6.586 9.539 1 97.56 344 TRP A C 1
ATOM 2734 O O . TRP A 1 344 ? 10.453 5.738 9.203 1 97.56 344 TRP A O 1
ATOM 2744 N N . THR A 1 345 ? 12.07 6.09 10.508 1 95.19 345 THR A N 1
ATOM 2745 C CA . THR A 1 345 ? 13.453 6.504 10.68 1 95.19 345 THR A CA 1
ATOM 2746 C C . THR A 1 345 ? 14.398 5.324 10.477 1 95.19 345 THR A C 1
ATOM 2748 O O . THR A 1 345 ? 14.133 4.215 10.938 1 95.19 345 THR A O 1
ATOM 2751 N N . SER A 1 346 ? 15.336 5.457 9.75 1 97.25 346 SER A N 1
ATOM 2752 C CA . SER A 1 346 ? 16.266 4.363 9.484 1 97.25 346 SER A CA 1
ATOM 2753 C C . SER A 1 346 ? 17.531 4.492 10.328 1 97.25 346 SER A C 1
ATOM 2755 O O . SER A 1 346 ? 18.219 5.508 10.266 1 97.25 346 SER A O 1
ATOM 2757 N N . ASN A 1 347 ? 17.891 3.439 11.102 1 96.75 347 ASN A N 1
ATOM 2758 C CA . ASN A 1 347 ? 19.094 3.424 11.914 1 96.75 347 ASN A CA 1
ATOM 2759 C C . ASN A 1 347 ? 19.922 2.174 11.656 1 96.75 347 ASN A C 1
ATOM 2761 O O . ASN A 1 347 ? 20.656 1.714 12.539 1 96.75 347 ASN A O 1
ATOM 2765 N N . ASN A 1 348 ? 19.781 1.594 10.469 1 96.75 348 ASN A N 1
ATOM 2766 C CA . ASN A 1 348 ? 20.531 0.429 10.016 1 96.75 348 ASN A CA 1
ATOM 2767 C C . ASN A 1 348 ? 21.266 0.71 8.695 1 96.75 348 ASN A C 1
ATOM 2769 O O . ASN A 1 348 ? 20.641 1.111 7.715 1 96.75 348 ASN A O 1
ATOM 2773 N N . LYS A 1 349 ? 22.547 0.419 8.727 1 96.88 349 LYS A N 1
ATOM 2774 C CA . LYS A 1 349 ? 23.391 0.788 7.598 1 96.88 349 LYS A CA 1
ATOM 2775 C C . LYS A 1 349 ? 22.938 0.097 6.316 1 96.88 349 LYS A C 1
ATOM 2777 O O . LYS A 1 349 ? 22.953 0.694 5.238 1 96.88 349 LYS A O 1
ATOM 2782 N N . THR A 1 350 ? 22.516 -1.137 6.375 1 96.5 350 THR A N 1
ATOM 2783 C CA . THR A 1 350 ? 22.078 -1.878 5.203 1 96.5 350 THR A CA 1
ATOM 2784 C C . THR A 1 350 ? 20.781 -1.281 4.641 1 96.5 350 THR A C 1
ATOM 2786 O O . THR A 1 350 ? 20.641 -1.108 3.43 1 96.5 350 THR A O 1
ATOM 2789 N N . GLU A 1 351 ? 19.875 -0.947 5.527 1 97.31 351 GLU A N 1
ATOM 2790 C CA . GLU A 1 351 ? 18.625 -0.305 5.117 1 97.31 351 GLU A CA 1
ATOM 2791 C C . GLU A 1 351 ? 18.891 1.073 4.52 1 97.31 351 GLU A C 1
ATOM 2793 O O . GLU A 1 351 ? 18.281 1.442 3.51 1 97.31 351 GLU A O 1
ATOM 2798 N N . MET A 1 352 ? 19.844 1.809 5.125 1 98.06 352 MET A N 1
ATOM 2799 C CA . MET A 1 352 ? 20.188 3.141 4.633 1 98.06 352 MET A CA 1
ATOM 2800 C C . MET A 1 352 ? 20.719 3.074 3.209 1 98.06 352 MET A C 1
ATOM 2802 O O . MET A 1 352 ? 20.344 3.885 2.359 1 98.06 352 MET A O 1
ATOM 2806 N N . ARG A 1 353 ? 21.562 2.113 2.945 1 97 353 ARG A N 1
ATOM 2807 C CA . ARG A 1 353 ? 22.109 1.946 1.6 1 97 353 ARG A CA 1
ATOM 2808 C C . ARG A 1 353 ? 21 1.6 0.604 1 97 353 ARG A C 1
ATOM 2810 O O . ARG A 1 353 ? 21 2.092 -0.526 1 97 353 ARG A O 1
ATOM 2817 N N . TRP A 1 354 ? 20.094 0.714 1.008 1 97.62 354 TRP A N 1
ATOM 2818 C CA . TRP A 1 354 ? 18.969 0.316 0.158 1 97.62 354 TRP A CA 1
ATOM 2819 C C . TRP A 1 354 ? 18.078 1.51 -0.164 1 97.62 354 TRP A C 1
ATOM 2821 O O . TRP A 1 354 ? 17.703 1.717 -1.32 1 97.62 354 TRP A O 1
ATOM 2831 N N . LEU A 1 355 ? 17.781 2.377 0.847 1 98.19 355 LEU A N 1
ATOM 2832 C CA . LEU A 1 355 ? 16.969 3.57 0.657 1 98.19 355 LEU A CA 1
ATOM 2833 C C . LEU A 1 355 ? 17.656 4.555 -0.284 1 98.19 355 LEU A C 1
ATOM 2835 O O . LEU A 1 355 ? 17.031 5.07 -1.214 1 98.19 355 LEU A O 1
ATOM 2839 N N . ARG A 1 356 ? 18.922 4.754 -0.1 1 96.75 356 ARG A N 1
ATOM 2840 C CA . ARG A 1 356 ? 19.672 5.785 -0.801 1 96.75 356 ARG A CA 1
ATOM 2841 C C . ARG A 1 356 ? 20.047 5.332 -2.209 1 96.75 356 ARG A C 1
ATOM 2843 O O . ARG A 1 356 ? 19.859 6.074 -3.176 1 96.75 356 ARG A O 1
ATOM 2850 N N . ASP A 1 357 ? 20.562 4.129 -2.328 1 96.38 357 ASP A N 1
ATOM 2851 C CA . ASP A 1 357 ? 21.234 3.723 -3.559 1 96.38 357 ASP A CA 1
ATOM 2852 C C . ASP A 1 357 ? 20.281 2.943 -4.469 1 96.38 357 ASP A C 1
ATOM 2854 O O . ASP A 1 357 ? 20.484 2.879 -5.68 1 96.38 357 ASP A O 1
ATOM 2858 N N . TYR A 1 358 ? 19.297 2.352 -3.887 1 96.69 358 TYR A N 1
ATOM 2859 C CA . TYR A 1 358 ? 18.406 1.52 -4.691 1 96.69 358 TYR A CA 1
ATOM 2860 C C . TYR A 1 358 ? 17.047 2.178 -4.859 1 96.69 358 TYR A C 1
ATOM 2862 O O . TYR A 1 358 ? 16.609 2.434 -5.984 1 96.69 358 TYR A O 1
ATOM 2870 N N . LEU A 1 359 ? 16.344 2.447 -3.746 1 97.19 359 LEU A N 1
ATOM 2871 C CA . LEU A 1 359 ? 15.039 3.104 -3.852 1 97.19 359 LEU A CA 1
ATOM 2872 C C . LEU A 1 359 ? 15.195 4.555 -4.301 1 97.19 359 LEU A C 1
ATOM 2874 O O . LEU A 1 359 ? 14.289 5.125 -4.906 1 97.19 359 LEU A O 1
ATOM 2878 N N . LYS A 1 360 ? 16.391 5.199 -3.945 1 97.25 360 LYS A N 1
ATOM 2879 C CA . LYS A 1 360 ? 16.703 6.59 -4.254 1 97.25 360 LYS A CA 1
ATOM 2880 C C . LYS A 1 360 ? 15.672 7.535 -3.658 1 97.25 360 LYS A C 1
ATOM 2882 O O . LYS A 1 360 ? 15.141 8.406 -4.355 1 97.25 360 LYS A O 1
ATOM 2887 N N . ILE A 1 361 ? 15.359 7.32 -2.398 1 98.38 361 ILE A N 1
ATOM 2888 C CA . ILE A 1 361 ? 14.438 8.203 -1.685 1 98.38 361 ILE A CA 1
ATOM 2889 C C . ILE A 1 361 ? 15.141 8.812 -0.479 1 98.38 361 ILE A C 1
ATOM 2891 O O . ILE A 1 361 ? 16.031 8.195 0.115 1 98.38 361 ILE A O 1
ATOM 2895 N N . PRO A 1 362 ? 14.82 10.078 -0.098 1 98.75 362 PRO A N 1
ATOM 2896 C CA . PRO A 1 362 ? 15.375 10.664 1.124 1 98.75 362 PRO A CA 1
ATOM 2897 C C . PRO A 1 362 ? 14.82 10.023 2.393 1 98.75 362 PRO A C 1
ATOM 2899 O O . PRO A 1 362 ? 13.75 9.414 2.361 1 98.75 362 PRO A O 1
ATOM 2902 N N . PHE A 1 363 ? 15.57 10.086 3.506 1 98.75 363 PHE A N 1
ATOM 2903 C CA . PHE A 1 363 ? 15.117 9.477 4.754 1 98.75 363 PHE A CA 1
ATOM 2904 C C . PHE A 1 363 ? 15.695 10.219 5.953 1 98.75 363 PHE A C 1
ATOM 2906 O O . PHE A 1 363 ? 16.609 11.023 5.809 1 98.75 363 PHE A O 1
ATOM 2913 N N . LEU A 1 364 ? 15.102 10.047 7.094 1 98.69 364 LEU A N 1
ATOM 2914 C CA . LEU A 1 364 ? 15.57 10.547 8.383 1 98.69 364 LEU A CA 1
ATOM 2915 C C . LEU A 1 364 ? 16.281 9.445 9.164 1 98.69 364 LEU A C 1
ATOM 2917 O O . LEU A 1 364 ? 15.938 8.266 9.047 1 98.69 364 LEU A O 1
ATOM 2921 N N . THR A 1 365 ? 17.281 9.82 9.898 1 98.31 365 THR A N 1
ATOM 2922 C CA . THR A 1 365 ? 17.984 8.984 10.859 1 98.31 365 THR A CA 1
ATOM 2923 C C . THR A 1 365 ? 18.188 9.727 12.18 1 98.31 365 THR A C 1
ATOM 2925 O O . THR A 1 365 ? 18.188 10.961 12.211 1 98.31 365 THR A O 1
ATOM 2928 N N . ASP A 1 366 ? 18.312 8.969 13.273 1 97.62 366 ASP A N 1
ATOM 2929 C CA . ASP A 1 366 ? 18.562 9.578 14.578 1 97.62 366 ASP A CA 1
ATOM 2930 C C . ASP A 1 366 ? 20 10.07 14.695 1 97.62 366 ASP A C 1
ATOM 2932 O O . ASP A 1 366 ? 20.312 10.906 15.547 1 97.62 366 ASP A O 1
ATOM 2936 N N . ASN A 1 367 ? 20.891 9.5 13.938 1 98.06 367 ASN A N 1
ATOM 2937 C CA . ASN A 1 367 ? 22.312 9.789 13.938 1 98.06 367 ASN A CA 1
ATOM 2938 C C . ASN A 1 367 ? 22.875 9.883 12.523 1 98.06 367 ASN A C 1
ATOM 2940 O O . ASN A 1 367 ? 23.25 8.867 11.93 1 98.06 367 ASN A O 1
ATOM 2944 N N . VAL A 1 368 ? 23.016 11.102 12.094 1 98.19 368 VAL A N 1
ATOM 2945 C CA . VAL A 1 368 ? 23.406 11.352 10.711 1 98.19 368 VAL A CA 1
ATOM 2946 C C . VAL A 1 368 ? 24.844 10.852 10.484 1 98.19 368 VAL A C 1
ATOM 2948 O O . VAL A 1 368 ? 25.188 10.43 9.375 1 98.19 368 VAL A O 1
ATOM 2951 N N . SER A 1 369 ? 25.625 10.766 11.461 1 96.88 369 SER A N 1
ATOM 2952 C CA . SER A 1 369 ? 27.016 10.352 11.328 1 96.88 369 SER A CA 1
ATOM 2953 C C . SER A 1 369 ? 27.125 8.867 10.992 1 96.88 369 SER A C 1
ATOM 2955 O O . SER A 1 369 ? 28.172 8.406 10.523 1 96.88 369 SER A O 1
ATOM 2957 N N . MET A 1 370 ? 26.078 8.133 11.18 1 95.81 370 MET A N 1
ATOM 2958 C CA . MET A 1 370 ? 26.094 6.691 10.961 1 95.81 370 MET A CA 1
ATOM 2959 C C . MET A 1 370 ? 25.781 6.355 9.508 1 95.81 370 MET A C 1
ATOM 2961 O O . MET A 1 370 ? 25.969 5.215 9.078 1 95.81 370 MET A O 1
ATOM 2965 N N . VAL A 1 371 ? 25.375 7.297 8.758 1 96.44 371 VAL A N 1
ATOM 2966 C CA . VAL A 1 371 ? 25 7.055 7.367 1 96.44 371 VAL A CA 1
ATOM 2967 C C . VAL A 1 371 ? 26.25 6.711 6.555 1 96.44 371 VAL A C 1
ATOM 2969 O O . VAL A 1 371 ? 27.234 7.449 6.57 1 96.44 371 VAL A O 1
ATOM 2972 N N . PRO A 1 372 ? 26.188 5.613 5.793 1 93.12 372 PRO A N 1
ATOM 2973 C CA . PRO A 1 372 ? 27.359 5.223 5.016 1 93.12 372 PRO A CA 1
ATOM 2974 C C . PRO A 1 372 ? 27.734 6.246 3.943 1 93.12 372 PRO A C 1
ATOM 2976 O O . PRO A 1 372 ? 26.844 6.82 3.309 1 93.12 372 PRO A O 1
ATOM 2979 N N . LYS A 1 373 ? 29 6.531 3.885 1 84.12 373 LYS A N 1
ATOM 2980 C CA . LYS A 1 373 ? 29.5 7.449 2.869 1 84.12 373 LYS A CA 1
ATOM 2981 C C . LYS A 1 373 ? 29.703 6.738 1.534 1 84.12 373 LYS A C 1
ATOM 2983 O O . LYS A 1 373 ? 29.906 5.527 1.496 1 84.12 373 LYS A O 1
ATOM 2988 N N . ASN A 1 374 ? 29.234 7.328 0.416 1 69.69 374 ASN A N 1
ATOM 2989 C CA . ASN A 1 374 ? 29.438 6.758 -0.91 1 69.69 374 ASN A CA 1
ATOM 2990 C C . ASN A 1 374 ? 30.906 6.406 -1.141 1 69.69 374 ASN A C 1
ATOM 2992 O O . ASN A 1 374 ? 31.797 7.055 -0.594 1 69.69 374 ASN A O 1
ATOM 2996 N N . MET B 1 1 ? -39.562 -9.781 24.344 1 42.12 1 MET B N 1
ATOM 2997 C CA . MET B 1 1 ? -39.031 -8.547 23.781 1 42.12 1 MET B CA 1
ATOM 2998 C C . MET B 1 1 ? -38.812 -7.504 24.875 1 42.12 1 MET B C 1
ATOM 3000 O O . MET B 1 1 ? -37.75 -6.891 24.953 1 42.12 1 MET B O 1
ATOM 3004 N N . LEU B 1 2 ? -40 -7.367 25.797 1 49.12 2 LEU B N 1
ATOM 3005 C CA . LEU B 1 2 ? -39.875 -6.41 26.891 1 49.12 2 LEU B CA 1
ATOM 3006 C C . LEU B 1 2 ? -38.844 -6.859 27.906 1 49.12 2 LEU B C 1
ATOM 3008 O O . LEU B 1 2 ? -38.125 -6.031 28.469 1 49.12 2 LEU B O 1
ATOM 3012 N N . MET B 1 3 ? -38.688 -8.008 28.031 1 51.03 3 MET B N 1
ATOM 3013 C CA . MET B 1 3 ? -37.719 -8.523 29 1 51.03 3 MET B CA 1
ATOM 3014 C C . MET B 1 3 ? -36.281 -8.328 28.5 1 51.03 3 MET B C 1
ATOM 3016 O O . MET B 1 3 ? -35.406 -7.98 29.281 1 51.03 3 MET B O 1
ATOM 3020 N N . LEU B 1 4 ? -36.125 -8.586 27.312 1 47.38 4 LEU B N 1
ATOM 3021 C CA . LEU B 1 4 ? -34.781 -8.383 26.781 1 47.38 4 LEU B CA 1
ATOM 3022 C C . LEU B 1 4 ? -34.375 -6.91 26.844 1 47.38 4 LEU B C 1
ATOM 3024 O O . LEU B 1 4 ? -33.25 -6.586 27.141 1 47.38 4 LEU B O 1
ATOM 3028 N N . LEU B 1 5 ? -35.375 -6.121 26.656 1 50.91 5 LEU B N 1
ATOM 3029 C CA . LEU B 1 5 ? -35.125 -4.691 26.812 1 50.91 5 LEU B CA 1
ATOM 3030 C C . LEU B 1 5 ? -34.75 -4.363 28.266 1 50.91 5 LEU B C 1
ATOM 3032 O O . LEU B 1 5 ? -33.875 -3.541 28.516 1 50.91 5 LEU B O 1
ATOM 3036 N N . GLY B 1 6 ? -35.344 -5.082 29.062 1 52.5 6 GLY B N 1
ATOM 3037 C CA . GLY B 1 6 ? -35.062 -4.867 30.469 1 52.5 6 GLY B CA 1
ATOM 3038 C C . GLY B 1 6 ? -33.656 -5.273 30.859 1 52.5 6 GLY B C 1
ATOM 3039 O O . GLY B 1 6 ? -33 -4.562 31.609 1 52.5 6 GLY B O 1
ATOM 3040 N N . LEU B 1 7 ? -33.344 -6.297 30.438 1 52.06 7 LEU B N 1
ATOM 3041 C CA . LEU B 1 7 ? -32.031 -6.781 30.766 1 52.06 7 LEU B CA 1
ATOM 3042 C C . LEU B 1 7 ? -30.953 -5.867 30.172 1 52.06 7 LEU B C 1
ATOM 3044 O O . LEU B 1 7 ? -29.922 -5.621 30.797 1 52.06 7 LEU B O 1
ATOM 3048 N N . HIS B 1 8 ? -31.281 -5.434 29.109 1 52.91 8 HIS B N 1
ATOM 3049 C CA . HIS B 1 8 ? -30.359 -4.492 28.484 1 52.91 8 HIS B CA 1
ATOM 3050 C C . HIS B 1 8 ? -30.25 -3.201 29.297 1 52.91 8 HIS B C 1
ATOM 3052 O O . HIS B 1 8 ? -29.156 -2.676 29.5 1 52.91 8 HIS B O 1
ATOM 3058 N N . VAL B 1 9 ? -31.453 -2.811 29.797 1 54.97 9 VAL B N 1
ATOM 3059 C CA . VAL B 1 9 ? -31.469 -1.608 30.609 1 54.97 9 VAL B CA 1
ATOM 3060 C C . VAL B 1 9 ? -30.719 -1.86 31.922 1 54.97 9 VAL B C 1
ATOM 3062 O O . VAL B 1 9 ? -29.969 -1.004 32.375 1 54.97 9 VAL B O 1
ATOM 3065 N N . ALA B 1 10 ? -30.859 -2.906 32.344 1 55.59 10 ALA B N 1
ATOM 3066 C CA . ALA B 1 10 ? -30.188 -3.221 33.594 1 55.59 10 ALA B CA 1
ATOM 3067 C C . ALA B 1 10 ? -28.688 -3.314 33.406 1 55.59 10 ALA B C 1
ATOM 3069 O O . ALA B 1 10 ? -27.906 -2.818 34.25 1 55.59 10 ALA B O 1
ATOM 3070 N N . ALA B 1 11 ? -28.344 -3.967 32.469 1 54.59 11 ALA B N 1
ATOM 3071 C CA . ALA B 1 11 ? -26.922 -4.09 32.219 1 54.59 11 ALA B CA 1
ATOM 3072 C C . ALA B 1 11 ? -26.281 -2.721 32 1 54.59 11 ALA B C 1
ATOM 3074 O O . ALA B 1 11 ? -25.188 -2.445 32.531 1 54.59 11 ALA B O 1
ATOM 3075 N N . ILE B 1 12 ? -27.047 -1.948 31.391 1 57.16 12 ILE B N 1
ATOM 3076 C CA . ILE B 1 12 ? -26.609 -0.572 31.203 1 57.16 12 ILE B CA 1
ATOM 3077 C C . ILE B 1 12 ? -26.547 0.145 32.531 1 57.16 12 ILE B C 1
ATOM 3079 O O . ILE B 1 12 ? -25.578 0.863 32.812 1 57.16 12 ILE B O 1
ATOM 3083 N N . ALA B 1 13 ? -27.469 -0.136 33.312 1 56.75 13 ALA B N 1
ATOM 3084 C CA . ALA B 1 13 ? -27.5 0.495 34.625 1 56.75 13 ALA B CA 1
ATOM 3085 C C . ALA B 1 13 ? -26.344 0.025 35.5 1 56.75 13 ALA B C 1
ATOM 3087 O O . ALA B 1 13 ? -25.719 0.826 36.188 1 56.75 13 ALA B O 1
ATOM 3088 N N . ILE B 1 14 ? -26.203 -1.143 35.562 1 53.69 14 ILE B N 1
ATOM 3089 C CA . ILE B 1 14 ? -25.094 -1.668 36.344 1 53.69 14 ILE B CA 1
ATOM 3090 C C . ILE B 1 14 ? -23.766 -1.132 35.812 1 53.69 14 ILE B C 1
ATOM 3092 O O . ILE B 1 14 ? -22.906 -0.707 36.594 1 53.69 14 ILE B O 1
ATOM 3096 N N . GLY B 1 15 ? -23.594 -1.217 34.531 1 56.91 15 GLY B N 1
ATOM 3097 C CA . GLY B 1 15 ? -22.406 -0.637 33.938 1 56.91 15 GLY B CA 1
ATOM 3098 C C . GLY B 1 15 ? -22.203 0.824 34.312 1 56.91 15 GLY B C 1
ATOM 3099 O O . GLY B 1 15 ? -21.094 1.238 34.656 1 56.91 15 GLY B O 1
ATOM 3100 N N . PHE 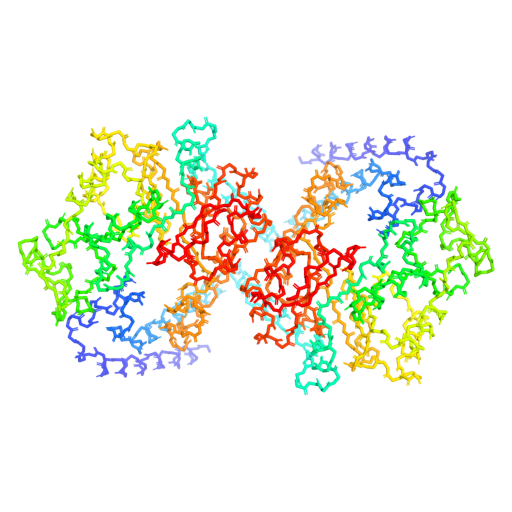B 1 16 ? -23.391 1.452 34.344 1 61.78 16 PHE B N 1
ATOM 3101 C CA . PHE B 1 16 ? -23.359 2.857 34.75 1 61.78 16 PHE B CA 1
ATOM 3102 C C . PHE B 1 16 ? -23.031 3 36.219 1 61.78 16 PHE B C 1
ATOM 3104 O O . PHE B 1 16 ? -22.312 3.926 36.625 1 61.78 16 PHE B O 1
ATOM 3111 N N . GLY B 1 17 ? -23.5 2.146 36.969 1 59.47 17 GLY B N 1
ATOM 3112 C CA . GLY B 1 17 ? -23.172 2.197 38.375 1 59.47 17 GLY B CA 1
ATOM 3113 C C . GLY B 1 17 ? -21.688 1.979 38.656 1 59.47 17 GLY B C 1
ATOM 3114 O O . GLY B 1 17 ? -21.078 2.719 39.406 1 59.47 17 GLY B O 1
ATOM 3115 N N . ILE B 1 18 ? -21.203 1.049 38.125 1 61.06 18 ILE B N 1
ATOM 3116 C CA . ILE B 1 18 ? -19.781 0.78 38.281 1 61.06 18 ILE B CA 1
ATOM 3117 C C . ILE B 1 18 ? -18.969 1.943 37.719 1 61.06 18 ILE B C 1
ATOM 3119 O O . ILE B 1 18 ? -17.969 2.352 38.281 1 61.06 18 ILE B O 1
ATOM 3123 N N . PHE B 1 19 ? -19.5 2.426 36.625 1 61.88 19 PHE B N 1
ATOM 3124 C CA . PHE B 1 19 ? -18.906 3.607 36.031 1 61.88 19 PHE B CA 1
ATOM 3125 C C . PHE B 1 19 ? -18.812 4.75 37.031 1 61.88 19 PHE B C 1
ATOM 3127 O O . PHE B 1 19 ? -17.734 5.352 37.188 1 61.88 19 PHE B O 1
ATOM 3134 N N . PHE B 1 20 ? -19.984 5.055 37.719 1 66 20 PHE B N 1
ATOM 3135 C CA . PHE B 1 20 ? -20 6.195 38.625 1 66 20 PHE B CA 1
ATOM 3136 C C . PHE B 1 20 ? -19.125 5.934 39.844 1 66 20 PHE B C 1
ATOM 3138 O O . PHE B 1 20 ? -18.484 6.852 40.375 1 66 20 PHE B O 1
ATOM 3145 N N . LYS B 1 21 ? -19.047 4.777 40.281 1 64.5 21 LYS B N 1
ATOM 3146 C CA . LYS B 1 21 ? -18.203 4.477 41.438 1 64.5 21 LYS B CA 1
ATOM 3147 C C . LYS B 1 21 ? -16.719 4.496 41.062 1 64.5 21 LYS B C 1
ATOM 3149 O O . LYS B 1 21 ? -15.891 4.973 41.844 1 64.5 21 LYS B O 1
ATOM 3154 N N . LYS B 1 22 ? -16.469 4.039 40.125 1 68.56 22 LYS B N 1
ATOM 3155 C CA . LYS B 1 22 ? -15.062 3.908 39.75 1 68.56 22 LYS B CA 1
ATOM 3156 C C . LYS B 1 22 ? -14.531 5.195 39.125 1 68.56 22 LYS B C 1
ATOM 3158 O O . LYS B 1 22 ? -13.398 5.602 39.375 1 68.56 22 LYS B O 1
ATOM 3163 N N . PHE B 1 23 ? -15.438 5.953 38.312 1 75.25 23 PHE B N 1
ATOM 3164 C CA . PHE B 1 23 ? -14.875 7.043 37.531 1 75.25 23 PHE B CA 1
ATOM 3165 C C . PHE B 1 23 ? -15.305 8.398 38.094 1 75.25 23 PHE B C 1
ATOM 3167 O O . PHE B 1 23 ? -14.805 9.438 37.656 1 75.25 23 PHE B O 1
ATOM 3174 N N . GLY B 1 24 ? -16.141 8.258 39.094 1 72.62 24 GLY B N 1
ATOM 3175 C CA . GLY B 1 24 ? -16.5 9.477 39.781 1 72.62 24 GLY B CA 1
ATOM 3176 C C . GLY B 1 24 ? -15.344 10.094 40.562 1 72.62 24 GLY B C 1
ATOM 3177 O O . GLY B 1 24 ? -15.383 11.273 40.906 1 72.62 24 GLY B O 1
ATOM 3178 N N . LYS B 1 25 ? -14.375 9.289 40.781 1 74 25 LYS B N 1
ATOM 3179 C CA . LYS B 1 25 ? -13.273 9.766 41.625 1 74 25 LYS B CA 1
ATOM 3180 C C . LYS B 1 25 ? -12.164 10.375 40.781 1 74 25 LYS B C 1
ATOM 3182 O O . LYS B 1 25 ? -11.133 10.797 41.312 1 74 25 LYS B O 1
ATOM 3187 N N . LEU B 1 26 ? -12.32 10.445 39.531 1 81.88 26 LEU B N 1
ATOM 3188 C CA . LEU B 1 26 ? -11.281 10.992 38.656 1 81.88 26 LEU B CA 1
ATOM 3189 C C . LEU B 1 26 ? -11.219 12.516 38.781 1 81.88 26 LEU B C 1
ATOM 3191 O O . LEU B 1 26 ? -12.258 13.172 38.875 1 81.88 26 LEU B O 1
ATOM 3195 N N . THR B 1 27 ? -9.977 13.016 39 1 80.81 27 THR B N 1
ATOM 3196 C CA . THR B 1 27 ? -9.773 14.461 39.062 1 80.81 27 THR B CA 1
ATOM 3197 C C . THR B 1 27 ? -10.094 15.094 37.688 1 80.81 27 THR B C 1
ATOM 3199 O O . THR B 1 27 ? -10.195 14.391 36.688 1 80.81 27 THR B O 1
ATOM 3202 N N . ARG B 1 28 ? -10.305 16.312 37.75 1 80.69 28 ARG B N 1
ATOM 3203 C CA . ARG B 1 28 ? -10.57 17.062 36.531 1 80.69 28 ARG B CA 1
ATOM 3204 C C . ARG B 1 28 ? -9.438 16.906 35.5 1 80.69 28 ARG B C 1
ATOM 3206 O O . ARG B 1 28 ? -9.672 16.797 34.312 1 80.69 28 ARG B O 1
ATOM 3213 N N . LYS B 1 29 ? -8.305 16.891 36.094 1 78.25 29 LYS B N 1
ATOM 3214 C CA . LYS B 1 29 ? -7.137 16.734 35.219 1 78.25 29 LYS B CA 1
ATOM 3215 C C . LYS B 1 29 ? -7.125 15.359 34.562 1 78.25 29 LYS B C 1
ATOM 3217 O O . LYS B 1 29 ? -6.824 15.234 33.375 1 78.25 29 LYS B O 1
ATOM 3222 N N . GLN B 1 30 ? -7.48 14.359 35.25 1 79.56 30 GLN B N 1
ATOM 3223 C CA . GLN B 1 30 ? -7.516 13 34.75 1 79.56 30 GLN B CA 1
ATOM 3224 C C . GLN B 1 30 ? -8.57 12.852 33.656 1 79.56 30 GLN B C 1
ATOM 3226 O O . GLN B 1 30 ? -8.344 12.156 32.656 1 79.56 30 GLN B O 1
ATOM 3231 N N . TRP B 1 31 ? -9.633 13.602 33.938 1 82.44 31 TRP B N 1
ATOM 3232 C CA . TRP B 1 31 ? -10.695 13.602 32.938 1 82.44 31 TRP B CA 1
ATOM 3233 C C . TRP B 1 31 ? -10.219 14.25 31.625 1 82.44 31 TRP B C 1
ATOM 3235 O O . TRP B 1 31 ? -10.406 13.688 30.547 1 82.44 31 TRP B O 1
ATOM 3245 N N . LYS B 1 32 ? -9.641 15.227 31.844 1 79.31 32 LYS B N 1
ATOM 3246 C CA . LYS B 1 32 ? -9.156 15.961 30.688 1 79.31 32 LYS B CA 1
ATOM 3247 C C . LYS B 1 32 ? -8.102 15.164 29.922 1 79.31 32 LYS B C 1
ATOM 3249 O O . LYS B 1 32 ? -8.125 15.102 28.703 1 79.31 32 LYS B O 1
ATOM 3254 N N . ASP B 1 33 ? -7.23 14.594 30.672 1 78.06 33 ASP B N 1
ATOM 3255 C CA . ASP B 1 33 ? -6.168 13.805 30.062 1 78.06 33 ASP B CA 1
ATOM 3256 C C . ASP B 1 33 ? -6.738 12.602 29.297 1 78.06 33 ASP B C 1
ATOM 3258 O O . ASP B 1 33 ? -6.238 12.242 28.234 1 78.06 33 ASP B O 1
ATOM 3262 N N . THR B 1 34 ? -7.734 12.078 29.859 1 80.25 34 THR B N 1
ATOM 3263 C CA . THR B 1 34 ? -8.328 10.867 29.297 1 80.25 34 THR B CA 1
ATOM 3264 C C . THR B 1 34 ? -8.977 11.164 27.953 1 80.25 34 THR B C 1
ATOM 3266 O O . THR B 1 34 ? -8.961 10.328 27.047 1 80.25 34 THR B O 1
ATOM 3269 N N . PHE B 1 35 ? -9.477 12.391 27.812 1 78.81 35 PHE B N 1
ATOM 3270 C CA . PHE B 1 35 ? -10.242 12.68 26.594 1 78.81 35 PHE B CA 1
ATOM 3271 C C . PHE B 1 35 ? -9.453 13.57 25.656 1 78.81 35 PHE B C 1
ATOM 3273 O O . PHE B 1 35 ? -9.992 14.07 24.656 1 78.81 35 PHE B O 1
ATOM 3280 N N . ASN B 1 36 ? -8.195 13.648 26.016 1 72.44 36 ASN B N 1
ATOM 3281 C CA . ASN B 1 36 ? -7.312 14.398 25.125 1 72.44 36 ASN B CA 1
ATOM 3282 C C . ASN B 1 36 ? -6.633 13.484 24.109 1 72.44 36 ASN B C 1
ATOM 3284 O O . ASN B 1 36 ? -5.84 12.617 24.484 1 72.44 36 ASN B O 1
ATOM 3288 N N . ALA B 1 37 ? -7.004 13.742 22.781 1 67.5 37 ALA B N 1
ATOM 3289 C CA . ALA B 1 37 ? -6.516 12.883 21.703 1 67.5 37 ALA B CA 1
ATOM 3290 C C . ALA B 1 37 ? -4.992 12.859 21.672 1 67.5 37 ALA B C 1
ATOM 3292 O O . ALA B 1 37 ? -4.387 11.812 21.422 1 67.5 37 ALA B O 1
ATOM 3293 N N . GLN B 1 38 ? -4.371 13.938 21.906 1 63.94 38 GLN B N 1
ATOM 3294 C CA . GLN B 1 38 ? -2.914 14.008 21.891 1 63.94 38 GLN B CA 1
ATOM 3295 C C . GLN B 1 38 ? -2.314 13.188 23.031 1 63.94 38 GLN B C 1
ATOM 3297 O O . GLN B 1 38 ? -1.326 12.477 22.844 1 63.94 38 GLN B O 1
ATOM 3302 N N . THR B 1 39 ? -2.965 13.344 24.188 1 67.06 39 THR B N 1
ATOM 3303 C CA . THR B 1 39 ? -2.508 12.586 25.359 1 67.06 39 THR B CA 1
ATOM 3304 C C . THR B 1 39 ? -2.641 11.086 25.109 1 67.06 39 THR B C 1
ATOM 3306 O O . THR B 1 39 ? -1.772 10.312 25.5 1 67.06 39 THR B O 1
ATOM 3309 N N . LEU B 1 40 ? -3.715 10.766 24.453 1 69.31 40 LEU B N 1
ATOM 3310 C CA . LEU B 1 40 ? -3.977 9.367 24.156 1 69.31 40 LEU B CA 1
ATOM 3311 C C . LEU B 1 40 ? -2.861 8.773 23.297 1 69.31 40 LEU B C 1
ATOM 3313 O O . LEU B 1 40 ? -2.465 7.621 23.484 1 69.31 40 LEU B O 1
ATOM 3317 N N . VAL B 1 41 ? -2.287 9.594 22.516 1 63.47 41 VAL B N 1
ATOM 3318 C CA . VAL B 1 41 ? -1.311 9.109 21.547 1 63.47 41 VAL B CA 1
ATOM 3319 C C . VAL B 1 41 ? 0.094 9.195 22.141 1 63.47 41 VAL B C 1
ATOM 3321 O O . VAL B 1 41 ? 0.884 8.258 22.031 1 63.47 41 VAL B O 1
ATOM 3324 N N . ILE B 1 42 ? 0.42 10.195 22.859 1 60.62 42 ILE B N 1
ATOM 3325 C CA . ILE B 1 42 ? 1.809 10.477 23.203 1 60.62 42 ILE B CA 1
ATOM 3326 C C . ILE B 1 42 ? 2.074 10.055 24.656 1 60.62 42 ILE B C 1
ATOM 3328 O O . ILE B 1 42 ? 3.211 9.742 25.016 1 60.62 42 ILE B O 1
ATOM 3332 N N . GLN B 1 43 ? 0.985 10.07 25.5 1 65.81 43 GLN B N 1
ATOM 3333 C CA . GLN B 1 43 ? 1.127 9.703 26.906 1 65.81 43 GLN B CA 1
ATOM 3334 C C . GLN B 1 43 ? 0.011 8.758 27.344 1 65.81 43 GLN B C 1
ATOM 3336 O O . GLN B 1 43 ? -0.791 9.102 28.219 1 65.81 43 GLN B O 1
ATOM 3341 N N . PRO B 1 44 ? 0.105 7.574 26.797 1 67.06 44 PRO B N 1
ATOM 3342 C CA . PRO B 1 44 ? -1 6.66 27.094 1 67.06 44 PRO B CA 1
ATOM 3343 C C . PRO B 1 44 ? -1.11 6.34 28.578 1 67.06 44 PRO B C 1
ATOM 3345 O O . PRO B 1 44 ? -2.191 5.992 29.062 1 67.06 44 PRO B O 1
ATOM 3348 N N . ARG B 1 45 ? -0.074 6.629 29.375 1 71.31 45 ARG B N 1
ATOM 3349 C CA . ARG B 1 45 ? -0.089 6.316 30.797 1 71.31 45 ARG B CA 1
ATOM 3350 C C . ARG B 1 45 ? -1.038 7.238 31.547 1 71.31 45 ARG B C 1
ATOM 3352 O O . ARG B 1 45 ? -1.516 6.895 32.625 1 71.31 45 ARG B O 1
ATOM 3359 N N . LYS B 1 46 ? -1.275 8.32 30.953 1 72.88 46 LYS B N 1
ATOM 3360 C CA . LYS B 1 46 ? -2.102 9.312 31.625 1 72.88 46 LYS B CA 1
ATOM 3361 C C . LYS B 1 46 ? -3.578 9.125 31.281 1 72.88 46 LYS B C 1
ATOM 3363 O O . LYS B 1 46 ? -4.438 9.82 31.828 1 72.88 46 LYS B O 1
ATOM 3368 N N . VAL B 1 47 ? -3.74 8.195 30.422 1 79.44 47 VAL B N 1
ATOM 3369 C CA . VAL B 1 47 ? -5.105 7.961 29.953 1 79.44 47 VAL B CA 1
ATOM 3370 C C . VAL B 1 47 ? -5.73 6.816 30.75 1 79.44 47 VAL B C 1
ATOM 3372 O O . VAL B 1 47 ? -5.086 5.785 30.969 1 79.44 47 VAL B O 1
ATOM 3375 N N . ASN B 1 48 ? -6.93 7.117 31.297 1 81.38 48 ASN B N 1
ATOM 3376 C CA . ASN B 1 48 ? -7.684 6.039 31.938 1 81.38 48 ASN B CA 1
ATOM 3377 C C . ASN B 1 48 ? -8.352 5.145 30.891 1 81.38 48 ASN B C 1
ATOM 3379 O O . ASN B 1 48 ? -9.484 5.41 30.484 1 81.38 48 ASN B O 1
ATOM 3383 N N . MET B 1 49 ? -7.676 4.105 30.672 1 81 49 MET B N 1
ATOM 3384 C CA . MET B 1 49 ? -8.133 3.217 29.609 1 81 49 MET B CA 1
ATOM 3385 C C . MET B 1 49 ? -9.43 2.521 30 1 81 49 MET B C 1
ATOM 3387 O O . MET B 1 49 ? -10.258 2.221 29.141 1 81 49 MET B O 1
ATOM 3391 N N . ASP B 1 50 ? -9.609 2.268 31.219 1 78.44 50 ASP B N 1
ATOM 3392 C CA . ASP B 1 50 ? -10.852 1.646 31.672 1 78.44 50 ASP B CA 1
ATOM 3393 C C . ASP B 1 50 ? -12.047 2.555 31.391 1 78.44 50 ASP B C 1
ATOM 3395 O O . ASP B 1 50 ? -13.102 2.092 30.938 1 78.44 50 ASP B O 1
ATOM 3399 N N . LEU B 1 51 ? -11.812 3.762 31.703 1 82.56 51 LEU B N 1
ATOM 3400 C CA . LEU B 1 51 ? -12.875 4.727 31.453 1 82.56 51 LEU B CA 1
ATOM 3401 C C . LEU B 1 51 ? -13.18 4.828 29.969 1 82.56 51 LEU B C 1
ATOM 3403 O O . LEU B 1 51 ? -14.344 4.801 29.562 1 82.56 51 LEU B O 1
ATOM 3407 N N . LEU B 1 52 ? -12.227 4.93 29.266 1 83.94 52 LEU B N 1
ATOM 3408 C CA . LEU B 1 52 ? -12.414 5.027 27.812 1 83.94 52 LEU B CA 1
ATOM 3409 C C . LEU B 1 52 ? -13.117 3.785 27.281 1 83.94 52 LEU B C 1
ATOM 3411 O O . LEU B 1 52 ? -13.992 3.887 26.422 1 83.94 52 LEU B O 1
ATOM 3415 N N . THR B 1 53 ? -12.727 2.672 27.703 1 81.56 53 THR B N 1
ATOM 3416 C CA . THR B 1 53 ? -13.344 1.421 27.281 1 81.56 53 THR B CA 1
ATOM 3417 C C . THR B 1 53 ? -14.82 1.389 27.688 1 81.56 53 THR B C 1
ATOM 3419 O O . THR B 1 53 ? -15.672 0.941 26.922 1 81.56 53 THR B O 1
ATOM 3422 N N . PHE B 1 54 ? -15.062 1.788 28.844 1 80.5 54 PHE B N 1
ATOM 3423 C CA . PHE B 1 54 ? -16.438 1.838 29.328 1 80.5 54 PHE B CA 1
ATOM 3424 C C . PHE B 1 54 ? -17.297 2.738 28.438 1 80.5 54 PHE B C 1
ATOM 3426 O O . PHE B 1 54 ? -18.391 2.354 28.016 1 80.5 54 PHE B O 1
ATOM 3433 N N . ILE B 1 55 ? -16.797 3.82 28.141 1 83.06 55 ILE B N 1
ATOM 3434 C CA . ILE B 1 55 ? -17.516 4.773 27.297 1 83.06 55 ILE B CA 1
ATOM 3435 C C . ILE B 1 55 ? -17.703 4.191 25.906 1 83.06 55 ILE B C 1
ATOM 3437 O O . ILE B 1 55 ? -18.766 4.34 25.297 1 83.06 55 ILE B O 1
ATOM 3441 N N . ALA B 1 56 ? -16.703 3.6 25.484 1 83.75 56 ALA B N 1
ATOM 3442 C CA . ALA B 1 56 ? -16.812 2.953 24.172 1 83.75 56 ALA B CA 1
ATOM 3443 C C . ALA B 1 56 ? -17.953 1.94 24.156 1 83.75 56 ALA B C 1
ATOM 3445 O O . ALA B 1 56 ? -18.734 1.882 23.203 1 83.75 56 ALA B O 1
ATOM 3446 N N . TRP B 1 57 ? -18.109 1.195 25.141 1 80.94 57 TRP B N 1
ATOM 3447 C CA . TRP B 1 57 ? -19.188 0.218 25.219 1 80.94 57 TRP B CA 1
ATOM 3448 C C . TRP B 1 57 ? -20.547 0.908 25.25 1 80.94 57 TRP B C 1
ATOM 3450 O O . TRP B 1 57 ? -21.5 0.429 24.641 1 80.94 57 TRP B O 1
ATOM 3460 N N . ILE B 1 58 ? -20.562 1.965 25.922 1 80.62 58 ILE B N 1
ATOM 3461 C CA . ILE B 1 58 ? -21.812 2.709 25.984 1 80.62 58 ILE B CA 1
ATOM 3462 C C . ILE B 1 58 ? -22.188 3.199 24.594 1 80.62 58 ILE B C 1
ATOM 3464 O O . ILE B 1 58 ? -23.328 3.053 24.172 1 80.62 58 ILE B O 1
ATOM 3468 N N . ILE B 1 59 ? -21.234 3.748 23.922 1 85.12 59 ILE B N 1
ATOM 3469 C CA . ILE B 1 59 ? -21.484 4.254 22.578 1 85.12 59 ILE B CA 1
ATOM 3470 C C . ILE B 1 59 ? -21.922 3.109 21.672 1 85.12 59 ILE B C 1
ATOM 3472 O O . ILE B 1 59 ? -22.891 3.244 20.922 1 85.12 59 ILE B O 1
ATOM 3476 N N . ILE B 1 60 ? -21.266 2.004 21.75 1 83.12 60 ILE B N 1
ATOM 3477 C CA . ILE B 1 60 ? -21.609 0.841 20.938 1 83.12 60 ILE B CA 1
ATOM 3478 C C . ILE B 1 60 ? -23.047 0.41 21.25 1 83.12 60 ILE B C 1
ATOM 3480 O O . ILE B 1 60 ? -23.828 0.159 20.328 1 83.12 60 ILE B O 1
ATOM 3484 N N . PHE B 1 61 ? -23.359 0.383 22.469 1 77.88 61 PHE B N 1
ATOM 3485 C CA . PHE B 1 61 ? -24.703 -0.02 22.859 1 77.88 61 PHE B CA 1
ATOM 3486 C C . PHE B 1 61 ? -25.734 0.969 22.344 1 77.88 61 PHE B C 1
ATOM 3488 O O . PHE B 1 61 ? -26.781 0.568 21.828 1 77.88 61 PHE B O 1
ATOM 3495 N N . VAL B 1 62 ? -25.422 2.184 22.406 1 82.88 62 VAL B N 1
ATOM 3496 C CA . VAL B 1 62 ? -26.359 3.219 21.984 1 82.88 62 VAL B CA 1
ATOM 3497 C C . VAL B 1 62 ? -26.547 3.146 20.469 1 82.88 62 VAL B C 1
ATOM 3499 O O . VAL B 1 62 ? -27.656 3.225 19.953 1 82.88 62 VAL B O 1
ATOM 3502 N N . VAL B 1 63 ? -25.516 3.004 19.812 1 83.06 63 VAL B N 1
ATOM 3503 C CA . VAL B 1 63 ? -25.578 2.896 18.359 1 83.06 63 VAL B CA 1
ATOM 3504 C C . VAL B 1 63 ? -26.406 1.669 17.969 1 83.06 63 VAL B C 1
ATOM 3506 O O . VAL B 1 63 ? -27.266 1.745 17.109 1 83.06 63 VAL B O 1
ATOM 3509 N N . PHE B 1 64 ? -26.141 0.564 18.594 1 78.81 64 PHE B N 1
ATOM 3510 C CA . PHE B 1 64 ? -26.891 -0.652 18.328 1 78.81 64 PHE B CA 1
ATOM 3511 C C . PHE B 1 64 ? -28.375 -0.446 18.641 1 78.81 64 PHE B C 1
ATOM 3513 O O . PHE B 1 64 ? -29.234 -0.928 17.906 1 78.81 64 PHE B O 1
ATOM 3520 N N . TRP B 1 65 ? -28.594 0.251 19.703 1 76.94 65 TRP B N 1
ATOM 3521 C CA . TRP B 1 65 ? -29.969 0.53 20.094 1 76.94 65 TRP B CA 1
ATOM 3522 C C . TRP B 1 65 ? -30.656 1.388 19.031 1 76.94 65 TRP B C 1
ATOM 3524 O O . TRP B 1 65 ? -31.781 1.083 18.625 1 76.94 65 TRP B O 1
ATOM 3534 N N . ILE B 1 66 ? -30.016 2.33 18.594 1 81.62 66 ILE B N 1
ATOM 3535 C CA . ILE B 1 66 ? -30.594 3.211 17.578 1 81.62 66 ILE B CA 1
ATOM 3536 C C . ILE B 1 66 ? -30.844 2.424 16.297 1 81.62 66 ILE B C 1
ATOM 3538 O O . ILE B 1 66 ? -31.906 2.541 15.688 1 81.62 66 ILE B O 1
ATOM 3542 N N . PHE B 1 67 ? -29.922 1.641 15.93 1 79.5 67 PHE B N 1
ATOM 3543 C CA . PHE B 1 67 ? -30.078 0.842 14.719 1 79.5 67 PHE B CA 1
ATOM 3544 C C . PHE B 1 67 ? -31.266 -0.117 14.852 1 79.5 67 PHE B C 1
ATOM 3546 O O . PHE B 1 67 ? -32 -0.338 13.891 1 79.5 67 PHE B O 1
ATOM 3553 N N . THR B 1 68 ? -31.438 -0.676 15.984 1 75.44 68 THR B N 1
ATOM 3554 C CA . THR B 1 68 ? -32.562 -1.576 16.234 1 75.44 68 THR B CA 1
ATOM 3555 C C . THR B 1 68 ? -33.875 -0.833 16.109 1 75.44 68 THR B C 1
ATOM 3557 O O . THR B 1 68 ? -34.812 -1.33 15.492 1 75.44 68 THR B O 1
ATOM 3560 N N . LEU B 1 69 ? -33.875 0.333 16.609 1 79.38 69 LEU B N 1
ATOM 3561 C CA . LEU B 1 69 ? -35.125 1.12 16.531 1 79.38 69 LEU B CA 1
ATOM 3562 C C . LEU B 1 69 ? -35.438 1.47 15.078 1 79.38 69 LEU B C 1
ATOM 3564 O O . LEU B 1 69 ? -36.594 1.369 14.664 1 79.38 69 LEU B O 1
ATOM 3568 N N . LEU B 1 70 ? -34.406 1.84 14.461 1 79.81 70 LEU B N 1
ATOM 3569 C CA . LEU B 1 70 ? -34.625 2.17 13.055 1 79.81 70 LEU B CA 1
ATOM 3570 C C . LEU B 1 70 ? -35.062 0.935 12.266 1 79.81 70 LEU B C 1
ATOM 3572 O O . LEU B 1 70 ? -35.906 1.02 11.375 1 79.81 70 LEU B O 1
ATOM 3576 N N . ALA B 1 71 ? -34.531 -0.165 12.602 1 77.25 71 ALA B N 1
ATOM 3577 C CA . ALA B 1 71 ? -34.844 -1.411 11.914 1 77.25 71 ALA B CA 1
ATOM 3578 C C . ALA B 1 71 ? -36.281 -1.839 12.219 1 77.25 71 ALA B C 1
ATOM 3580 O O . ALA B 1 71 ? -36.969 -2.41 11.359 1 77.25 71 ALA B O 1
ATOM 3581 N N . ILE B 1 72 ? -36.719 -1.525 13.352 1 77.19 72 ILE B N 1
ATOM 3582 C CA . ILE B 1 72 ? -38.094 -1.853 13.719 1 77.19 72 ILE B CA 1
ATOM 3583 C C . ILE B 1 72 ? -39.031 -0.94 12.969 1 77.19 72 ILE B C 1
ATOM 3585 O O . ILE B 1 72 ? -40.094 -1.392 12.492 1 77.19 72 ILE B O 1
ATOM 3589 N N . LYS B 1 73 ? -38.594 0.156 12.75 1 78.81 73 LYS B N 1
ATOM 3590 C CA . LYS B 1 73 ? -39.5 1.134 12.172 1 78.81 73 LYS B CA 1
ATOM 3591 C C . LYS B 1 73 ? -39.469 1.089 10.648 1 78.81 73 LYS B C 1
ATOM 3593 O O . LYS B 1 73 ? -40.5 1.212 9.992 1 78.81 73 LYS B O 1
ATOM 3598 N N . PHE B 1 74 ? -38.375 0.97 10.195 1 77.81 74 PHE B N 1
ATOM 3599 C CA . PHE B 1 74 ? -38.219 1.077 8.742 1 77.81 74 PHE B CA 1
ATOM 3600 C C . PHE B 1 74 ? -37.688 -0.226 8.156 1 77.81 74 PHE B C 1
ATOM 3602 O O . PHE B 1 74 ? -36.594 -0.674 8.5 1 77.81 74 PHE B O 1
ATOM 3609 N N . LEU B 1 75 ? -38.5 -0.655 7.211 1 74.88 75 LEU B N 1
ATOM 3610 C CA . LEU B 1 75 ? -38.125 -1.898 6.547 1 74.88 75 LEU B CA 1
ATOM 3611 C C . LEU B 1 75 ? -36.812 -1.742 5.805 1 74.88 75 LEU B C 1
ATOM 3613 O O . LEU B 1 75 ? -35.969 -2.639 5.836 1 74.88 75 LEU B O 1
ATOM 3617 N N . THR B 1 76 ? -36.719 -0.579 5.246 1 71.44 76 THR B N 1
ATOM 3618 C CA . THR B 1 76 ? -35.5 -0.31 4.484 1 71.44 76 THR B CA 1
ATOM 3619 C C . THR B 1 76 ? -34.281 -0.366 5.383 1 71.44 76 THR B C 1
ATOM 3621 O O . THR B 1 76 ? -33.25 -0.958 5.02 1 71.44 76 THR B O 1
ATOM 3624 N N . PHE B 1 77 ? -34.438 0.048 6.5 1 76 77 PHE B N 1
ATOM 3625 C CA . PHE B 1 77 ? -33.344 0.061 7.449 1 76 77 PHE B CA 1
ATOM 3626 C C . PHE B 1 77 ? -33.062 -1.342 7.98 1 76 77 PHE B C 1
ATOM 3628 O O . PHE B 1 77 ? -31.922 -1.699 8.234 1 76 77 PHE B O 1
ATOM 3635 N N . ARG B 1 78 ? -34.125 -2.033 8.102 1 77.38 78 ARG B N 1
ATOM 3636 C CA . ARG B 1 78 ? -33.969 -3.412 8.547 1 77.38 78 ARG B CA 1
ATOM 3637 C C . ARG B 1 78 ? -33.156 -4.234 7.543 1 77.38 78 ARG B C 1
ATOM 3639 O O . ARG B 1 78 ? -32.312 -5.023 7.926 1 77.38 78 ARG B O 1
ATOM 3646 N N . ILE B 1 79 ? -33.5 -3.975 6.41 1 73.5 79 ILE B N 1
ATOM 3647 C CA . ILE B 1 79 ? -32.844 -4.73 5.355 1 73.5 79 ILE B CA 1
ATOM 3648 C C . ILE B 1 79 ? -31.391 -4.301 5.258 1 73.5 79 ILE B C 1
ATOM 3650 O O . ILE B 1 79 ? -30.484 -5.141 5.172 1 73.5 79 ILE B O 1
ATOM 3654 N N . ILE B 1 80 ? -31.234 -3.074 5.359 1 74 80 ILE B N 1
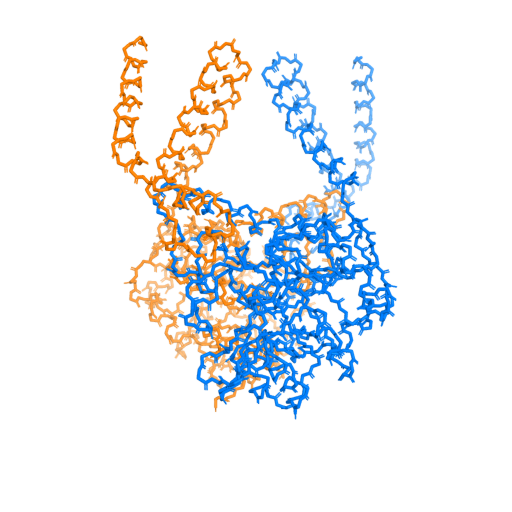ATOM 3655 C CA . ILE B 1 80 ? -29.875 -2.537 5.25 1 74 80 ILE B CA 1
ATOM 3656 C C . ILE B 1 80 ? -29.016 -3.057 6.406 1 74 80 ILE B C 1
ATOM 3658 O O . ILE B 1 80 ? -27.906 -3.523 6.191 1 74 80 ILE B O 1
ATOM 3662 N N . LEU B 1 81 ? -29.562 -3.045 7.527 1 76.69 81 LEU B N 1
ATOM 3663 C CA . LEU B 1 81 ? -28.844 -3.492 8.703 1 76.69 81 LEU B CA 1
ATOM 3664 C C . LEU B 1 81 ? -28.578 -4.992 8.648 1 76.69 81 LEU B C 1
ATOM 3666 O O . LEU B 1 81 ? -27.516 -5.457 9.062 1 76.69 81 LEU B O 1
ATOM 3670 N N . ALA B 1 82 ? -29.562 -5.637 8.156 1 76 82 ALA B N 1
ATOM 3671 C CA . ALA B 1 82 ? -29.391 -7.078 8.023 1 76 82 ALA B CA 1
ATOM 3672 C C . ALA B 1 82 ? -28.25 -7.406 7.055 1 76 82 ALA B C 1
ATOM 3674 O O . ALA B 1 82 ? -27.438 -8.297 7.316 1 76 82 ALA B O 1
ATOM 3675 N N . ILE B 1 83 ? -28.234 -6.645 6.121 1 73.88 83 ILE B N 1
ATOM 3676 C CA . ILE B 1 83 ? -27.203 -6.883 5.113 1 73.88 83 ILE B CA 1
ATOM 3677 C C . ILE B 1 83 ? -25.844 -6.48 5.664 1 73.88 83 ILE B C 1
ATOM 3679 O O . ILE B 1 83 ? -24.875 -7.234 5.551 1 73.88 83 ILE B O 1
ATOM 3683 N N . ILE B 1 84 ? -25.734 -5.355 6.25 1 77 84 ILE B N 1
ATOM 3684 C CA . ILE B 1 84 ? -24.484 -4.809 6.75 1 77 84 ILE B CA 1
ATOM 3685 C C . ILE B 1 84 ? -23.906 -5.723 7.836 1 77 84 ILE B C 1
ATOM 3687 O O . ILE B 1 84 ? -22.703 -5.902 7.934 1 77 84 ILE B O 1
ATOM 3691 N N . PHE B 1 85 ? -24.797 -6.371 8.547 1 78.25 85 PHE B N 1
ATOM 3692 C CA . PHE B 1 85 ? -24.312 -7.188 9.656 1 78.25 85 PHE B CA 1
ATOM 3693 C C . PHE B 1 85 ? -24.219 -8.656 9.242 1 78.25 85 PHE B C 1
ATOM 3695 O O . PHE B 1 85 ? -23.328 -9.375 9.688 1 78.25 85 PHE B O 1
ATOM 3702 N N . ALA B 1 86 ? -25.141 -9.047 8.414 1 81.38 86 ALA B N 1
ATOM 3703 C CA . ALA B 1 86 ? -25.188 -10.461 8.055 1 81.38 86 ALA B CA 1
ATOM 3704 C C . ALA B 1 86 ? -24.109 -10.812 7.047 1 81.38 86 ALA B C 1
ATOM 3706 O O . ALA B 1 86 ? -23.5 -11.891 7.113 1 81.38 86 ALA B O 1
ATOM 3707 N N . LEU B 1 87 ? -23.844 -9.977 6.238 1 83.25 87 LEU B N 1
ATOM 3708 C CA . LEU B 1 87 ? -22.891 -10.281 5.176 1 83.25 87 LEU B CA 1
ATOM 3709 C C . LEU B 1 87 ? -21.484 -10.508 5.742 1 83.25 87 LEU B C 1
ATOM 3711 O O . LEU B 1 87 ? -20.844 -11.516 5.434 1 83.25 87 LEU B O 1
ATOM 3715 N N . PRO B 1 88 ? -21.078 -9.547 6.582 1 84.38 88 PRO B N 1
ATOM 3716 C CA . PRO B 1 88 ? -19.75 -9.812 7.156 1 84.38 88 PRO B CA 1
ATOM 3717 C C . PRO B 1 88 ? -19.703 -11.109 7.961 1 84.38 88 PRO B C 1
ATOM 3719 O O . PRO B 1 88 ? -18.703 -11.828 7.934 1 84.38 88 PRO B O 1
ATOM 3722 N N . ILE B 1 89 ? -20.734 -11.438 8.641 1 84.81 89 ILE B N 1
ATOM 3723 C CA . ILE B 1 89 ? -20.797 -12.672 9.414 1 84.81 89 ILE B CA 1
ATOM 3724 C C . ILE B 1 89 ? -20.766 -13.875 8.477 1 84.81 89 ILE B C 1
ATOM 3726 O O . ILE B 1 89 ? -20.031 -14.836 8.719 1 84.81 89 ILE B O 1
ATOM 3730 N N . LEU B 1 90 ? -21.562 -13.789 7.473 1 88.12 90 LEU B N 1
ATOM 3731 C CA . LEU B 1 90 ? -21.578 -14.875 6.492 1 88.12 90 LEU B CA 1
ATOM 3732 C C . LEU B 1 90 ? -20.203 -15.07 5.883 1 88.12 90 LEU B C 1
ATOM 3734 O O . LEU B 1 90 ? -19.719 -16.203 5.773 1 88.12 90 LEU B O 1
ATOM 3738 N N . PHE B 1 91 ? -19.562 -14.047 5.531 1 89.56 91 PHE B N 1
ATOM 3739 C CA . PHE B 1 91 ? -18.234 -14.141 4.934 1 89.56 91 PHE B CA 1
ATOM 3740 C C . PHE B 1 91 ? -17.234 -14.734 5.918 1 89.56 91 PHE B C 1
ATOM 3742 O O . PHE B 1 91 ? -16.375 -15.516 5.531 1 89.56 91 PHE B O 1
ATOM 3749 N N . THR B 1 92 ? -17.375 -14.32 7.156 1 89.62 92 THR B N 1
ATOM 3750 C CA . THR B 1 92 ? -16.484 -14.867 8.18 1 89.62 92 THR B CA 1
ATOM 3751 C C . THR B 1 92 ? -16.703 -16.375 8.328 1 89.62 92 THR B C 1
ATOM 3753 O O . THR B 1 92 ? -15.734 -17.141 8.406 1 89.62 92 THR B O 1
ATOM 3756 N N . ILE B 1 93 ? -17.953 -16.766 8.289 1 88.94 93 ILE B N 1
ATOM 3757 C CA . ILE B 1 93 ? -18.281 -18.188 8.414 1 88.94 93 ILE B CA 1
ATOM 3758 C C . ILE B 1 93 ? -17.734 -18.953 7.203 1 88.94 93 ILE B C 1
ATOM 3760 O O . ILE B 1 93 ? -17.109 -20 7.359 1 88.94 93 ILE B O 1
ATOM 3764 N N . LEU B 1 94 ? -17.906 -18.406 6.031 1 90.44 94 LEU B N 1
ATOM 3765 C CA . LEU B 1 94 ? -17.406 -19.047 4.82 1 90.44 94 LEU B CA 1
ATOM 3766 C C . LEU B 1 94 ? -15.891 -19.125 4.824 1 90.44 94 LEU B C 1
ATOM 3768 O O . LEU B 1 94 ? -15.312 -20.125 4.41 1 90.44 94 LEU B O 1
ATOM 3772 N N . PHE B 1 95 ? -15.281 -18.109 5.262 1 93.81 95 PHE B N 1
ATOM 3773 C CA . PHE B 1 95 ? -13.828 -18.094 5.359 1 93.81 95 PHE B CA 1
ATOM 3774 C C . PHE B 1 95 ? -13.328 -19.219 6.25 1 93.81 95 PHE B C 1
ATOM 3776 O O . PHE B 1 95 ? -12.469 -20 5.844 1 93.81 95 PHE B O 1
ATOM 3783 N N . PHE B 1 96 ? -13.922 -19.406 7.414 1 90.69 96 PHE B N 1
ATOM 3784 C CA . PHE B 1 96 ? -13.43 -20.406 8.352 1 90.69 96 PHE B CA 1
ATOM 3785 C C . PHE B 1 96 ? -13.875 -21.797 7.945 1 90.69 96 PHE B C 1
ATOM 3787 O O . PHE B 1 96 ? -13.203 -22.797 8.25 1 90.69 96 PHE B O 1
ATOM 3794 N N . ALA B 1 97 ? -14.992 -21.891 7.23 1 91.88 97 ALA B N 1
ATOM 3795 C CA . ALA B 1 97 ? -15.492 -23.188 6.789 1 91.88 97 ALA B CA 1
ATOM 3796 C C . ALA B 1 97 ? -14.617 -23.75 5.672 1 91.88 97 ALA B C 1
ATOM 3798 O O . ALA B 1 97 ? -14.422 -24.969 5.586 1 91.88 97 ALA B O 1
ATOM 3799 N N . PHE B 1 98 ? -14.008 -22.812 4.836 1 94.62 98 PHE B N 1
ATOM 3800 C CA . PHE B 1 98 ? -13.375 -23.328 3.623 1 94.62 98 PHE B CA 1
ATOM 3801 C C . PHE B 1 98 ? -11.875 -23.062 3.643 1 94.62 98 PHE B C 1
ATOM 3803 O O . PHE B 1 98 ? -11.141 -23.578 2.801 1 94.62 98 PHE B O 1
ATOM 3810 N N . ARG B 1 99 ? -11.5 -22.234 4.566 1 95.12 99 ARG B N 1
ATOM 3811 C CA . ARG B 1 99 ? -10.062 -21.969 4.617 1 95.12 99 ARG B CA 1
ATOM 3812 C C . ARG B 1 99 ? -9.289 -23.234 4.988 1 95.12 99 ARG B C 1
ATOM 3814 O O . ARG B 1 99 ? -9.828 -24.141 5.633 1 95.12 99 ARG B O 1
ATOM 3821 N N . ILE B 1 100 ? -8.07 -23.453 4.531 1 95.75 100 ILE B N 1
ATOM 3822 C CA . ILE B 1 100 ? -7.121 -24.469 4.969 1 95.75 100 ILE B CA 1
ATOM 3823 C C . ILE B 1 100 ? -6.16 -23.875 5.996 1 95.75 100 ILE B C 1
ATOM 3825 O O . ILE B 1 100 ? -5.504 -22.859 5.73 1 95.75 100 ILE B O 1
ATOM 3829 N N . PRO B 1 101 ? -6.09 -24.422 7.141 1 93.56 101 PRO B N 1
ATOM 3830 C CA . PRO B 1 101 ? -5.223 -23.859 8.18 1 93.56 101 PRO B CA 1
ATOM 3831 C C . PRO B 1 101 ? -3.754 -23.828 7.762 1 93.56 101 PRO B C 1
ATOM 3833 O O . PRO B 1 101 ? -3.256 -24.781 7.16 1 93.56 101 PRO B O 1
ATOM 3836 N N . VAL B 1 102 ? -3.168 -22.75 8.047 1 94.38 102 VAL B N 1
ATOM 3837 C CA . VAL B 1 102 ? -1.731 -22.609 7.828 1 94.38 102 VAL B CA 1
ATOM 3838 C C . VAL B 1 102 ? -0.973 -23.547 8.766 1 94.38 102 VAL B C 1
ATOM 3840 O O . VAL B 1 102 ? -1.309 -23.656 9.953 1 94.38 102 VAL B O 1
ATOM 3843 N N . LEU B 1 103 ? 0.098 -24.219 8.266 1 95.12 103 LEU B N 1
ATOM 3844 C CA . LEU B 1 103 ? 0.919 -25.094 9.094 1 95.12 103 LEU B CA 1
ATOM 3845 C C . LEU B 1 103 ? 1.699 -24.297 10.125 1 95.12 103 LEU B C 1
ATOM 3847 O O . LEU B 1 103 ? 2.361 -23.312 9.781 1 95.12 103 LEU B O 1
ATOM 3851 N N . THR B 1 104 ? 1.517 -24.672 11.391 1 93.5 104 THR B N 1
ATOM 3852 C CA . THR B 1 104 ? 2.225 -24.016 12.484 1 93.5 104 THR B CA 1
ATOM 3853 C C . THR B 1 104 ? 3.242 -24.969 13.109 1 93.5 104 THR B C 1
ATOM 3855 O O . THR B 1 104 ? 2.924 -26.125 13.406 1 93.5 104 THR B O 1
ATOM 3858 N N . ASN B 1 105 ? 4.48 -24.578 13.273 1 92.06 105 ASN B N 1
ATOM 3859 C CA . ASN B 1 105 ? 5.551 -25.344 13.898 1 92.06 105 ASN B CA 1
ATOM 3860 C C . ASN B 1 105 ? 5.77 -26.688 13.195 1 92.06 105 ASN B C 1
ATOM 3862 O O . ASN B 1 105 ? 5.965 -27.719 13.852 1 92.06 105 ASN B O 1
ATOM 3866 N N . ASP B 1 106 ? 5.566 -26.688 11.891 1 96 106 ASP B N 1
ATOM 3867 C CA . ASP B 1 106 ? 5.801 -27.891 11.094 1 96 106 ASP B CA 1
ATOM 3868 C C . ASP B 1 106 ? 7.285 -28.062 10.773 1 96 106 ASP B C 1
ATOM 3870 O O . ASP B 1 106 ? 7.918 -27.141 10.242 1 96 106 ASP B O 1
ATOM 3874 N N . SER B 1 107 ? 7.816 -29.172 11.047 1 97.5 107 SER B N 1
ATOM 3875 C CA . SER B 1 107 ? 9.25 -29.422 10.938 1 97.5 107 SER B CA 1
ATOM 3876 C C . SER B 1 107 ? 9.719 -29.312 9.484 1 97.5 107 SER B C 1
ATOM 3878 O O . SER B 1 107 ? 10.812 -28.812 9.219 1 97.5 107 SER B O 1
ATOM 3880 N N . ASN B 1 108 ? 8.93 -29.859 8.547 1 97.94 108 ASN B N 1
ATOM 3881 C CA . ASN B 1 108 ? 9.297 -29.766 7.137 1 97.94 108 ASN B CA 1
ATOM 3882 C C . ASN B 1 108 ? 9.336 -28.312 6.656 1 97.94 108 ASN B C 1
ATOM 3884 O O . ASN B 1 108 ? 10.242 -27.922 5.922 1 97.94 108 ASN B O 1
ATOM 3888 N N . LYS B 1 109 ? 8.32 -27.609 7.023 1 98.12 109 LYS B N 1
ATOM 3889 C CA . LYS B 1 109 ? 8.258 -26.188 6.676 1 98.12 109 LYS B CA 1
ATOM 3890 C C . LYS B 1 109 ? 9.453 -25.422 7.227 1 98.12 109 LYS B C 1
ATOM 3892 O O . LYS B 1 109 ? 10.102 -24.656 6.504 1 98.12 109 LYS B O 1
ATOM 3897 N N . ILE B 1 110 ? 9.773 -25.641 8.516 1 98.19 110 ILE B N 1
ATOM 3898 C CA . ILE B 1 110 ? 10.906 -24.984 9.164 1 98.19 110 ILE B CA 1
ATOM 3899 C C . ILE B 1 110 ? 12.203 -25.359 8.445 1 98.19 110 ILE B C 1
ATOM 3901 O O . ILE B 1 110 ? 13.016 -24.484 8.125 1 98.19 110 ILE B O 1
ATOM 3905 N N . ALA B 1 111 ? 12.352 -26.578 8.172 1 98.31 111 ALA B N 1
ATOM 3906 C CA . ALA B 1 111 ? 13.547 -27.062 7.492 1 98.31 111 ALA B CA 1
ATOM 3907 C C . ALA B 1 111 ? 13.695 -26.438 6.113 1 98.31 111 ALA B C 1
ATOM 3909 O O . ALA B 1 111 ? 14.797 -26.047 5.719 1 98.31 111 ALA B O 1
ATOM 3910 N N . PHE B 1 112 ? 12.648 -26.359 5.387 1 98.56 112 PHE B N 1
ATOM 3911 C CA . PHE B 1 112 ? 12.68 -25.781 4.051 1 98.56 112 PHE B CA 1
ATOM 3912 C C . PHE B 1 112 ? 13.211 -24.344 4.102 1 98.56 112 PHE B C 1
ATOM 3914 O O . PHE B 1 112 ? 14.125 -24 3.359 1 98.56 112 PHE B O 1
ATOM 3921 N N . PHE B 1 113 ? 12.695 -23.547 5.012 1 98.25 113 PHE B N 1
ATOM 3922 C CA . PHE B 1 113 ? 13.008 -22.109 5.012 1 98.25 113 PHE B CA 1
ATOM 3923 C C . PHE B 1 113 ? 14.297 -21.844 5.781 1 98.25 113 PHE B C 1
ATOM 3925 O O . PHE B 1 113 ? 14.875 -20.766 5.66 1 98.25 113 PHE B O 1
ATOM 3932 N N . GLU B 1 114 ? 14.781 -22.766 6.57 1 97.75 114 GLU B N 1
ATOM 3933 C CA . GLU B 1 114 ? 16.109 -22.672 7.16 1 97.75 114 GLU B CA 1
ATOM 3934 C C . GLU B 1 114 ? 17.203 -22.922 6.125 1 97.75 114 GLU B C 1
ATOM 3936 O O . GLU B 1 114 ? 18.297 -22.375 6.227 1 97.75 114 GLU B O 1
ATOM 3941 N N . ASN B 1 115 ? 16.828 -23.656 5.137 1 98.06 115 ASN B N 1
ATOM 3942 C CA . ASN B 1 115 ? 17.844 -24.109 4.188 1 98.06 115 ASN B CA 1
ATOM 3943 C C . ASN B 1 115 ? 17.844 -23.25 2.918 1 98.06 115 ASN B C 1
ATOM 3945 O O . ASN B 1 115 ? 18.859 -23.141 2.24 1 98.06 115 ASN B O 1
ATOM 3949 N N . TRP B 1 116 ? 16.75 -22.672 2.553 1 98.06 116 TRP B N 1
ATOM 3950 C CA . TRP B 1 116 ? 16.703 -21.859 1.335 1 98.06 116 TRP B CA 1
ATOM 3951 C C . TRP B 1 116 ? 17.047 -20.406 1.626 1 98.06 116 TRP B C 1
ATOM 3953 O O . TRP B 1 116 ? 16.359 -19.75 2.412 1 98.06 116 TRP B O 1
ATOM 3963 N N . LYS B 1 117 ? 18.062 -19.906 0.971 1 97.19 117 LYS B N 1
ATOM 3964 C CA . LYS B 1 117 ? 18.438 -18.484 1.055 1 97.19 117 LYS B CA 1
ATOM 3965 C C . LYS B 1 117 ? 18.375 -17.828 -0.314 1 97.19 117 LYS B C 1
ATOM 3967 O O . LYS B 1 117 ? 17.75 -16.766 -0.463 1 97.19 117 LYS B O 1
ATOM 3972 N N . VAL B 1 118 ? 18.969 -18.5 -1.263 1 98.25 118 VAL B N 1
ATOM 3973 C CA . VAL B 1 118 ? 19 -17.984 -2.631 1 98.25 118 VAL B CA 1
ATOM 3974 C C . VAL B 1 118 ? 18.609 -19.094 -3.602 1 98.25 118 VAL B C 1
ATOM 3976 O O . VAL B 1 118 ? 19.031 -20.25 -3.451 1 98.25 118 VAL B O 1
ATOM 3979 N N . GLY B 1 119 ? 17.734 -18.781 -4.488 1 98.5 119 GLY B N 1
ATOM 3980 C CA . GLY B 1 119 ? 17.328 -19.703 -5.531 1 98.5 119 GLY B CA 1
ATOM 3981 C C . GLY B 1 119 ? 17.422 -19.109 -6.926 1 98.5 119 GLY B C 1
ATOM 3982 O O . GLY B 1 119 ? 17.609 -17.906 -7.078 1 98.5 119 GLY B O 1
ATOM 3983 N N . GLY B 1 120 ? 17.422 -20.016 -7.906 1 98.69 120 GLY B N 1
ATOM 3984 C CA . GLY B 1 120 ? 17.438 -19.609 -9.305 1 98.69 120 GLY B CA 1
ATOM 3985 C C . GLY B 1 120 ? 16.047 -19.547 -9.922 1 98.69 120 GLY B C 1
ATOM 3986 O O . GLY B 1 120 ? 15.289 -20.516 -9.852 1 98.69 120 GLY B O 1
ATOM 3987 N N . HIS B 1 121 ? 15.68 -18.344 -10.492 1 98.25 121 HIS B N 1
ATOM 3988 C CA . HIS B 1 121 ? 14.453 -18.141 -11.258 1 98.25 121 HIS B CA 1
ATOM 3989 C C . HIS B 1 121 ? 14.531 -18.828 -12.617 1 98.25 121 HIS B C 1
ATOM 3991 O O . HIS B 1 121 ? 15.281 -18.391 -13.492 1 98.25 121 HIS B O 1
ATOM 3997 N N . ARG B 1 122 ? 13.758 -19.953 -12.773 1 97.75 122 ARG B N 1
ATOM 3998 C CA . ARG B 1 122 ? 13.898 -20.812 -13.945 1 97.75 122 ARG B CA 1
ATOM 3999 C C . ARG B 1 122 ? 15.305 -21.391 -14.031 1 97.75 122 ARG B C 1
ATOM 4001 O O . ARG B 1 122 ? 15.844 -21.562 -15.125 1 97.75 122 ARG B O 1
ATOM 4008 N N . GLY B 1 123 ? 15.867 -21.562 -12.914 1 97.56 123 GLY B N 1
ATOM 4009 C CA . GLY B 1 123 ? 17.281 -21.891 -12.836 1 97.56 123 GLY B CA 1
ATOM 4010 C C . GLY B 1 123 ? 18.188 -20.672 -12.852 1 97.56 123 GLY B C 1
ATOM 4011 O O . GLY B 1 123 ? 17.734 -19.562 -12.562 1 97.56 123 GLY B O 1
ATOM 4012 N N . SER B 1 124 ? 19.406 -20.906 -12.953 1 96.62 124 SER B N 1
ATOM 4013 C CA . SER B 1 124 ? 20.375 -19.828 -13.156 1 96.62 124 SER B CA 1
ATOM 4014 C C . SER B 1 124 ? 20.766 -19.719 -14.625 1 96.62 124 SER B C 1
ATOM 4016 O O . SER B 1 124 ? 21.734 -20.344 -15.07 1 96.62 124 SER B O 1
ATOM 4018 N N . SER B 1 125 ? 19.969 -18.906 -15.305 1 95.81 125 SER B N 1
ATOM 4019 C CA . SER B 1 125 ? 20.141 -18.797 -16.75 1 95.81 125 SER B CA 1
ATOM 4020 C C . SER B 1 125 ? 20.969 -17.594 -17.125 1 95.81 125 SER B C 1
ATOM 4022 O O . SER B 1 125 ? 20.5 -16.453 -17.031 1 95.81 125 SER B O 1
ATOM 4024 N N . HIS B 1 126 ? 22.203 -17.75 -17.5 1 93.19 126 HIS B N 1
ATOM 4025 C CA . HIS B 1 126 ? 23.125 -16.734 -17.984 1 93.19 126 HIS B CA 1
ATOM 4026 C C . HIS B 1 126 ? 24.219 -17.359 -18.859 1 93.19 126 HIS B C 1
ATOM 4028 O O . HIS B 1 126 ? 24.359 -18.578 -18.906 1 93.19 126 HIS B O 1
ATOM 4034 N N . ASP B 1 127 ? 24.828 -16.516 -19.656 1 92.56 127 ASP B N 1
ATOM 4035 C CA . ASP B 1 127 ? 26 -16.906 -20.453 1 92.56 127 ASP B CA 1
ATOM 4036 C C . ASP B 1 127 ? 25.672 -18.094 -21.344 1 92.56 127 ASP B C 1
ATOM 4038 O O . ASP B 1 127 ? 26.422 -19.078 -21.375 1 92.56 127 ASP B O 1
ATOM 4042 N N . GLY B 1 128 ? 24.469 -18.141 -21.953 1 93.12 128 GLY B N 1
ATOM 4043 C CA . GLY B 1 128 ? 24.109 -19.141 -22.922 1 93.12 128 GLY B CA 1
ATOM 4044 C C . GLY B 1 128 ? 23.422 -20.359 -22.312 1 93.12 128 GLY B C 1
ATOM 4045 O O . GLY B 1 128 ? 23.016 -21.266 -23.016 1 93.12 128 GLY B O 1
ATOM 4046 N N . ILE B 1 129 ? 23.359 -20.406 -21.047 1 96.69 129 ILE B N 1
ATOM 4047 C CA . ILE B 1 129 ? 22.625 -21.469 -20.375 1 96.69 129 ILE B CA 1
ATOM 4048 C C . ILE B 1 129 ? 21.125 -21.203 -20.484 1 96.69 129 ILE B C 1
ATOM 4050 O O . ILE B 1 129 ? 20.625 -20.203 -19.984 1 96.69 129 ILE B O 1
ATOM 4054 N N . PRO B 1 130 ? 20.406 -22.125 -21.078 1 97.56 130 PRO B N 1
ATOM 4055 C CA . PRO B 1 130 ? 18.984 -21.844 -21.281 1 97.56 130 PRO B CA 1
ATOM 4056 C C . PRO B 1 130 ? 18.172 -21.953 -20 1 97.56 130 PRO B C 1
ATOM 4058 O O . PRO B 1 130 ? 18.453 -22.797 -19.141 1 97.56 130 PRO B O 1
ATOM 4061 N N . GLU B 1 131 ? 17.172 -21.094 -19.891 1 97.69 131 GLU B N 1
ATOM 4062 C CA . GLU B 1 131 ? 16.25 -21.156 -18.766 1 97.69 131 GLU B CA 1
ATOM 4063 C C . GLU B 1 131 ? 15.516 -22.5 -18.734 1 97.69 131 GLU B C 1
ATOM 4065 O O . GLU B 1 131 ? 15.352 -23.141 -19.766 1 97.69 131 GLU B O 1
ATOM 4070 N N . ASN B 1 132 ? 15.102 -22.922 -17.5 1 98 132 ASN B N 1
ATOM 4071 C CA . ASN B 1 132 ? 14.266 -24.109 -17.359 1 98 132 ASN B CA 1
ATOM 4072 C C . ASN B 1 132 ? 14.914 -25.328 -17.984 1 98 132 ASN B C 1
ATOM 4074 O O . ASN B 1 132 ? 14.234 -26.125 -18.625 1 98 132 ASN B O 1
ATOM 4078 N N . SER B 1 133 ? 16.25 -25.422 -17.891 1 98.19 133 SER B N 1
ATOM 4079 C CA . SER B 1 133 ? 17.031 -26.578 -18.328 1 98.19 133 SER B CA 1
ATOM 4080 C C . SER B 1 133 ? 17.766 -27.234 -17.172 1 98.19 133 SER B C 1
ATOM 4082 O O . SER B 1 133 ? 17.906 -26.641 -16.094 1 98.19 133 SER B O 1
ATOM 4084 N N . LEU B 1 134 ? 18.141 -28.5 -17.422 1 98.38 134 LEU B N 1
ATOM 4085 C CA . LEU B 1 134 ? 18.906 -29.188 -16.391 1 98.38 134 LEU B CA 1
ATOM 4086 C C . LEU B 1 134 ? 20.234 -28.469 -16.156 1 98.38 134 LEU B C 1
ATOM 4088 O O . LEU B 1 134 ? 20.734 -28.438 -15.016 1 98.38 134 LEU B O 1
ATOM 4092 N N . GLU B 1 135 ? 20.781 -27.859 -17.172 1 98.06 135 GLU B N 1
ATOM 4093 C CA . GLU B 1 135 ? 22 -27.078 -17.078 1 98.06 135 GLU B CA 1
ATOM 4094 C C . GLU B 1 135 ? 21.812 -25.844 -16.188 1 98.06 135 GLU B C 1
ATOM 4096 O O . GLU B 1 135 ? 22.688 -25.5 -15.391 1 98.06 135 GLU B O 1
ATOM 4101 N N . ALA B 1 136 ? 20.703 -25.234 -16.344 1 98.62 136 ALA B N 1
ATOM 4102 C CA . ALA B 1 136 ? 20.391 -24.062 -15.516 1 98.62 136 ALA B CA 1
ATOM 4103 C C . ALA B 1 136 ? 20.203 -24.453 -14.055 1 98.62 136 ALA B C 1
ATOM 4105 O O . ALA B 1 136 ? 20.578 -23.719 -13.148 1 98.62 136 ALA B O 1
ATOM 4106 N N . PHE B 1 137 ? 19.625 -25.609 -13.852 1 98.75 137 PHE B N 1
ATOM 4107 C CA . PHE B 1 137 ? 19.438 -26.109 -12.492 1 98.75 137 PHE B CA 1
ATOM 4108 C C . PHE B 1 137 ? 20.766 -26.453 -11.844 1 98.75 137 PHE B C 1
ATOM 4110 O O . PHE B 1 137 ? 21 -26.141 -10.68 1 98.75 137 PHE B O 1
ATOM 4117 N N . LEU B 1 138 ? 21.578 -27.047 -12.578 1 98.31 138 LEU B N 1
ATOM 4118 C CA . LEU B 1 138 ? 22.906 -27.359 -12.07 1 98.31 138 LEU B CA 1
ATOM 4119 C C . LEU B 1 138 ? 23.688 -26.094 -11.742 1 98.31 138 LEU B C 1
ATOM 4121 O O . LEU B 1 138 ? 24.438 -26.062 -10.758 1 98.31 138 LEU B O 1
ATOM 4125 N N . ALA B 1 139 ? 23.531 -25.125 -12.57 1 98.44 139 ALA B N 1
ATOM 4126 C CA . ALA B 1 139 ? 24.219 -23.859 -12.359 1 98.44 139 ALA B CA 1
ATOM 4127 C C . ALA B 1 139 ? 23.828 -23.234 -11.016 1 98.44 139 ALA B C 1
ATOM 4129 O O . ALA B 1 139 ? 24.656 -22.609 -10.359 1 98.44 139 ALA B O 1
ATOM 4130 N N . VAL B 1 140 ? 22.609 -23.406 -10.609 1 98.62 140 VAL B N 1
ATOM 4131 C CA . VAL B 1 140 ? 22.172 -22.906 -9.312 1 98.62 140 VAL B CA 1
ATOM 4132 C C . VAL B 1 140 ? 23.078 -23.469 -8.219 1 98.62 140 VAL B C 1
ATOM 4134 O O . VAL B 1 140 ? 23.641 -22.719 -7.414 1 98.62 140 VAL B O 1
ATOM 4137 N N . LYS B 1 141 ? 23.234 -24.766 -8.203 1 98 141 LYS B N 1
ATOM 4138 C CA . LYS B 1 141 ? 24.047 -25.438 -7.199 1 98 141 LYS B CA 1
ATOM 4139 C C . LYS B 1 141 ? 25.5 -25 -7.289 1 98 141 LYS B C 1
ATOM 4141 O O . LYS B 1 141 ? 26.109 -24.641 -6.277 1 98 141 LYS B O 1
ATOM 4146 N N . ASN B 1 142 ? 26 -24.953 -8.445 1 97.94 142 ASN B N 1
ATOM 4147 C CA . ASN B 1 142 ? 27.406 -24.609 -8.664 1 97.94 142 ASN B CA 1
ATOM 4148 C C . ASN B 1 142 ? 27.719 -23.188 -8.219 1 97.94 142 ASN B C 1
ATOM 4150 O O . ASN B 1 142 ? 28.844 -22.891 -7.832 1 97.94 142 ASN B O 1
ATOM 4154 N N . GLU B 1 143 ? 26.75 -22.422 -8.227 1 98 143 GLU B N 1
ATOM 4155 C CA . GLU B 1 143 ? 26.953 -21 -7.945 1 98 143 GLU B CA 1
ATOM 4156 C C . GLU B 1 143 ? 26.562 -20.656 -6.508 1 98 143 GLU B C 1
ATOM 4158 O O . GLU B 1 143 ? 26.578 -19.5 -6.113 1 98 143 GLU B O 1
ATOM 4163 N N . GLY B 1 144 ? 26.188 -21.688 -5.809 1 96.94 144 GLY B N 1
ATOM 4164 C CA . GLY B 1 144 ? 25.984 -21.516 -4.379 1 96.94 144 GLY B CA 1
ATOM 4165 C C . GLY B 1 144 ? 24.531 -21.391 -3.984 1 96.94 144 GLY B C 1
ATOM 4166 O O . GLY B 1 144 ? 24.219 -21.125 -2.82 1 96.94 144 GLY B O 1
ATOM 4167 N N . GLY B 1 145 ? 23.656 -21.484 -4.918 1 98.19 145 GLY B N 1
ATOM 4168 C CA . GLY B 1 145 ? 22.234 -21.469 -4.605 1 98.19 145 GLY B CA 1
ATOM 4169 C C . GLY B 1 145 ? 21.719 -22.797 -4.09 1 98.19 145 GLY B C 1
ATOM 4170 O O . GLY B 1 145 ? 22.438 -23.812 -4.16 1 98.19 145 GLY B O 1
ATOM 4171 N N . GLN B 1 146 ? 20.531 -22.812 -3.486 1 98.69 146 GLN B N 1
ATOM 4172 C CA . GLN B 1 146 ? 20 -24.016 -2.871 1 98.69 146 GLN B CA 1
ATOM 4173 C C . GLN B 1 146 ? 18.734 -24.5 -3.596 1 98.69 146 GLN B C 1
ATOM 4175 O O . GLN B 1 146 ? 18.297 -25.625 -3.395 1 98.69 146 GLN B O 1
ATOM 4180 N N . LEU B 1 147 ? 18.141 -23.641 -4.414 1 98.81 147 LEU B N 1
ATOM 4181 C CA . LEU B 1 147 ? 16.781 -23.922 -4.887 1 98.81 147 LEU B CA 1
ATOM 4182 C C . LEU B 1 147 ? 16.641 -23.547 -6.359 1 98.81 147 LEU B C 1
ATOM 4184 O O . LEU B 1 147 ? 17.047 -22.469 -6.777 1 98.81 147 LEU B O 1
ATOM 4188 N N . ALA B 1 148 ? 16.109 -24.469 -7.133 1 98.81 148 ALA B N 1
ATOM 4189 C CA . ALA B 1 148 ? 15.734 -24.203 -8.523 1 98.81 148 ALA B CA 1
ATOM 4190 C C . ALA B 1 148 ? 14.227 -24.031 -8.664 1 98.81 148 ALA B C 1
ATOM 4192 O O . ALA B 1 148 ? 13.445 -24.891 -8.25 1 98.81 148 ALA B O 1
ATOM 4193 N N . GLU B 1 149 ? 13.836 -22.875 -9.133 1 98.81 149 GLU B N 1
ATOM 4194 C CA . GLU B 1 149 ? 12.445 -22.672 -9.508 1 98.81 149 GLU B CA 1
ATOM 4195 C C . GLU B 1 149 ? 12.188 -23.109 -10.945 1 98.81 149 GLU B C 1
ATOM 4197 O O . GLU B 1 149 ? 12.984 -22.812 -11.844 1 98.81 149 GLU B O 1
ATOM 4202 N N . MET B 1 150 ? 11.172 -23.812 -11.188 1 98.38 150 MET B N 1
ATOM 4203 C CA . MET B 1 150 ? 10.852 -24.328 -12.516 1 98.38 150 MET B CA 1
ATOM 4204 C C . MET B 1 150 ? 9.383 -24.094 -12.852 1 98.38 150 MET B C 1
ATOM 4206 O O . MET B 1 150 ? 8.523 -24.125 -11.961 1 98.38 150 MET B O 1
ATOM 4210 N N . ASP B 1 151 ? 9.078 -23.891 -14.141 1 96.69 151 ASP B N 1
ATOM 4211 C CA . ASP B 1 151 ? 7.73 -23.656 -14.648 1 96.69 151 ASP B CA 1
ATOM 4212 C C . ASP B 1 151 ? 7.152 -24.922 -15.273 1 96.69 151 ASP B C 1
ATOM 4214 O O . ASP B 1 151 ? 7.82 -25.594 -16.062 1 96.69 151 ASP B O 1
ATOM 4218 N N . ILE B 1 152 ? 5.941 -25.172 -14.938 1 96 152 ILE B N 1
ATOM 4219 C CA . ILE B 1 152 ? 5.367 -26.453 -15.367 1 96 152 ILE B CA 1
ATOM 4220 C C . ILE B 1 152 ? 4.23 -26.188 -16.359 1 96 152 ILE B C 1
ATOM 4222 O O . ILE B 1 152 ? 3.371 -25.344 -16.109 1 96 152 ILE B O 1
ATOM 4226 N N . GLN B 1 153 ? 4.27 -26.938 -17.453 1 91.94 153 GLN B N 1
ATOM 4227 C CA . GLN B 1 153 ? 3.203 -27.016 -18.453 1 91.94 153 GLN B CA 1
ATOM 4228 C C . GLN B 1 153 ? 2.76 -28.453 -18.672 1 91.94 153 GLN B C 1
ATOM 4230 O O . GLN B 1 153 ? 3.377 -29.391 -18.156 1 91.94 153 GLN B O 1
ATOM 4235 N N . ILE B 1 154 ? 1.619 -28.578 -19.438 1 92.19 154 ILE B N 1
ATOM 4236 C CA . ILE B 1 154 ? 1.088 -29.922 -19.688 1 92.19 154 ILE B CA 1
ATOM 4237 C C . ILE B 1 154 ? 0.898 -30.125 -21.188 1 92.19 154 ILE B C 1
ATOM 4239 O O . ILE B 1 154 ? 0.301 -29.281 -21.859 1 92.19 154 ILE B O 1
ATOM 4243 N N . THR B 1 155 ? 1.395 -31.234 -21.656 1 94.5 155 THR B N 1
ATOM 4244 C CA . THR B 1 155 ? 1.257 -31.594 -23.062 1 94.5 155 THR B CA 1
ATOM 4245 C C . THR B 1 155 ? -0.149 -32.094 -23.359 1 94.5 155 THR B C 1
ATOM 4247 O O . THR B 1 155 ? -0.947 -32.312 -22.438 1 94.5 155 THR B O 1
ATOM 4250 N N . SER B 1 156 ? -0.415 -32.312 -24.703 1 93.31 156 SER B N 1
ATOM 4251 C CA . SER B 1 156 ? -1.735 -32.75 -25.141 1 93.31 156 SER B CA 1
ATOM 4252 C C . SER B 1 156 ? -2.078 -34.125 -24.594 1 93.31 156 SER B C 1
ATOM 4254 O O . SER B 1 156 ? -3.248 -34.438 -24.375 1 93.31 156 SER B O 1
ATOM 4256 N N . ASP B 1 157 ? -1.094 -34.938 -24.391 1 94.12 157 ASP B N 1
ATOM 4257 C CA . ASP B 1 157 ? -1.305 -36.312 -23.875 1 94.12 157 ASP B CA 1
ATOM 4258 C C . ASP B 1 157 ? -1.132 -36.344 -22.359 1 94.12 157 ASP B C 1
ATOM 4260 O O . ASP B 1 157 ? -0.979 -37.438 -21.781 1 94.12 157 ASP B O 1
ATOM 4264 N N . GLY B 1 158 ? -1.031 -35.188 -21.672 1 91.69 158 GLY B N 1
ATOM 4265 C CA . GLY B 1 158 ? -1.165 -35.125 -20.219 1 91.69 158 GLY B CA 1
ATOM 4266 C C . GLY B 1 158 ? 0.159 -35.25 -19.484 1 91.69 158 GLY B C 1
ATOM 4267 O O . GLY B 1 158 ? 0.187 -35.531 -18.297 1 91.69 158 GLY B O 1
ATOM 4268 N N . VAL B 1 159 ? 1.196 -35.062 -20.172 1 94.31 159 VAL B N 1
ATOM 4269 C CA . VAL B 1 159 ? 2.508 -35.188 -19.547 1 94.31 159 VAL B CA 1
ATOM 4270 C C . VAL B 1 159 ? 3 -33.812 -19.109 1 94.31 159 VAL B C 1
ATOM 4272 O O . VAL B 1 159 ? 2.928 -32.844 -19.891 1 94.31 159 VAL B O 1
ATOM 4275 N N . ALA B 1 160 ? 3.463 -33.719 -17.812 1 96.19 160 ALA B N 1
ATOM 4276 C CA . ALA B 1 160 ? 4.016 -32.469 -17.312 1 96.19 160 ALA B CA 1
ATOM 4277 C C . ALA B 1 160 ? 5.418 -32.219 -17.859 1 96.19 160 ALA B C 1
ATOM 4279 O O . ALA B 1 160 ? 6.246 -33.125 -17.891 1 96.19 160 ALA B O 1
ATOM 4280 N N . VAL B 1 161 ? 5.645 -30.984 -18.375 1 97.06 161 VAL B N 1
ATOM 4281 C CA . VAL B 1 161 ? 6.926 -30.609 -18.953 1 97.06 161 VAL B CA 1
ATOM 4282 C C . VAL B 1 161 ? 7.371 -29.266 -18.406 1 97.06 161 VAL B C 1
ATOM 4284 O O . VAL B 1 161 ? 6.594 -28.562 -17.734 1 97.06 161 VAL B O 1
ATOM 4287 N N . ILE B 1 162 ? 8.641 -28.922 -18.578 1 97.62 162 ILE B N 1
ATOM 4288 C CA . ILE B 1 162 ? 9.219 -27.719 -18 1 97.62 162 ILE B CA 1
ATOM 4289 C C . ILE B 1 162 ? 9.367 -26.656 -19.094 1 97.62 162 ILE B C 1
ATOM 4291 O O . ILE B 1 162 ? 10.164 -26.812 -20.016 1 97.62 162 ILE B O 1
ATOM 4295 N N . CYS B 1 163 ? 8.602 -25.641 -18.953 1 95.5 163 CYS B N 1
ATOM 4296 C CA . CYS B 1 163 ? 8.633 -24.484 -19.844 1 95.5 163 CYS B CA 1
ATOM 4297 C C . CYS B 1 163 ? 7.816 -23.328 -19.281 1 95.5 163 CYS B C 1
ATOM 4299 O O . CYS B 1 163 ? 6.738 -23.547 -18.734 1 95.5 163 CYS B O 1
ATOM 4301 N N . HIS B 1 164 ? 8.328 -22.188 -19.438 1 92.5 164 HIS B N 1
ATOM 4302 C CA . HIS B 1 164 ? 7.664 -21.031 -18.859 1 92.5 164 HIS B CA 1
ATOM 4303 C C . HIS B 1 164 ? 6.402 -20.672 -19.641 1 92.5 164 HIS B C 1
ATOM 4305 O O . HIS B 1 164 ? 5.34 -20.469 -19.047 1 92.5 164 HIS B O 1
ATOM 4311 N N . ASP B 1 165 ? 6.566 -20.609 -20.969 1 87.62 165 ASP B N 1
ATOM 4312 C CA . ASP B 1 165 ? 5.465 -20.156 -21.812 1 87.62 165 ASP B CA 1
ATOM 4313 C C . ASP B 1 165 ? 4.594 -21.344 -22.25 1 87.62 165 ASP B C 1
ATOM 4315 O O . ASP B 1 165 ? 5.066 -22.484 -22.297 1 87.62 165 ASP B O 1
ATOM 4319 N N . SER B 1 166 ? 3.377 -21.016 -22.625 1 87.5 166 SER B N 1
ATOM 4320 C CA . SER B 1 166 ? 2.488 -22.062 -23.125 1 87.5 166 SER B CA 1
ATOM 4321 C C . SER B 1 166 ? 2.848 -22.438 -24.562 1 87.5 166 SER B C 1
ATOM 4323 O O . SER B 1 166 ? 2.416 -23.469 -25.062 1 87.5 166 SER B O 1
ATOM 4325 N N . ASN B 1 167 ? 3.521 -21.516 -25.141 1 89.12 167 ASN B N 1
ATOM 4326 C CA . ASN B 1 167 ? 4.055 -21.703 -26.484 1 89.12 167 ASN B CA 1
ATOM 4327 C C . ASN B 1 167 ? 5.582 -21.766 -26.484 1 89.12 167 ASN B C 1
ATOM 4329 O O . ASN B 1 167 ? 6.234 -21 -25.766 1 89.12 167 ASN B O 1
ATOM 4333 N N . VAL B 1 168 ? 6.172 -22.656 -27.359 1 94.56 168 VAL B N 1
ATOM 4334 C CA . VAL B 1 168 ? 7.598 -22.938 -27.25 1 94.56 168 VAL B CA 1
ATOM 4335 C C . VAL B 1 168 ? 8.375 -22.047 -28.219 1 94.56 168 VAL B C 1
ATOM 4337 O O . VAL B 1 168 ? 9.602 -22.156 -28.328 1 94.56 168 VAL B O 1
ATOM 4340 N N . GLU B 1 169 ? 7.738 -21.109 -28.844 1 93 169 GLU B N 1
ATOM 4341 C CA . GLU B 1 169 ? 8.367 -20.328 -29.906 1 93 169 GLU B CA 1
ATOM 4342 C C . GLU B 1 169 ? 9.555 -19.531 -29.391 1 93 169 GLU B C 1
ATOM 4344 O O . GLU B 1 169 ? 10.625 -19.516 -30 1 93 169 GLU B O 1
ATOM 4349 N N . ARG B 1 170 ? 9.422 -18.891 -28.25 1 91.12 170 ARG B N 1
ATOM 4350 C CA . ARG B 1 170 ? 10.43 -17.984 -27.719 1 91.12 170 ARG B CA 1
ATOM 4351 C C . ARG B 1 170 ? 11.742 -18.719 -27.469 1 91.12 170 ARG B C 1
ATOM 4353 O O . ARG B 1 170 ? 12.82 -18.188 -27.734 1 91.12 170 ARG B O 1
ATOM 4360 N N . VAL B 1 171 ? 11.625 -19.984 -27.047 1 95.94 171 VAL B N 1
ATOM 4361 C CA . VAL B 1 171 ? 12.836 -20.656 -26.562 1 95.94 171 VAL B CA 1
ATOM 4362 C C . VAL B 1 171 ? 13.312 -21.672 -27.609 1 95.94 171 VAL B C 1
ATOM 4364 O O . VAL B 1 171 ? 14.461 -22.125 -27.562 1 95.94 171 VAL B O 1
ATOM 4367 N N . THR B 1 172 ? 12.477 -22.016 -28.672 1 96.88 172 THR B N 1
ATOM 4368 C CA . THR B 1 172 ? 12.859 -23.062 -29.609 1 96.88 172 THR B CA 1
ATOM 4369 C C . THR B 1 172 ? 12.781 -22.562 -31.047 1 96.88 172 THR B C 1
ATOM 4371 O O . THR B 1 172 ? 13.297 -23.203 -31.953 1 96.88 172 THR B O 1
ATOM 4374 N N . GLY B 1 173 ? 12.062 -21.562 -31.281 1 95.31 173 GLY B N 1
ATOM 4375 C CA . GLY B 1 173 ? 11.852 -21.047 -32.625 1 95.31 173 GLY B CA 1
ATOM 4376 C C . GLY B 1 173 ? 10.672 -21.688 -33.344 1 95.31 173 GLY B C 1
ATOM 4377 O O . GLY B 1 173 ? 10.281 -21.25 -34.406 1 95.31 173 GLY B O 1
ATOM 4378 N N . ILE B 1 174 ? 10.164 -22.672 -32.719 1 94.62 174 ILE B N 1
ATOM 4379 C CA . ILE B 1 174 ? 9.031 -23.375 -33.281 1 94.62 174 ILE B CA 1
ATOM 4380 C C . ILE B 1 174 ? 7.727 -22.828 -32.719 1 94.62 174 ILE B C 1
ATOM 4382 O O . ILE B 1 174 ? 7.5 -22.859 -31.516 1 94.62 174 ILE B O 1
ATOM 4386 N N . ASP B 1 175 ? 6.867 -22.344 -33.594 1 90.62 175 ASP B N 1
ATOM 4387 C CA . ASP B 1 175 ? 5.598 -21.766 -33.156 1 90.62 175 ASP B CA 1
ATOM 4388 C C . ASP B 1 175 ? 4.547 -22.859 -32.938 1 90.62 175 ASP B C 1
ATOM 4390 O O . ASP B 1 175 ? 3.758 -23.156 -33.844 1 90.62 175 ASP B O 1
ATOM 4394 N N . GLN B 1 176 ? 4.59 -23.391 -31.719 1 91.94 176 GLN B N 1
ATOM 4395 C CA . GLN B 1 176 ? 3.627 -24.422 -31.375 1 91.94 176 GLN B CA 1
ATOM 4396 C C . GLN B 1 176 ? 3.262 -24.359 -29.891 1 91.94 176 GLN B C 1
ATOM 4398 O O . GLN B 1 176 ? 4.129 -24.156 -29.047 1 91.94 176 GLN B O 1
ATOM 4403 N N . ASP B 1 177 ? 1.997 -24.547 -29.641 1 90.81 177 ASP B N 1
ATOM 4404 C CA . ASP B 1 177 ? 1.517 -24.594 -28.266 1 90.81 177 ASP B CA 1
ATOM 4405 C C . ASP B 1 177 ? 1.817 -25.938 -27.625 1 90.81 177 ASP B C 1
ATOM 4407 O O . ASP B 1 177 ? 1.665 -26.984 -28.266 1 90.81 177 ASP B O 1
ATOM 4411 N N . ILE B 1 178 ? 2.209 -25.906 -26.391 1 93.06 178 ILE B N 1
ATOM 4412 C CA . ILE B 1 178 ? 2.545 -27.141 -25.672 1 93.06 178 ILE B CA 1
ATOM 4413 C C . ILE B 1 178 ? 1.3 -28 -25.516 1 93.06 178 ILE B C 1
ATOM 4415 O O . ILE B 1 178 ? 1.377 -29.234 -25.625 1 93.06 178 ILE B O 1
ATOM 4419 N N . SER B 1 179 ? 0.147 -27.438 -25.344 1 89.5 179 SER B N 1
ATOM 4420 C CA . SER B 1 179 ? -1.115 -28.156 -25.172 1 89.5 179 SER B CA 1
ATOM 4421 C C . SER B 1 179 ? -1.492 -28.922 -26.438 1 89.5 179 SER B C 1
ATOM 4423 O O . SER B 1 179 ? -2.385 -29.766 -26.406 1 89.5 179 SER B O 1
ATOM 4425 N N . SER B 1 180 ? -0.843 -28.578 -27.5 1 92.25 180 SER B N 1
ATOM 4426 C CA . SER B 1 180 ? -1.127 -29.25 -28.766 1 92.25 180 SER B CA 1
ATOM 4427 C C . SER B 1 180 ? -0.025 -30.234 -29.125 1 92.25 180 SER B C 1
ATOM 4429 O O . SER B 1 180 ? -0.072 -30.875 -30.188 1 92.25 180 SER B O 1
ATOM 4431 N N . MET B 1 181 ? 0.943 -30.391 -28.266 1 95.19 181 MET B N 1
ATOM 4432 C CA . MET B 1 181 ? 2.078 -31.281 -28.5 1 95.19 181 MET B CA 1
ATOM 4433 C C . MET B 1 181 ? 1.979 -32.531 -27.641 1 95.19 181 MET B C 1
ATOM 4435 O O . MET B 1 181 ? 1.52 -32.469 -26.5 1 95.19 181 MET B O 1
ATOM 4439 N N . THR B 1 182 ? 2.43 -33.594 -28.281 1 96.62 182 THR B N 1
ATOM 4440 C CA . THR B 1 182 ? 2.643 -34.781 -27.484 1 96.62 182 THR B CA 1
ATOM 4441 C C . THR B 1 182 ? 3.99 -34.719 -26.766 1 96.62 182 THR B C 1
ATOM 4443 O O . THR B 1 182 ? 4.84 -33.906 -27.094 1 96.62 182 THR B O 1
ATOM 4446 N N . GLU B 1 183 ? 4.121 -35.656 -25.797 1 96.5 183 GLU B N 1
ATOM 4447 C CA . GLU B 1 183 ? 5.406 -35.75 -25.109 1 96.5 183 GLU B CA 1
ATOM 4448 C C . GLU B 1 183 ? 6.539 -36 -26.109 1 96.5 183 GLU B C 1
ATOM 4450 O O . GLU B 1 183 ? 7.605 -35.406 -26 1 96.5 183 GLU B O 1
ATOM 4455 N N . ALA B 1 184 ? 6.289 -36.875 -27.047 1 96.62 184 ALA B N 1
ATOM 4456 C CA . ALA B 1 184 ? 7.297 -37.25 -28.031 1 96.62 184 ALA B CA 1
ATOM 4457 C C . ALA B 1 184 ? 7.723 -36.031 -28.859 1 96.62 184 ALA B C 1
ATOM 4459 O O . ALA B 1 184 ? 8.914 -35.812 -29.109 1 96.62 184 ALA B O 1
ATOM 4460 N N . GLU B 1 185 ? 6.789 -35.25 -29.234 1 96.94 185 GLU B N 1
ATOM 4461 C CA . GLU B 1 185 ? 7.082 -34.031 -29.984 1 96.94 185 GLU B CA 1
ATOM 4462 C C . GLU B 1 185 ? 7.879 -33.062 -29.125 1 96.94 185 GLU B C 1
ATOM 4464 O O . GLU B 1 185 ? 8.836 -32.438 -29.609 1 96.94 185 GLU B O 1
ATOM 4469 N N . PHE B 1 186 ? 7.531 -32.906 -27.922 1 97.38 186 PHE B N 1
ATOM 4470 C CA . PHE B 1 186 ? 8.18 -31.984 -27 1 97.38 186 PHE B CA 1
ATOM 4471 C C . PHE B 1 186 ? 9.633 -32.375 -26.766 1 97.38 186 PHE B C 1
ATOM 4473 O O . PHE B 1 186 ? 10.516 -31.516 -26.781 1 97.38 186 PHE B O 1
ATOM 4480 N N . LYS B 1 187 ? 9.852 -33.625 -26.609 1 95.25 187 LYS B N 1
ATOM 4481 C CA . LYS B 1 187 ? 11.188 -34.125 -26.312 1 95.25 187 LYS B CA 1
ATOM 4482 C C . LYS B 1 187 ? 12.141 -33.875 -27.469 1 95.25 187 LYS B C 1
ATOM 4484 O O . LYS B 1 187 ? 13.367 -33.875 -27.297 1 95.25 187 LYS B O 1
ATOM 4489 N N . ASN B 1 188 ? 11.578 -33.688 -28.609 1 95.38 188 ASN B N 1
ATOM 4490 C CA . ASN B 1 188 ? 12.391 -33.469 -29.797 1 95.38 188 ASN B CA 1
ATOM 4491 C C . ASN B 1 188 ? 12.805 -32 -29.938 1 95.38 188 ASN B C 1
ATOM 4493 O O . ASN B 1 188 ? 13.609 -31.656 -30.797 1 95.38 188 ASN B O 1
ATOM 4497 N N . LEU B 1 189 ? 12.289 -31.219 -29.125 1 97.5 189 LEU B N 1
ATOM 4498 C CA . LEU B 1 189 ? 12.617 -29.797 -29.172 1 97.5 189 LEU B CA 1
ATOM 4499 C C . LEU B 1 189 ? 13.977 -29.531 -28.531 1 97.5 189 LEU B C 1
ATOM 4501 O O . LEU B 1 189 ? 14.367 -30.219 -27.594 1 97.5 189 LEU B O 1
ATOM 4505 N N . THR B 1 190 ? 14.641 -28.5 -29.078 1 97.38 190 THR B N 1
ATOM 4506 C CA . THR B 1 190 ? 15.891 -28.016 -28.5 1 97.38 190 THR B CA 1
ATOM 4507 C C . THR B 1 190 ? 15.852 -26.5 -28.344 1 97.38 190 THR B C 1
ATOM 4509 O O . THR B 1 190 ? 15.172 -25.812 -29.094 1 97.38 190 THR B O 1
ATOM 4512 N N . PHE B 1 191 ? 16.547 -26.047 -27.281 1 97.38 191 PHE B N 1
ATOM 4513 C CA . PHE B 1 191 ? 16.656 -24.609 -27.094 1 97.38 191 PHE B CA 1
ATOM 4514 C C . PHE B 1 191 ? 17.406 -23.969 -28.266 1 97.38 191 PHE B C 1
ATOM 4516 O O . PHE B 1 191 ? 18.375 -24.531 -28.766 1 97.38 191 PHE B O 1
ATOM 4523 N N . ILE B 1 192 ? 16.938 -22.766 -28.656 1 95.88 192 ILE B N 1
ATOM 4524 C CA . ILE B 1 192 ? 17.5 -22.062 -29.797 1 95.88 192 ILE B CA 1
ATOM 4525 C C . ILE B 1 192 ? 19.016 -21.922 -29.641 1 95.88 192 ILE B C 1
ATOM 4527 O O . ILE B 1 192 ? 19.5 -21.531 -28.578 1 95.88 192 ILE B O 1
ATOM 4531 N N . GLY B 1 193 ? 19.719 -22.297 -30.641 1 93.88 193 GLY B N 1
ATOM 4532 C CA . GLY B 1 193 ? 21.156 -22.094 -30.688 1 93.88 193 GLY B CA 1
ATOM 4533 C C . GLY B 1 193 ? 21.922 -23.109 -29.875 1 93.88 193 GLY B C 1
ATOM 4534 O O . GLY B 1 193 ? 23.125 -22.953 -29.625 1 93.88 193 GLY B O 1
ATOM 4535 N N . THR B 1 194 ? 21.219 -24.141 -29.328 1 95.62 194 THR B N 1
ATOM 4536 C CA . THR B 1 194 ? 21.859 -25.172 -28.531 1 95.62 194 THR B CA 1
ATOM 4537 C C . THR B 1 194 ? 21.375 -26.562 -28.953 1 95.62 194 THR B C 1
ATOM 4539 O O . THR B 1 194 ? 20.531 -26.688 -29.828 1 95.62 194 THR B O 1
ATOM 4542 N N . ASN B 1 195 ? 22.031 -27.578 -28.312 1 94.19 195 ASN B N 1
ATOM 4543 C CA . ASN B 1 195 ? 21.578 -28.953 -28.484 1 94.19 195 ASN B CA 1
ATOM 4544 C C . ASN B 1 195 ? 20.891 -29.484 -27.219 1 94.19 195 ASN B C 1
ATOM 4546 O O . ASN B 1 195 ? 20.703 -30.688 -27.078 1 94.19 195 ASN B O 1
ATOM 4550 N N . ILE B 1 196 ? 20.578 -28.562 -26.391 1 96.25 196 ILE B N 1
ATOM 4551 C CA . ILE B 1 196 ? 19.969 -28.922 -25.109 1 96.25 196 ILE B CA 1
ATOM 4552 C C . ILE B 1 196 ? 18.453 -29.094 -25.297 1 96.25 196 ILE B C 1
ATOM 4554 O O . ILE B 1 196 ? 17.781 -28.203 -25.812 1 96.25 196 ILE B O 1
ATOM 4558 N N . SER B 1 197 ? 17.969 -30.234 -24.906 1 96.31 197 SER B N 1
ATOM 4559 C CA . SER B 1 197 ? 16.531 -30.5 -24.984 1 96.31 197 SER B CA 1
ATOM 4560 C C . SER B 1 197 ? 15.789 -29.891 -23.812 1 96.31 197 SER B C 1
ATOM 4562 O O . SER B 1 197 ? 16.391 -29.641 -22.75 1 96.31 197 SER B O 1
ATOM 4564 N N . LEU B 1 198 ? 14.562 -29.672 -24 1 97.94 198 LEU B N 1
ATOM 4565 C CA . LEU B 1 198 ? 13.695 -29.266 -22.891 1 97.94 198 LEU B CA 1
ATOM 4566 C C . LEU B 1 198 ? 13.312 -30.469 -22.031 1 97.94 198 LEU B C 1
ATOM 4568 O O . LEU B 1 198 ? 12.922 -31.516 -22.562 1 97.94 198 LEU B O 1
ATOM 4572 N N . PRO B 1 199 ? 13.461 -30.359 -20.766 1 98.12 199 PRO B N 1
ATOM 4573 C CA . PRO B 1 199 ? 13.211 -31.531 -19.922 1 98.12 199 PRO B CA 1
ATOM 4574 C C . PRO B 1 199 ? 11.734 -31.719 -19.594 1 98.12 199 PRO B C 1
ATOM 4576 O O . PRO B 1 199 ? 10.969 -30.75 -19.594 1 98.12 199 PRO B O 1
ATOM 4579 N N . THR B 1 200 ? 11.359 -32.969 -19.344 1 97.62 200 THR B N 1
ATOM 4580 C CA . THR B 1 200 ? 10.078 -33.25 -18.719 1 97.62 200 THR B CA 1
ATOM 4581 C C . THR B 1 200 ? 10.125 -32.969 -17.219 1 97.62 200 THR B C 1
ATOM 4583 O O . THR B 1 200 ? 11.203 -32.781 -16.656 1 97.62 200 THR B O 1
ATOM 4586 N N . PHE B 1 201 ? 9 -32.906 -16.656 1 97.81 201 PHE B N 1
ATOM 4587 C CA . PHE B 1 201 ? 8.891 -32.656 -15.227 1 97.81 201 PHE B CA 1
ATOM 4588 C C . PHE B 1 201 ? 9.57 -33.781 -14.453 1 97.81 201 PHE B C 1
ATOM 4590 O O . PHE B 1 201 ? 10.344 -33.531 -13.531 1 97.81 201 PHE B O 1
ATOM 4597 N N . ALA B 1 202 ? 9.281 -35.031 -14.805 1 96.75 202 ALA B N 1
ATOM 4598 C CA . ALA B 1 202 ? 9.867 -36.188 -14.133 1 96.75 202 ALA B CA 1
ATOM 4599 C C . ALA B 1 202 ? 11.391 -36.156 -14.211 1 96.75 202 ALA B C 1
ATOM 4601 O O . ALA B 1 202 ? 12.07 -36.438 -13.227 1 96.75 202 ALA B O 1
ATOM 4602 N N . GLU B 1 203 ? 11.922 -35.781 -15.367 1 97.62 203 GLU B N 1
ATOM 4603 C CA . GLU B 1 203 ? 13.367 -35.656 -15.539 1 97.62 203 GLU B CA 1
ATOM 4604 C C . GLU B 1 203 ? 13.953 -34.562 -14.648 1 97.62 203 GLU B C 1
ATOM 4606 O O . GLU B 1 203 ? 15.008 -34.75 -14.039 1 97.62 203 GLU B O 1
ATOM 4611 N N . ALA B 1 204 ? 13.281 -33.469 -14.602 1 98.5 204 ALA B N 1
ATOM 4612 C CA . ALA B 1 204 ? 13.734 -32.344 -13.781 1 98.5 204 ALA B CA 1
ATOM 4613 C C . ALA B 1 204 ? 13.742 -32.719 -12.305 1 98.5 204 ALA B C 1
ATOM 4615 O O . ALA B 1 204 ? 14.711 -32.438 -11.594 1 98.5 204 ALA B O 1
ATOM 4616 N N . VAL B 1 205 ? 12.727 -33.375 -11.836 1 98.56 205 VAL B N 1
ATOM 4617 C CA . VAL B 1 205 ? 12.625 -33.781 -10.438 1 98.56 205 VAL B CA 1
ATOM 4618 C C . VAL B 1 205 ? 13.742 -34.781 -10.102 1 98.56 205 VAL B C 1
ATOM 4620 O O . VAL B 1 205 ? 14.445 -34.594 -9.094 1 98.56 205 VAL B O 1
ATOM 4623 N N . ALA B 1 206 ? 13.875 -35.75 -10.922 1 98.19 206 ALA B N 1
ATOM 4624 C CA . ALA B 1 206 ? 14.922 -36.75 -10.695 1 98.19 206 ALA B CA 1
ATOM 4625 C C . ALA B 1 206 ? 16.297 -36.094 -10.633 1 98.19 206 ALA B C 1
ATOM 4627 O O . ALA B 1 206 ? 17.125 -36.438 -9.781 1 98.19 206 ALA B O 1
ATOM 4628 N N . PHE B 1 207 ? 16.516 -35.188 -11.555 1 98.5 207 PHE B N 1
ATOM 4629 C CA . PHE B 1 207 ? 17.781 -34.469 -11.609 1 98.5 207 PHE B CA 1
ATOM 4630 C C . PHE B 1 207 ? 18.016 -33.688 -10.32 1 98.5 207 PHE B C 1
ATOM 4632 O O . PHE B 1 207 ? 19.109 -33.75 -9.742 1 98.5 207 PHE B O 1
ATOM 4639 N N . CYS B 1 208 ? 17.016 -33 -9.844 1 98.69 208 CYS B N 1
ATOM 4640 C CA . CYS B 1 208 ? 17.156 -32.188 -8.641 1 98.69 208 CYS B CA 1
ATOM 4641 C C . CYS B 1 208 ? 17.328 -33.062 -7.402 1 98.69 208 CYS B C 1
ATOM 4643 O O . CYS B 1 208 ? 18.109 -32.719 -6.508 1 98.69 208 CYS B O 1
ATOM 4645 N N . VAL B 1 209 ? 16.609 -34.156 -7.332 1 98.38 209 VAL B N 1
ATOM 4646 C CA . VAL B 1 209 ? 16.766 -35.094 -6.223 1 98.38 209 VAL B CA 1
ATOM 4647 C C . VAL B 1 209 ? 18.188 -35.625 -6.191 1 98.38 209 VAL B C 1
ATOM 4649 O O . VAL B 1 209 ? 18.844 -35.625 -5.141 1 98.38 209 VAL B O 1
ATOM 4652 N N . LYS B 1 210 ? 18.656 -36 -7.328 1 98.12 210 LYS B N 1
ATOM 4653 C CA . LYS B 1 210 ? 20 -36.562 -7.438 1 98.12 210 LYS B CA 1
ATOM 4654 C C . LYS B 1 210 ? 21.047 -35.562 -7.008 1 98.12 210 LYS B C 1
ATOM 4656 O O . LYS B 1 210 ? 22.078 -35.938 -6.434 1 98.12 210 LYS B O 1
ATOM 4661 N N . ASN B 1 211 ? 20.797 -34.312 -7.227 1 98.38 211 ASN B N 1
ATOM 4662 C CA . ASN B 1 211 ? 21.797 -33.25 -6.957 1 98.38 211 ASN B CA 1
ATOM 4663 C C . ASN B 1 211 ? 21.469 -32.5 -5.676 1 98.38 211 ASN B C 1
ATOM 4665 O O . ASN B 1 211 ? 22.062 -31.453 -5.398 1 98.38 211 ASN B O 1
ATOM 4669 N N . ASP B 1 212 ? 20.531 -32.906 -4.93 1 97.81 212 ASP B N 1
ATOM 4670 C CA . ASP B 1 212 ? 20.141 -32.344 -3.643 1 97.81 212 ASP B CA 1
ATOM 4671 C C . ASP B 1 212 ? 19.75 -30.875 -3.781 1 97.81 212 ASP B C 1
ATOM 4673 O O . ASP B 1 212 ? 20.234 -30.016 -3.027 1 97.81 212 ASP B O 1
ATOM 4677 N N . LEU B 1 213 ? 19.031 -30.594 -4.793 1 98.69 213 LEU B N 1
ATOM 4678 C CA . LEU B 1 213 ? 18.5 -29.25 -5.012 1 98.69 213 LEU B CA 1
ATOM 4679 C C . LEU B 1 213 ? 17.062 -29.156 -4.52 1 98.69 213 LEU B C 1
ATOM 4681 O O . LEU B 1 213 ? 16.266 -30.062 -4.734 1 98.69 213 LEU B O 1
ATOM 4685 N N . MET B 1 214 ? 16.766 -28.141 -3.771 1 98.88 214 MET B N 1
ATOM 4686 C CA . MET B 1 214 ? 15.383 -27.812 -3.457 1 98.88 214 MET B CA 1
ATOM 4687 C C . MET B 1 214 ? 14.664 -27.25 -4.68 1 98.88 214 MET B C 1
ATOM 4689 O O . MET B 1 214 ? 15.312 -26.859 -5.652 1 98.88 214 MET B O 1
ATOM 4693 N N . MET B 1 215 ? 13.336 -27.266 -4.547 1 98.94 215 MET B N 1
ATOM 4694 C CA . MET B 1 215 ? 12.609 -26.891 -5.758 1 98.94 215 MET B CA 1
ATOM 4695 C C . MET B 1 215 ? 11.398 -26.031 -5.422 1 98.94 215 MET B C 1
ATOM 4697 O O . MET B 1 215 ? 10.766 -26.219 -4.379 1 98.94 215 MET B O 1
ATOM 4701 N N . ILE B 1 216 ? 11.117 -25.078 -6.277 1 98.88 216 ILE B N 1
ATOM 4702 C CA . ILE B 1 216 ? 9.789 -24.469 -6.402 1 98.88 216 ILE B CA 1
ATOM 4703 C C . ILE B 1 216 ? 9.148 -24.906 -7.715 1 98.88 216 ILE B C 1
ATOM 4705 O O . ILE B 1 216 ? 9.727 -24.719 -8.789 1 98.88 216 ILE B O 1
ATOM 4709 N N . TRP B 1 217 ? 8.047 -25.578 -7.582 1 98.62 217 TRP B N 1
ATOM 4710 C CA . TRP B 1 217 ? 7.234 -25.906 -8.75 1 98.62 217 TRP B CA 1
ATOM 4711 C C . TRP B 1 217 ? 6.207 -24.812 -9.023 1 98.62 217 TRP B C 1
ATOM 4713 O O . TRP B 1 217 ? 5.203 -24.703 -8.312 1 98.62 217 TRP B O 1
ATOM 4723 N N . ASP B 1 218 ? 6.5 -23.984 -10.023 1 97.38 218 ASP B N 1
ATOM 4724 C CA . ASP B 1 218 ? 5.609 -22.906 -10.414 1 97.38 218 ASP B CA 1
ATOM 4725 C C . ASP B 1 218 ? 4.504 -23.406 -11.344 1 97.38 218 ASP B C 1
ATOM 4727 O O . ASP B 1 218 ? 4.766 -23.797 -12.477 1 97.38 218 ASP B O 1
ATOM 4731 N N . VAL B 1 219 ? 3.311 -23.266 -10.867 1 93.5 219 VAL B N 1
ATOM 4732 C CA . VAL B 1 219 ? 2.211 -23.891 -11.594 1 93.5 219 VAL B CA 1
ATOM 4733 C C . VAL B 1 219 ? 1.328 -22.812 -12.227 1 93.5 219 VAL B C 1
ATOM 4735 O O . VAL B 1 219 ? 1.217 -21.719 -11.695 1 93.5 219 VAL B O 1
ATOM 4738 N N . LYS B 1 220 ? 0.717 -23.172 -13.32 1 84.69 220 LYS B N 1
ATOM 4739 C CA . LYS B 1 220 ? -0.156 -22.266 -14.055 1 84.69 220 LYS B CA 1
ATOM 4740 C C . LYS B 1 220 ? -1.589 -22.781 -14.094 1 84.69 220 LYS B C 1
ATOM 4742 O O . LYS B 1 220 ? -2.541 -22 -14.039 1 84.69 220 LYS B O 1
ATOM 4747 N N . ASN B 1 221 ? -1.744 -23.984 -14.227 1 83.19 221 ASN B N 1
ATOM 4748 C CA . ASN B 1 221 ? -3.029 -24.672 -14.234 1 83.19 221 ASN B CA 1
ATOM 4749 C C . ASN B 1 221 ? -2.887 -26.109 -13.773 1 83.19 221 ASN B C 1
ATOM 4751 O O . ASN B 1 221 ? -2.48 -26.984 -14.547 1 83.19 221 ASN B O 1
ATOM 4755 N N . VAL B 1 222 ? -3.377 -26.312 -12.586 1 85.56 222 VAL B N 1
ATOM 4756 C CA . VAL B 1 222 ? -3.25 -27.656 -12.031 1 85.56 222 VAL B CA 1
ATOM 4757 C C . VAL B 1 222 ? -4.52 -28.453 -12.312 1 85.56 222 VAL B C 1
ATOM 4759 O O . VAL B 1 222 ? -5.605 -28.078 -11.852 1 85.56 222 VAL B O 1
ATOM 4762 N N . ASP B 1 223 ? -4.355 -29.438 -13.109 1 86.12 223 ASP B N 1
ATOM 4763 C CA . ASP B 1 223 ? -5.461 -30.375 -13.281 1 86.12 223 ASP B CA 1
ATOM 4764 C C . ASP B 1 223 ? -5.27 -31.625 -12.406 1 86.12 223 ASP B C 1
ATOM 4766 O O . ASP B 1 223 ? -4.316 -31.703 -11.625 1 86.12 223 ASP B O 1
ATOM 4770 N N . GLU B 1 224 ? -6.199 -32.562 -12.5 1 89.62 224 GLU B N 1
ATOM 4771 C CA . GLU B 1 224 ? -6.199 -33.719 -11.625 1 89.62 224 GLU B CA 1
ATOM 4772 C C . GLU B 1 224 ? -4.957 -34.594 -11.859 1 89.62 224 GLU B C 1
ATOM 4774 O O . GLU B 1 224 ? -4.359 -35.094 -10.906 1 89.62 224 GLU B O 1
ATOM 4779 N N . ASN B 1 225 ? -4.582 -34.719 -13.055 1 90.38 225 ASN B N 1
ATOM 4780 C CA . ASN B 1 225 ? -3.424 -35.531 -13.383 1 90.38 225 ASN B CA 1
ATOM 4781 C C . ASN B 1 225 ? -2.133 -34.938 -12.844 1 90.38 225 ASN B C 1
ATOM 4783 O O . ASN B 1 225 ? -1.299 -35.625 -12.273 1 90.38 225 ASN B O 1
ATOM 4787 N N . LEU B 1 226 ? -1.959 -33.688 -13.109 1 92.94 226 LEU B N 1
ATOM 4788 C CA . LEU B 1 226 ? -0.776 -33 -12.586 1 92.94 226 LEU B CA 1
ATOM 4789 C C . LEU B 1 226 ? -0.733 -33.062 -11.062 1 92.94 226 LEU B C 1
ATOM 4791 O O . LEU B 1 226 ? 0.329 -33.281 -10.477 1 92.94 226 LEU B O 1
ATOM 4795 N N . LEU B 1 227 ? -1.852 -32.875 -10.469 1 94.56 227 LEU B N 1
ATOM 4796 C CA . LEU B 1 227 ? -1.953 -32.969 -9.016 1 94.56 227 LEU B CA 1
ATOM 4797 C C . LEU B 1 227 ? -1.484 -34.344 -8.523 1 94.56 227 LEU B C 1
ATOM 4799 O O . LEU B 1 227 ? -0.71 -34.438 -7.566 1 94.56 227 LEU B O 1
ATOM 4803 N N . LYS B 1 228 ? -1.971 -35.375 -9.148 1 94.19 228 LYS B N 1
ATOM 4804 C CA . LYS B 1 228 ? -1.56 -36.719 -8.797 1 94.19 228 LYS B CA 1
ATOM 4805 C C . LYS B 1 228 ? -0.05 -36.875 -8.938 1 94.19 228 LYS B C 1
ATOM 4807 O O . LYS B 1 228 ? 0.592 -37.5 -8.078 1 94.19 228 LYS B O 1
ATOM 4812 N N . GLN B 1 229 ? 0.494 -36.344 -9.961 1 93.44 229 GLN B N 1
ATOM 4813 C CA . GLN B 1 229 ? 1.935 -36.406 -10.18 1 93.44 229 GLN B CA 1
ATOM 4814 C C . GLN B 1 229 ? 2.701 -35.719 -9.07 1 93.44 229 GLN B C 1
ATOM 4816 O O . GLN B 1 229 ? 3.738 -36.188 -8.617 1 93.44 229 GLN B O 1
ATOM 4821 N N . PHE B 1 230 ? 2.227 -34.562 -8.664 1 96.38 230 PHE B N 1
ATOM 4822 C CA . PHE B 1 230 ? 2.846 -33.844 -7.566 1 96.38 230 PHE B CA 1
ATOM 4823 C C . PHE B 1 230 ? 2.895 -34.688 -6.309 1 96.38 230 PHE B C 1
ATOM 4825 O O . PHE B 1 230 ? 3.963 -34.875 -5.719 1 96.38 230 PHE B O 1
ATOM 4832 N N . VAL B 1 231 ? 1.79 -35.281 -5.969 1 95.5 231 VAL B N 1
ATOM 4833 C CA . VAL B 1 231 ? 1.672 -36.062 -4.746 1 95.5 231 VAL B CA 1
ATOM 4834 C C . VAL B 1 231 ? 2.574 -37.281 -4.828 1 95.5 231 VAL B C 1
ATOM 4836 O O . VAL B 1 231 ? 3.303 -37.594 -3.883 1 95.5 231 VAL B O 1
ATOM 4839 N N . ILE B 1 232 ? 2.533 -37.906 -5.961 1 95.12 232 ILE B N 1
ATOM 4840 C CA . ILE B 1 232 ? 3.324 -39.094 -6.145 1 95.12 232 ILE B CA 1
ATOM 4841 C C . ILE B 1 232 ? 4.809 -38.781 -6.02 1 95.12 232 ILE B C 1
ATOM 4843 O O . ILE B 1 232 ? 5.543 -39.469 -5.301 1 95.12 232 ILE B O 1
ATOM 4847 N N . GLN B 1 233 ? 5.266 -37.719 -6.73 1 96.19 233 GLN B N 1
ATOM 4848 C CA . GLN B 1 233 ? 6.676 -37.344 -6.688 1 96.19 233 GLN B CA 1
ATOM 4849 C C . GLN B 1 233 ? 7.105 -36.969 -5.273 1 96.19 233 GLN B C 1
ATOM 4851 O O . GLN B 1 233 ? 8.172 -37.406 -4.812 1 96.19 233 GLN B O 1
ATOM 4856 N N . ILE B 1 234 ? 6.34 -36.25 -4.543 1 98.12 234 ILE B N 1
ATOM 4857 C CA . ILE B 1 234 ? 6.68 -35.75 -3.209 1 98.12 234 ILE B CA 1
ATOM 4858 C C . ILE B 1 234 ? 6.727 -36.938 -2.23 1 98.12 234 ILE B C 1
ATOM 4860 O O . ILE B 1 234 ? 7.66 -37.031 -1.431 1 98.12 234 ILE B O 1
ATOM 4864 N N . ARG B 1 235 ? 5.785 -37.844 -2.32 1 96.62 235 ARG B N 1
ATOM 4865 C CA . ARG B 1 235 ? 5.742 -39 -1.435 1 96.62 235 ARG B CA 1
ATOM 4866 C C . ARG B 1 235 ? 6.867 -39.969 -1.753 1 96.62 235 ARG B C 1
ATOM 4868 O O . ARG B 1 235 ? 7.547 -40.469 -0.848 1 96.62 235 ARG B O 1
ATOM 4875 N N . THR B 1 236 ? 7.008 -40.219 -3.021 1 96.75 236 THR B N 1
ATOM 4876 C CA . THR B 1 236 ? 7.992 -41.188 -3.461 1 96.75 236 THR B CA 1
ATOM 4877 C C . THR B 1 236 ? 9.398 -40.781 -3.057 1 96.75 236 THR B C 1
ATOM 4879 O O . THR B 1 236 ? 10.195 -41.594 -2.598 1 96.75 236 THR B O 1
ATOM 4882 N N . HIS B 1 237 ? 9.711 -39.5 -3.166 1 97.25 237 HIS B N 1
ATOM 4883 C CA . HIS B 1 237 ? 11.062 -39.031 -2.92 1 97.25 237 HIS B CA 1
ATOM 4884 C C . HIS B 1 237 ? 11.156 -38.312 -1.577 1 97.25 237 HIS B C 1
ATOM 4886 O O . HIS B 1 237 ? 12.188 -37.719 -1.254 1 97.25 237 HIS B O 1
ATOM 4892 N N . ASN B 1 238 ? 10.094 -38.25 -0.811 1 97.38 238 ASN B N 1
ATOM 4893 C CA . ASN B 1 238 ? 10.031 -37.562 0.476 1 97.38 238 ASN B CA 1
ATOM 4894 C C . ASN B 1 238 ? 10.484 -36.094 0.361 1 97.38 238 ASN B C 1
ATOM 4896 O O . ASN B 1 238 ? 11.383 -35.688 1.079 1 97.38 238 ASN B O 1
ATOM 4900 N N . LEU B 1 239 ? 9.789 -35.375 -0.453 1 98.56 239 LEU B N 1
ATOM 4901 C CA . LEU B 1 239 ? 10.211 -34.031 -0.803 1 98.56 239 LEU B CA 1
ATOM 4902 C C . LEU B 1 239 ? 9.445 -33 0.007 1 98.56 239 LEU B C 1
ATOM 4904 O O . LEU B 1 239 ? 9.406 -31.828 -0.363 1 98.56 239 LEU B O 1
ATOM 4908 N N . TYR B 1 240 ? 8.891 -33.344 1.165 1 98.5 240 TYR B N 1
ATOM 4909 C CA . TYR B 1 240 ? 8.023 -32.438 1.946 1 98.5 240 TYR B CA 1
ATOM 4910 C C . TYR B 1 240 ? 8.805 -31.25 2.48 1 98.5 240 TYR B C 1
ATOM 4912 O O . TYR B 1 240 ? 8.242 -30.172 2.693 1 98.5 240 TYR B O 1
ATOM 4920 N N . SER B 1 241 ? 10.133 -31.359 2.668 1 98.62 241 SER B N 1
ATOM 4921 C CA . SER B 1 241 ? 10.953 -30.266 3.146 1 98.62 241 SER B CA 1
ATOM 4922 C C . SER B 1 241 ? 11.82 -29.688 2.025 1 98.62 241 SER B C 1
ATOM 4924 O O . SER B 1 241 ? 12.711 -28.875 2.275 1 98.62 241 SER B O 1
ATOM 4926 N N . LYS B 1 242 ? 11.539 -30.141 0.783 1 98.69 242 LYS B N 1
ATOM 4927 C CA . LYS B 1 242 ? 12.453 -29.797 -0.303 1 98.69 242 LYS B CA 1
ATOM 4928 C C . LYS B 1 242 ? 11.711 -29.109 -1.449 1 98.69 242 LYS B C 1
ATOM 4930 O O . LYS B 1 242 ? 12.328 -28.578 -2.369 1 98.69 242 LYS B O 1
ATOM 4935 N N . VAL B 1 243 ? 10.375 -29.125 -1.32 1 98.75 243 VAL B N 1
ATOM 4936 C CA . VAL B 1 243 ? 9.609 -28.578 -2.436 1 98.75 243 VAL B CA 1
ATOM 4937 C C . VAL B 1 243 ? 8.508 -27.656 -1.908 1 98.75 243 VAL B C 1
ATOM 4939 O O . VAL B 1 243 ? 7.891 -27.953 -0.88 1 98.75 243 VAL B O 1
ATOM 4942 N N . ILE B 1 244 ? 8.258 -26.609 -2.596 1 98.75 244 ILE B N 1
ATOM 4943 C CA . ILE B 1 244 ? 7.066 -25.781 -2.434 1 98.75 244 ILE B CA 1
ATOM 4944 C C . ILE B 1 244 ? 6.391 -25.578 -3.787 1 98.75 244 ILE B C 1
ATOM 4946 O O . ILE B 1 244 ? 7.059 -25.344 -4.793 1 98.75 244 ILE B O 1
ATOM 4950 N N . ILE B 1 245 ? 5.086 -25.812 -3.822 1 98.75 245 ILE B N 1
ATOM 4951 C CA . ILE B 1 245 ? 4.301 -25.562 -5.023 1 98.75 245 ILE B CA 1
ATOM 4952 C C . ILE B 1 245 ? 3.684 -24.156 -4.957 1 98.75 245 ILE B C 1
ATOM 4954 O O . ILE B 1 245 ? 2.951 -23.844 -4.016 1 98.75 245 ILE B O 1
ATOM 4958 N N . ALA B 1 246 ? 3.986 -23.344 -5.969 1 98.44 246 ALA B N 1
ATOM 4959 C CA . ALA B 1 246 ? 3.533 -21.953 -5.938 1 98.44 246 ALA B CA 1
ATOM 4960 C C . ALA B 1 246 ? 2.928 -21.547 -7.277 1 98.44 246 ALA B C 1
ATOM 4962 O O . ALA B 1 246 ? 3.211 -22.172 -8.305 1 98.44 246 ALA B O 1
ATOM 4963 N N . GLY B 1 247 ? 2.084 -20.531 -7.207 1 96.38 247 GLY B N 1
ATOM 4964 C CA . GLY B 1 247 ? 1.477 -20.016 -8.43 1 96.38 247 GLY B CA 1
ATOM 4965 C C . GLY B 1 247 ? 0.618 -18.781 -8.203 1 96.38 247 GLY B C 1
ATOM 4966 O O . GLY B 1 247 ? 0.291 -18.453 -7.059 1 96.38 247 GLY B O 1
ATOM 4967 N N . PHE B 1 248 ? 0.211 -18.141 -9.305 1 94.5 248 PHE B N 1
ATOM 4968 C CA . PHE B 1 248 ? -0.581 -16.922 -9.266 1 94.5 248 PHE B CA 1
ATOM 4969 C C . PHE B 1 248 ? -2.059 -17.234 -9.07 1 94.5 248 PHE B C 1
ATOM 4971 O O . PHE B 1 248 ? -2.801 -16.438 -8.508 1 94.5 248 PHE B O 1
ATOM 4978 N N . ASN B 1 249 ? -2.445 -18.359 -9.594 1 92 249 ASN B N 1
ATOM 4979 C CA . ASN B 1 249 ? -3.834 -18.797 -9.461 1 92 249 ASN B CA 1
ATOM 4980 C C . ASN B 1 249 ? -4.09 -19.453 -8.109 1 92 249 ASN B C 1
ATOM 4982 O O . ASN B 1 249 ? -3.623 -20.562 -7.855 1 92 249 ASN B O 1
ATOM 4986 N N . PRO B 1 250 ? -4.883 -18.75 -7.258 1 94.69 250 PRO B N 1
ATOM 4987 C CA . PRO B 1 250 ? -5.086 -19.281 -5.91 1 94.69 250 PRO B CA 1
ATOM 4988 C C . PRO B 1 250 ? -5.742 -20.656 -5.91 1 94.69 250 PRO B C 1
ATOM 4990 O O . PRO B 1 250 ? -5.516 -21.453 -4.996 1 94.69 250 PRO B O 1
ATOM 4993 N N . ILE B 1 251 ? -6.504 -20.969 -6.938 1 93.12 251 ILE B N 1
ATOM 4994 C CA . ILE B 1 251 ? -7.199 -22.25 -7 1 93.12 251 ILE B CA 1
ATOM 4995 C C . ILE B 1 251 ? -6.188 -23.391 -7.125 1 93.12 251 ILE B C 1
ATOM 4997 O O . ILE B 1 251 ? -6.383 -24.469 -6.566 1 93.12 251 ILE B O 1
ATOM 5001 N N . ASP B 1 252 ? -5.113 -23.141 -7.785 1 94.25 252 ASP B N 1
ATOM 5002 C CA . ASP B 1 252 ? -4.098 -24.172 -8.008 1 94.25 252 ASP B CA 1
ATOM 5003 C C . ASP B 1 252 ? -3.467 -24.609 -6.688 1 94.25 252 ASP B C 1
ATOM 5005 O O . ASP B 1 252 ? -3.436 -25.812 -6.379 1 94.25 252 ASP B O 1
ATOM 5009 N N . THR B 1 253 ? -2.996 -23.672 -5.898 1 96.94 253 THR B N 1
ATOM 5010 C CA . THR B 1 253 ? -2.332 -24.031 -4.648 1 96.94 253 THR B CA 1
ATOM 5011 C C . THR B 1 253 ? -3.342 -24.562 -3.633 1 96.94 253 THR B C 1
ATOM 5013 O O . THR B 1 253 ? -3.014 -25.422 -2.816 1 96.94 253 THR B O 1
ATOM 5016 N N . TYR B 1 254 ? -4.609 -24.047 -3.721 1 96.19 254 TYR B N 1
ATOM 5017 C CA . TYR B 1 254 ? -5.688 -24.547 -2.869 1 96.19 254 TYR B CA 1
ATOM 5018 C C . TYR B 1 254 ? -5.934 -26.031 -3.113 1 96.19 254 TYR B C 1
ATOM 5020 O O . TYR B 1 254 ? -6.039 -26.812 -2.164 1 96.19 254 TYR B O 1
ATOM 5028 N N . MET B 1 255 ? -5.945 -26.422 -4.363 1 95.56 255 MET B N 1
ATOM 5029 C CA . MET B 1 255 ? -6.191 -27.828 -4.727 1 95.56 255 MET B CA 1
ATOM 5030 C C . MET B 1 255 ? -5.059 -28.719 -4.238 1 95.56 255 MET B C 1
ATOM 5032 O O . MET B 1 255 ? -5.301 -29.844 -3.795 1 95.56 255 MET B O 1
ATOM 5036 N N . VAL B 1 256 ? -3.875 -28.25 -4.312 1 96.88 256 VAL B N 1
ATOM 5037 C CA . VAL B 1 256 ? -2.729 -29.031 -3.846 1 96.88 256 VAL B CA 1
ATOM 5038 C C . VAL B 1 256 ? -2.85 -29.281 -2.344 1 96.88 256 VAL B C 1
ATOM 5040 O O . VAL B 1 256 ? -2.688 -30.406 -1.882 1 96.88 256 VAL B O 1
ATOM 5043 N N . LYS B 1 257 ? -3.158 -28.203 -1.589 1 96.19 257 LYS B N 1
ATOM 5044 C CA . LYS B 1 257 ? -3.281 -28.312 -0.137 1 96.19 257 LYS B CA 1
ATOM 5045 C C . LYS B 1 257 ? -4.438 -29.219 0.256 1 96.19 257 LYS B C 1
ATOM 5047 O O . LYS B 1 257 ? -4.336 -29.969 1.23 1 96.19 257 LYS B O 1
ATOM 5052 N N . LEU B 1 258 ? -5.477 -29.203 -0.468 1 94.19 258 LEU B N 1
ATOM 5053 C CA . LEU B 1 258 ? -6.617 -30.078 -0.203 1 94.19 258 LEU B CA 1
ATOM 5054 C C . LEU B 1 258 ? -6.242 -31.531 -0.415 1 94.19 258 LEU B C 1
ATOM 5056 O O . LEU B 1 258 ? -6.699 -32.406 0.324 1 94.19 258 LEU B O 1
ATOM 5060 N N . ALA B 1 259 ? -5.43 -31.766 -1.379 1 94.81 259 ALA B N 1
ATOM 5061 C CA . ALA B 1 259 ? -5.027 -33.125 -1.696 1 94.81 259 ALA B CA 1
ATOM 5062 C C . ALA B 1 259 ? -4.094 -33.688 -0.625 1 94.81 259 ALA B C 1
ATOM 5064 O O . ALA B 1 259 ? -4.188 -34.875 -0.263 1 94.81 259 ALA B O 1
ATOM 5065 N N . ASP B 1 260 ? -3.178 -32.906 -0.188 1 95.94 260 ASP B N 1
ATOM 5066 C CA . ASP B 1 260 ? -2.234 -33.25 0.871 1 95.94 260 ASP B CA 1
ATOM 5067 C C . ASP B 1 260 ? -1.797 -32 1.646 1 95.94 260 ASP B C 1
ATOM 5069 O O . ASP B 1 260 ? -0.934 -31.25 1.188 1 95.94 260 ASP B O 1
ATOM 5073 N N . SER B 1 261 ? -2.303 -31.812 2.811 1 94.56 261 SER B N 1
ATOM 5074 C CA . SER B 1 261 ? -2.135 -30.594 3.586 1 94.56 261 SER B CA 1
ATOM 5075 C C . SER B 1 261 ? -0.697 -30.438 4.074 1 94.56 261 SER B C 1
ATOM 5077 O O . SER B 1 261 ? -0.298 -29.359 4.523 1 94.56 261 SER B O 1
ATOM 5079 N N . LYS B 1 262 ? 0.104 -31.484 3.922 1 96.56 262 LYS B N 1
ATOM 5080 C CA . LYS B 1 262 ? 1.491 -31.422 4.375 1 96.56 262 LYS B CA 1
ATOM 5081 C C . LYS B 1 262 ? 2.396 -30.828 3.305 1 96.56 262 LYS B C 1
ATOM 5083 O O . LYS B 1 262 ? 3.531 -30.438 3.59 1 96.56 262 LYS B O 1
ATOM 5088 N N . ILE B 1 263 ? 1.915 -30.828 2.104 1 98.19 263 ILE B N 1
ATOM 5089 C CA . ILE B 1 263 ? 2.695 -30.25 1.019 1 98.19 263 ILE B CA 1
ATOM 5090 C C . ILE B 1 263 ? 2.77 -28.734 1.199 1 98.19 263 ILE B C 1
ATOM 5092 O O . ILE B 1 263 ? 1.756 -28.078 1.466 1 98.19 263 ILE B O 1
ATOM 5096 N N . LEU B 1 264 ? 3.984 -28.219 1.122 1 98.75 264 LEU B N 1
ATOM 5097 C CA . LEU B 1 264 ? 4.156 -26.781 1.236 1 98.75 264 LEU B CA 1
ATOM 5098 C C . LEU B 1 264 ? 3.66 -26.078 -0.021 1 98.75 264 LEU B C 1
ATOM 5100 O O . LEU B 1 264 ? 3.908 -26.531 -1.137 1 98.75 264 LEU B O 1
ATOM 5104 N N . THR B 1 265 ? 2.898 -24.953 0.167 1 98.75 265 THR B N 1
ATOM 5105 C CA . THR B 1 265 ? 2.404 -24.172 -0.955 1 98.75 265 THR B CA 1
ATOM 5106 C C . THR B 1 265 ? 2.717 -22.688 -0.753 1 98.75 265 THR B C 1
ATOM 5108 O O . THR B 1 265 ? 3.039 -22.266 0.358 1 98.75 265 THR B O 1
ATOM 5111 N N . GLY B 1 266 ? 2.758 -21.969 -1.859 1 98.75 266 GLY B N 1
ATOM 5112 C CA . GLY B 1 266 ? 2.971 -20.531 -1.855 1 98.75 266 GLY B CA 1
ATOM 5113 C C . GLY B 1 266 ? 2.041 -19.781 -2.797 1 98.75 266 GLY B C 1
ATOM 5114 O O . GLY B 1 266 ? 1.763 -20.25 -3.902 1 98.75 266 GLY B O 1
ATOM 5115 N N . PHE B 1 267 ? 1.509 -18.672 -2.326 1 98.38 267 PHE B N 1
ATOM 5116 C CA . PHE B 1 267 ? 0.711 -17.797 -3.178 1 98.38 267 PHE B CA 1
ATOM 5117 C C . PHE B 1 267 ? 1.586 -16.734 -3.84 1 98.38 267 PHE B C 1
ATOM 5119 O O . PHE B 1 267 ? 2.174 -15.898 -3.158 1 98.38 267 PHE B O 1
ATOM 5126 N N . THR B 1 268 ? 1.688 -16.812 -5.18 1 97.94 268 THR B N 1
ATOM 5127 C CA . THR B 1 268 ? 2.494 -15.875 -5.953 1 97.94 268 THR B CA 1
ATOM 5128 C C . THR B 1 268 ? 1.681 -14.633 -6.316 1 97.94 268 THR B C 1
ATOM 5130 O O . THR B 1 268 ? 0.523 -14.742 -6.723 1 97.94 268 THR B O 1
ATOM 5133 N N . TRP B 1 269 ? 2.328 -13.438 -6.117 1 96.88 269 TRP B N 1
ATOM 5134 C CA . TRP B 1 269 ? 1.578 -12.219 -6.398 1 96.88 269 TRP B CA 1
ATOM 5135 C C . TRP B 1 269 ? 2.52 -11.055 -6.68 1 96.88 269 TRP B C 1
ATOM 5137 O O . TRP B 1 269 ? 3.654 -11.039 -6.195 1 96.88 269 TRP B O 1
ATOM 5147 N N . ARG B 1 270 ? 2.08 -10.172 -7.477 1 96.31 270 ARG B N 1
ATOM 5148 C CA . ARG B 1 270 ? 2.684 -8.852 -7.648 1 96.31 270 ARG B CA 1
ATOM 5149 C C . ARG B 1 270 ? 1.616 -7.781 -7.836 1 96.31 270 ARG B C 1
ATOM 5151 O O . ARG B 1 270 ? 0.529 -8.062 -8.344 1 96.31 270 ARG B O 1
ATOM 5158 N N . SER B 1 271 ? 1.979 -6.566 -7.457 1 94.31 271 SER B N 1
ATOM 5159 C CA . SER B 1 271 ? 1.083 -5.449 -7.73 1 94.31 271 SER B CA 1
ATOM 5160 C C . SER B 1 271 ? 0.803 -5.316 -9.227 1 94.31 271 SER B C 1
ATOM 5162 O O . SER B 1 271 ? 1.713 -5.449 -10.047 1 94.31 271 SER B O 1
ATOM 5164 N N . TRP B 1 272 ? -0.527 -5.172 -9.602 1 93.56 272 TRP B N 1
ATOM 5165 C CA . TRP B 1 272 ? -1.028 -4.898 -10.945 1 93.56 272 TRP B CA 1
ATOM 5166 C C . TRP B 1 272 ? -0.783 -6.086 -11.867 1 93.56 272 TRP B C 1
ATOM 5168 O O . TRP B 1 272 ? -0.521 -5.91 -13.062 1 93.56 272 TRP B O 1
ATOM 5178 N N . GLU B 1 273 ? -0.74 -7.238 -11.281 1 92.56 273 GLU B N 1
ATOM 5179 C CA . GLU B 1 273 ? -0.522 -8.461 -12.047 1 92.56 273 GLU B CA 1
ATOM 5180 C C . GLU B 1 273 ? -1.617 -8.664 -13.086 1 92.56 273 GLU B C 1
ATOM 5182 O O . GLU B 1 273 ? -1.342 -9.094 -14.211 1 92.56 273 GLU B O 1
ATOM 5187 N N . LEU B 1 274 ? -2.83 -8.352 -12.797 1 90 274 LEU B N 1
ATOM 5188 C CA . LEU B 1 274 ? -3.961 -8.641 -13.672 1 90 274 LEU B CA 1
ATOM 5189 C C . LEU B 1 274 ? -4.043 -7.621 -14.805 1 90 274 LEU B C 1
ATOM 5191 O O . LEU B 1 274 ? -4.453 -7.957 -15.922 1 90 274 LEU B O 1
ATOM 5195 N N . SER B 1 275 ? -3.602 -6.418 -14.594 1 90.31 275 SER B N 1
ATOM 5196 C CA . SER B 1 275 ? -3.822 -5.352 -15.57 1 90.31 275 SER B CA 1
ATOM 5197 C C . SER B 1 275 ? -2.562 -5.078 -16.375 1 90.31 275 SER B C 1
ATOM 5199 O O . SER B 1 275 ? -2.611 -4.371 -17.391 1 90.31 275 SER B O 1
ATOM 5201 N N . THR B 1 276 ? -1.462 -5.621 -15.93 1 91.25 276 THR B N 1
ATOM 5202 C CA . THR B 1 276 ? -0.22 -5.336 -16.641 1 91.25 276 THR B CA 1
ATOM 5203 C C . THR B 1 276 ? 0.522 -6.629 -16.969 1 91.25 276 THR B C 1
ATOM 5205 O O . THR B 1 276 ? 0.239 -7.68 -16.391 1 91.25 276 THR B O 1
ATOM 5208 N N . THR B 1 277 ? 1.522 -6.543 -17.922 1 86.38 277 THR B N 1
ATOM 5209 C CA . THR B 1 277 ? 2.174 -7.742 -18.422 1 86.38 277 THR B CA 1
ATOM 5210 C C . THR B 1 277 ? 3.609 -7.84 -17.922 1 86.38 277 THR B C 1
ATOM 5212 O O . THR B 1 277 ? 4.215 -8.914 -17.953 1 86.38 277 THR B O 1
ATOM 5215 N N . ASP B 1 278 ? 4.141 -6.695 -17.5 1 87.81 278 ASP B N 1
ATOM 5216 C CA . ASP B 1 278 ? 5.543 -6.672 -17.094 1 87.81 278 ASP B CA 1
ATOM 5217 C C . ASP B 1 278 ? 5.684 -6.508 -15.586 1 87.81 278 ASP B C 1
ATOM 5219 O O . ASP B 1 278 ? 4.773 -6.004 -14.93 1 87.81 278 ASP B O 1
ATOM 5223 N N . GLU B 1 279 ? 6.812 -6.887 -15.078 1 86.5 279 GLU B N 1
ATOM 5224 C CA . GLU B 1 279 ? 7.074 -6.863 -13.641 1 86.5 279 GLU B CA 1
ATOM 5225 C C . GLU B 1 279 ? 7.066 -5.438 -13.102 1 86.5 279 GLU B C 1
ATOM 5227 O O . GLU B 1 279 ? 6.719 -5.207 -11.938 1 86.5 279 GLU B O 1
ATOM 5232 N N . GLU B 1 280 ? 7.434 -4.488 -13.977 1 87.19 280 GLU B N 1
ATOM 5233 C CA . GLU B 1 280 ? 7.469 -3.09 -13.562 1 87.19 280 GLU B CA 1
ATOM 5234 C C . GLU B 1 280 ? 6.09 -2.445 -13.68 1 87.19 280 GLU B C 1
ATOM 5236 O O . GLU B 1 280 ? 5.91 -1.281 -13.312 1 87.19 280 GLU B O 1
ATOM 5241 N N . ALA B 1 281 ? 5.109 -3.174 -14.148 1 89.44 281 ALA B N 1
ATOM 5242 C CA . ALA B 1 281 ? 3.725 -2.73 -14.281 1 89.44 281 ALA B CA 1
ATOM 5243 C C . ALA B 1 281 ? 3.629 -1.49 -15.164 1 89.44 281 ALA B C 1
ATOM 5245 O O . ALA B 1 281 ? 2.969 -0.513 -14.805 1 89.44 281 ALA B O 1
ATOM 5246 N N . THR B 1 282 ? 4.324 -1.484 -16.297 1 89.12 282 THR B N 1
ATOM 5247 C CA . THR B 1 282 ? 4.344 -0.323 -17.188 1 89.12 282 THR B CA 1
ATOM 5248 C C . THR B 1 282 ? 3.523 -0.586 -18.438 1 89.12 282 THR B C 1
ATOM 5250 O O . THR B 1 282 ? 3.143 0.35 -19.156 1 89.12 282 THR B O 1
ATOM 5253 N N . LYS B 1 283 ? 3.295 -1.865 -18.766 1 89 283 LYS B N 1
ATOM 5254 C CA . LYS B 1 283 ? 2.6 -2.229 -20 1 89 283 LYS B CA 1
ATOM 5255 C C . LYS B 1 283 ? 1.217 -2.803 -19.703 1 89 283 LYS B C 1
ATOM 5257 O O . LYS B 1 283 ? 1.1 -3.842 -19.047 1 89 283 LYS B O 1
ATOM 5262 N N . GLN B 1 284 ? 0.238 -2.16 -20.25 1 87.81 284 GLN B N 1
ATOM 5263 C CA . GLN B 1 284 ? -1.136 -2.602 -20.031 1 87.81 284 GLN B CA 1
ATOM 5264 C C . GLN B 1 284 ? -1.399 -3.939 -20.719 1 87.81 284 GLN B C 1
ATOM 5266 O O . GLN B 1 284 ? -0.921 -4.18 -21.828 1 87.81 284 GLN B O 1
ATOM 5271 N N . ARG B 1 285 ? -2.16 -4.719 -20.047 1 85.25 285 ARG B N 1
ATOM 5272 C CA . ARG B 1 285 ? -2.514 -6.035 -20.562 1 85.25 285 ARG B CA 1
ATOM 5273 C C . ARG B 1 285 ? -3.729 -5.945 -21.484 1 85.25 285 ARG B C 1
ATOM 5275 O O . ARG B 1 285 ? -3.789 -6.625 -22.516 1 85.25 285 ARG B O 1
ATOM 5282 N N . PHE B 1 286 ? -4.672 -5.102 -21.031 1 84.69 286 PHE B N 1
ATOM 5283 C CA . PHE B 1 286 ? -5.934 -4.961 -21.75 1 84.69 286 PHE B CA 1
ATOM 5284 C C . PHE B 1 286 ? -6.137 -3.527 -22.219 1 84.69 286 PHE B C 1
ATOM 5286 O O . PHE B 1 286 ? -5.277 -2.67 -22 1 84.69 286 PHE B O 1
ATOM 5293 N N . SER B 1 287 ? -7.113 -3.346 -23.031 1 80.81 287 SER B N 1
ATOM 5294 C CA . SER B 1 287 ? -7.473 -2.004 -23.469 1 80.81 287 SER B CA 1
ATOM 5295 C C . SER B 1 287 ? -8.898 -1.65 -23.062 1 80.81 287 SER B C 1
ATOM 5297 O O . SER B 1 287 ? -9.695 -2.535 -22.734 1 80.81 287 SER B O 1
ATOM 5299 N N . GLY B 1 288 ? -9.148 -0.409 -23.016 1 81.38 288 GLY B N 1
ATOM 5300 C CA . GLY B 1 288 ? -10.508 0.073 -22.797 1 81.38 288 GLY B CA 1
ATOM 5301 C C . GLY B 1 288 ? -11.102 -0.39 -21.484 1 81.38 288 GLY B C 1
ATOM 5302 O O . GLY B 1 288 ? -10.477 -0.268 -20.438 1 81.38 288 GLY B O 1
ATOM 5303 N N . VAL B 1 289 ? -12.289 -0.895 -21.609 1 80.88 289 VAL B N 1
ATOM 5304 C CA . VAL B 1 289 ? -13.078 -1.219 -20.422 1 80.88 289 VAL B CA 1
ATOM 5305 C C . VAL B 1 289 ? -12.484 -2.443 -19.719 1 80.88 289 VAL B C 1
ATOM 5307 O O . VAL B 1 289 ? -12.539 -2.555 -18.5 1 80.88 289 VAL B O 1
ATOM 5310 N N . LEU B 1 290 ? -11.891 -3.293 -20.5 1 84.06 290 LEU B N 1
ATOM 5311 C CA . LEU B 1 290 ? -11.297 -4.488 -19.922 1 84.06 290 LEU B CA 1
ATOM 5312 C C . LEU B 1 290 ? -10.125 -4.121 -19.016 1 84.06 290 LEU B C 1
ATOM 5314 O O . LEU B 1 290 ? -9.922 -4.746 -17.969 1 84.06 290 LEU B O 1
ATOM 5318 N N . ASN B 1 291 ? -9.422 -3.113 -19.516 1 86.19 291 ASN B N 1
ATOM 5319 C CA . ASN B 1 291 ? -8.32 -2.676 -18.672 1 86.19 291 ASN B CA 1
ATOM 5320 C C . ASN B 1 291 ? -8.82 -2.004 -17.391 1 86.19 291 ASN B C 1
ATOM 5322 O O . ASN B 1 291 ? -8.219 -2.146 -16.328 1 86.19 291 ASN B O 1
ATOM 5326 N N . ALA B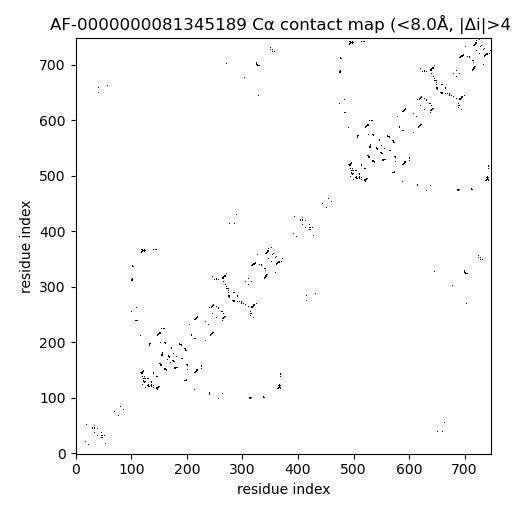 1 292 ? -9.922 -1.331 -17.5 1 84.94 292 ALA B N 1
ATOM 5327 C CA . ALA B 1 292 ? -10.516 -0.707 -16.328 1 84.94 292 ALA B CA 1
ATOM 5328 C C . ALA B 1 292 ? -10.961 -1.759 -15.312 1 84.94 292 ALA B C 1
ATOM 5330 O O . ALA B 1 292 ? -10.703 -1.618 -14.109 1 84.94 292 ALA B O 1
ATOM 5331 N N . ILE B 1 293 ? -11.555 -2.732 -15.828 1 84.69 293 ILE B N 1
ATOM 5332 C CA . ILE B 1 293 ? -12 -3.826 -14.977 1 84.69 293 ILE B CA 1
ATOM 5333 C C . ILE B 1 293 ? -10.797 -4.496 -14.32 1 84.69 293 ILE B C 1
ATOM 5335 O O . ILE B 1 293 ? -10.797 -4.746 -13.117 1 84.69 293 ILE B O 1
ATOM 5339 N N . ALA B 1 294 ? -9.766 -4.77 -15.086 1 89.94 294 ALA B N 1
ATOM 5340 C CA . ALA B 1 294 ? -8.555 -5.398 -14.57 1 89.94 294 ALA B CA 1
ATOM 5341 C C . ALA B 1 294 ? -7.922 -4.543 -13.469 1 89.94 294 ALA B C 1
ATOM 5343 O O . ALA B 1 294 ? -7.418 -5.074 -12.477 1 89.94 294 ALA B O 1
ATOM 5344 N N . ASN B 1 295 ? -8 -3.238 -13.648 1 89.44 295 ASN B N 1
ATOM 5345 C CA . ASN B 1 295 ? -7.457 -2.326 -12.648 1 89.44 295 ASN B CA 1
ATOM 5346 C C . ASN B 1 295 ? -8.211 -2.441 -11.328 1 89.44 295 ASN B C 1
ATOM 5348 O O . ASN B 1 295 ? -7.594 -2.479 -10.258 1 89.44 295 ASN B O 1
ATOM 5352 N N . VAL B 1 296 ? -9.5 -2.512 -11.414 1 87 296 VAL B N 1
ATOM 5353 C CA . VAL B 1 296 ? -10.328 -2.643 -10.219 1 87 296 VAL B CA 1
ATOM 5354 C C . VAL B 1 296 ? -10.031 -3.975 -9.531 1 87 296 VAL B C 1
ATOM 5356 O O . VAL B 1 296 ? -9.867 -4.027 -8.312 1 87 296 VAL B O 1
ATOM 5359 N N . LEU B 1 297 ? -9.914 -5 -10.289 1 90.5 297 LEU B N 1
ATOM 5360 C CA . LEU B 1 297 ? -9.625 -6.32 -9.742 1 90.5 297 LEU B CA 1
ATOM 5361 C C . LEU B 1 297 ? -8.242 -6.344 -9.094 1 90.5 297 LEU B C 1
ATOM 5363 O O . LEU B 1 297 ? -8.039 -7.027 -8.086 1 90.5 297 LEU B O 1
ATOM 5367 N N . ASP B 1 298 ? -7.332 -5.602 -9.688 1 93.25 298 ASP B N 1
ATOM 5368 C CA . ASP B 1 298 ? -5.996 -5.508 -9.109 1 93.25 298 ASP B CA 1
ATOM 5369 C C . ASP B 1 298 ? -6.031 -4.836 -7.738 1 93.25 298 ASP B C 1
ATOM 5371 O O . ASP B 1 298 ? -5.273 -5.207 -6.84 1 93.25 298 ASP B O 1
ATOM 5375 N N . ILE B 1 299 ? -6.891 -3.854 -7.617 1 88.75 299 ILE B N 1
ATOM 5376 C CA . ILE B 1 299 ? -7.035 -3.184 -6.332 1 88.75 299 ILE B CA 1
ATOM 5377 C C . ILE B 1 299 ? -7.555 -4.172 -5.289 1 88.75 299 ILE B C 1
ATOM 5379 O O . ILE B 1 299 ? -7.043 -4.23 -4.168 1 88.75 299 ILE B O 1
ATOM 5383 N N . ILE B 1 300 ? -8.516 -4.918 -5.645 1 88.25 300 ILE B N 1
ATOM 5384 C CA . ILE B 1 300 ? -9.078 -5.93 -4.758 1 88.25 300 ILE B CA 1
ATOM 5385 C C . ILE B 1 300 ? -8.016 -6.969 -4.414 1 88.25 300 ILE B C 1
ATOM 5387 O O . ILE B 1 300 ? -7.836 -7.32 -3.246 1 88.25 300 ILE B O 1
ATOM 5391 N N . ALA B 1 301 ? -7.289 -7.449 -5.418 1 92.56 301 ALA B N 1
ATOM 5392 C CA . ALA B 1 301 ? -6.23 -8.438 -5.215 1 92.56 301 ALA B CA 1
ATOM 5393 C C . ALA B 1 301 ? -5.148 -7.898 -4.281 1 92.56 301 ALA B C 1
ATOM 5395 O O . ALA B 1 301 ? -4.633 -8.633 -3.436 1 92.56 301 ALA B O 1
ATOM 5396 N N . TYR B 1 302 ? -4.859 -6.605 -4.492 1 91.44 302 TYR B N 1
ATOM 5397 C CA . TYR B 1 302 ? -3.877 -5.953 -3.633 1 91.44 302 TYR B CA 1
ATOM 5398 C C . TYR B 1 302 ? -4.297 -6.027 -2.17 1 91.44 302 TYR B C 1
ATOM 5400 O O . TYR B 1 302 ? -3.506 -6.418 -1.309 1 91.44 302 TYR B O 1
ATOM 5408 N N . CYS B 1 303 ? -5.5 -5.75 -1.874 1 88.62 303 CYS B N 1
ATOM 5409 C CA . CYS B 1 303 ? -6.016 -5.773 -0.509 1 88.62 303 CYS B CA 1
ATOM 5410 C C . CYS B 1 303 ? -5.984 -7.188 0.062 1 88.62 303 CYS B C 1
ATOM 5412 O O . CYS B 1 303 ? -5.539 -7.395 1.193 1 88.62 303 CYS B O 1
ATOM 5414 N N . LEU B 1 304 ? -6.375 -8.117 -0.687 1 91.88 304 LEU B N 1
ATOM 5415 C CA . LEU B 1 304 ? -6.461 -9.5 -0.227 1 91.88 304 LEU B CA 1
ATOM 5416 C C . LEU B 1 304 ? -5.074 -10.094 -0.025 1 91.88 304 LEU B C 1
ATOM 5418 O O . LEU B 1 304 ? -4.855 -10.875 0.904 1 91.88 304 LEU B O 1
ATOM 5422 N N . ALA B 1 305 ? -4.164 -9.742 -0.888 1 95 305 ALA B N 1
ATOM 5423 C CA . ALA B 1 305 ? -2.803 -10.266 -0.807 1 95 305 ALA B CA 1
ATOM 5424 C C . ALA B 1 305 ? -2.033 -9.625 0.341 1 95 305 ALA B C 1
ATOM 5426 O O . ALA B 1 305 ? -1.424 -10.312 1.159 1 95 305 ALA B O 1
ATOM 5427 N N . ARG B 1 306 ? -2.158 -8.297 0.449 1 92 306 ARG B N 1
ATOM 5428 C CA . ARG B 1 306 ? -1.348 -7.555 1.408 1 92 306 ARG B CA 1
ATOM 5429 C C . ARG B 1 306 ? -1.882 -7.727 2.826 1 92 306 ARG B C 1
ATOM 5431 O O . ARG B 1 306 ? -1.112 -7.727 3.789 1 92 306 ARG B O 1
ATOM 5438 N N . SER B 1 307 ? -3.189 -7.949 2.967 1 89.25 307 SER B N 1
ATOM 5439 C CA . SER B 1 307 ? -3.77 -8.227 4.277 1 89.25 307 SER B CA 1
ATOM 5440 C C . SER B 1 307 ? -3.529 -9.672 4.695 1 89.25 307 SER B C 1
ATOM 5442 O O . SER B 1 307 ? -3.797 -10.039 5.84 1 89.25 307 SER B O 1
ATOM 5444 N N . LEU B 1 308 ? -3.113 -10.516 3.836 1 94.56 308 LEU B N 1
ATOM 5445 C CA . LEU B 1 308 ? -2.83 -11.938 4.012 1 94.56 308 LEU B CA 1
ATOM 5446 C C . LEU B 1 308 ? -4.121 -12.734 4.184 1 94.56 308 LEU B C 1
ATOM 5448 O O . LEU B 1 308 ? -4.086 -13.906 4.566 1 94.56 308 LEU B O 1
ATOM 5452 N N . VAL B 1 309 ? -5.266 -12.086 3.885 1 93.19 309 VAL B N 1
ATOM 5453 C CA . VAL B 1 309 ? -6.539 -12.789 3.971 1 93.19 309 VAL B CA 1
ATOM 5454 C C . VAL B 1 309 ? -6.555 -13.953 2.977 1 93.19 309 VAL B C 1
ATOM 5456 O O . VAL B 1 309 ? -6.922 -15.078 3.33 1 93.19 309 VAL B O 1
ATOM 5459 N N . LEU B 1 310 ? -6.078 -13.656 1.785 1 96.69 310 LEU B N 1
ATOM 5460 C CA . LEU B 1 310 ? -6.109 -14.688 0.754 1 96.69 310 LEU B CA 1
ATOM 5461 C C . LEU B 1 310 ? -5.102 -15.789 1.061 1 96.69 310 LEU B C 1
ATOM 5463 O O . LEU B 1 310 ? -5.461 -16.969 1.094 1 96.69 310 LEU B O 1
ATOM 5467 N N . PRO B 1 311 ? -3.838 -15.477 1.356 1 98.25 311 PRO B N 1
ATOM 5468 C CA . PRO B 1 311 ? -2.916 -16.562 1.719 1 98.25 311 PRO B CA 1
ATOM 5469 C C . PRO B 1 311 ? -3.408 -17.375 2.906 1 98.25 311 PRO B C 1
ATOM 5471 O O . PRO B 1 311 ? -3.215 -18.594 2.941 1 98.25 311 PRO B O 1
ATOM 5474 N N . LYS B 1 312 ? -3.996 -16.719 3.898 1 97 312 LYS B N 1
ATOM 5475 C CA . LYS B 1 312 ? -4.543 -17.438 5.047 1 97 312 LYS B CA 1
ATOM 5476 C C . LYS B 1 312 ? -5.672 -18.375 4.625 1 97 312 LYS B C 1
ATOM 5478 O O . LYS B 1 312 ? -5.766 -19.5 5.117 1 97 312 LYS B O 1
ATOM 5483 N N . PHE B 1 313 ? -6.52 -17.875 3.775 1 96.88 313 PHE B N 1
ATOM 5484 C CA . PHE B 1 313 ? -7.617 -18.703 3.279 1 96.88 313 PHE B CA 1
ATOM 5485 C C . PHE B 1 313 ? -7.086 -19.953 2.58 1 96.88 313 PHE B C 1
ATOM 5487 O O . PHE B 1 313 ? -7.633 -21.047 2.752 1 96.88 313 PHE B O 1
ATOM 5494 N N . LEU B 1 314 ? -5.98 -19.828 1.873 1 97.94 314 LEU B N 1
ATOM 5495 C CA . LEU B 1 314 ? -5.414 -20.891 1.044 1 97.94 314 LEU B CA 1
ATOM 5496 C C . LEU B 1 314 ? -4.594 -21.859 1.888 1 97.94 314 LEU B C 1
ATOM 5498 O O . LEU B 1 314 ? -4.223 -22.938 1.416 1 97.94 314 LEU B O 1
ATOM 5502 N N . GLY B 1 315 ? -4.223 -21.484 3.061 1 97.69 315 GLY B N 1
ATOM 5503 C CA . GLY B 1 315 ? -3.295 -22.266 3.848 1 97.69 315 GLY B CA 1
ATOM 5504 C C . GLY B 1 315 ? -1.866 -22.188 3.342 1 97.69 315 GLY B C 1
ATOM 5505 O O . GLY B 1 315 ? -1.106 -23.156 3.459 1 97.69 315 GLY B O 1
ATOM 5506 N N . SER B 1 316 ? -1.552 -21.047 2.779 1 98.5 316 SER B N 1
ATOM 5507 C CA . SER B 1 316 ? -0.23 -20.859 2.189 1 98.5 316 SER B CA 1
ATOM 5508 C C . SER B 1 316 ? 0.857 -20.859 3.26 1 98.5 316 SER B C 1
ATOM 5510 O O . SER B 1 316 ? 0.68 -20.266 4.328 1 98.5 316 SER B O 1
ATOM 5512 N N . ASP B 1 317 ? 1.985 -21.469 2.98 1 98.81 317 ASP B N 1
ATOM 5513 C CA . ASP B 1 317 ? 3.154 -21.469 3.854 1 98.81 317 ASP B CA 1
ATOM 5514 C C . ASP B 1 317 ? 4.094 -20.312 3.506 1 98.81 317 ASP B C 1
ATOM 5516 O O . ASP B 1 317 ? 4.883 -19.875 4.344 1 98.81 317 ASP B O 1
ATOM 5520 N N . MET B 1 318 ? 3.908 -19.906 2.297 1 98.75 318 MET B N 1
ATOM 5521 C CA . MET B 1 318 ? 4.773 -18.859 1.766 1 98.75 318 MET B CA 1
ATOM 5522 C C . MET B 1 318 ? 3.961 -17.812 1.005 1 98.75 318 MET B C 1
ATOM 5524 O O . MET B 1 318 ? 3.064 -18.156 0.234 1 98.75 318 MET B O 1
ATOM 5528 N N . ILE B 1 319 ? 4.164 -16.547 1.345 1 98.69 319 ILE B N 1
ATOM 5529 C CA . ILE B 1 319 ? 3.764 -15.492 0.418 1 98.69 319 ILE B CA 1
ATOM 5530 C C . ILE B 1 319 ? 4.918 -15.172 -0.53 1 98.69 319 ILE B C 1
ATOM 5532 O O . ILE B 1 319 ? 5.941 -14.625 -0.112 1 98.69 319 ILE B O 1
ATOM 5536 N N . PHE B 1 320 ? 4.742 -15.625 -1.773 1 98.75 320 PHE B N 1
ATOM 5537 C CA . PHE B 1 320 ? 5.742 -15.492 -2.826 1 98.75 320 PHE B CA 1
ATOM 5538 C C . PHE B 1 320 ? 5.492 -14.25 -3.666 1 98.75 320 PHE B C 1
ATOM 5540 O O . PHE B 1 320 ? 4.902 -14.328 -4.746 1 98.75 320 PHE B O 1
ATOM 5547 N N . TYR B 1 321 ? 5.953 -13.016 -3.184 1 98.31 321 TYR B N 1
ATOM 5548 C CA . TYR B 1 321 ? 5.629 -11.734 -3.787 1 98.31 321 TYR B CA 1
ATOM 5549 C C . TYR B 1 321 ? 6.828 -11.164 -4.535 1 98.31 321 TYR B C 1
ATOM 5551 O O . TYR B 1 321 ? 7.977 -11.477 -4.219 1 98.31 321 TYR B O 1
ATOM 5559 N N . HIS B 1 322 ? 6.508 -10.43 -5.574 1 98.12 322 HIS B N 1
ATOM 5560 C CA . HIS B 1 322 ? 7.574 -9.719 -6.277 1 98.12 322 HIS B CA 1
ATOM 5561 C C . HIS B 1 322 ? 8.359 -8.82 -5.324 1 98.12 322 HIS B C 1
ATOM 5563 O O . HIS B 1 322 ? 7.777 -8.195 -4.434 1 98.12 322 HIS B O 1
ATOM 5569 N N . VAL B 1 323 ? 9.625 -8.664 -5.566 1 98.06 323 VAL B N 1
ATOM 5570 C CA . VAL B 1 323 ? 10.539 -7.965 -4.668 1 98.06 323 VAL B CA 1
ATOM 5571 C C . VAL B 1 323 ? 10.156 -6.492 -4.582 1 98.06 323 VAL B C 1
ATOM 5573 O O . VAL B 1 323 ? 10.375 -5.844 -3.557 1 98.06 323 VAL B O 1
ATOM 5576 N N . ASN B 1 324 ? 9.547 -6 -5.59 1 97.06 324 ASN B N 1
ATOM 5577 C CA . ASN B 1 324 ? 9.109 -4.605 -5.574 1 97.06 324 ASN B CA 1
ATOM 5578 C C . ASN B 1 324 ? 8.016 -4.375 -4.535 1 97.06 324 ASN B C 1
ATOM 5580 O O . ASN B 1 324 ? 7.719 -3.232 -4.188 1 97.06 324 ASN B O 1
ATOM 5584 N N . ASP B 1 325 ? 7.383 -5.414 -4.031 1 96.75 325 ASP B N 1
ATOM 5585 C CA . ASP B 1 325 ? 6.305 -5.328 -3.051 1 96.75 325 ASP B CA 1
ATOM 5586 C C . ASP B 1 325 ? 6.797 -5.707 -1.655 1 96.75 325 ASP B C 1
ATOM 5588 O O . ASP B 1 325 ? 6.043 -5.617 -0.68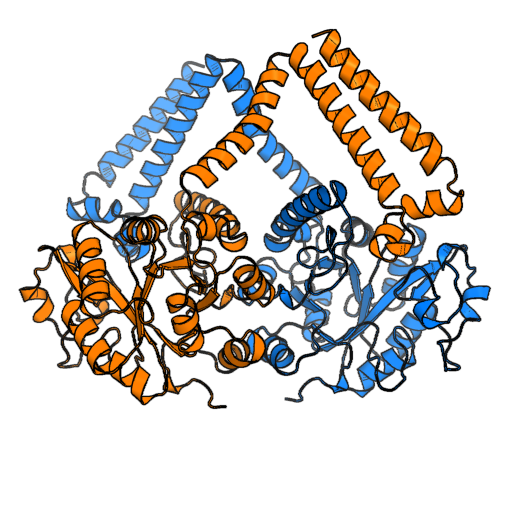2 1 96.75 325 ASP B O 1
ATOM 5592 N N . ALA B 1 326 ? 8.07 -6.125 -1.521 1 97.44 326 ALA B N 1
ATOM 5593 C CA . ALA B 1 326 ? 8.617 -6.586 -0.247 1 97.44 326 ALA B CA 1
ATOM 5594 C C . ALA B 1 326 ? 8.898 -5.41 0.686 1 97.44 326 ALA B C 1
ATOM 5596 O O . ALA B 1 326 ? 9.273 -4.324 0.234 1 97.44 326 ALA B O 1
ATOM 5597 N N . SER B 1 327 ? 8.656 -5.582 1.902 1 96.44 327 SER B N 1
ATOM 5598 C CA . SER B 1 327 ? 8.953 -4.633 2.969 1 96.44 327 SER B CA 1
ATOM 5599 C C . SER B 1 327 ? 9.156 -5.344 4.301 1 96.44 327 SER B C 1
ATOM 5601 O O . SER B 1 327 ? 8.781 -6.508 4.453 1 96.44 327 SER B O 1
ATOM 5603 N N . LYS B 1 328 ? 9.828 -4.633 5.215 1 96.12 328 LYS B N 1
ATOM 5604 C CA . LYS B 1 328 ? 10.039 -5.215 6.539 1 96.12 328 LYS B CA 1
ATOM 5605 C C . LYS B 1 328 ? 8.711 -5.508 7.227 1 96.12 328 LYS B C 1
ATOM 5607 O O . LYS B 1 328 ? 8.555 -6.547 7.875 1 96.12 328 LYS B O 1
ATOM 5612 N N . TYR B 1 329 ? 7.812 -4.625 7.082 1 94 329 TYR B N 1
ATOM 5613 C CA . TYR B 1 329 ? 6.5 -4.848 7.684 1 94 329 TYR B CA 1
ATOM 5614 C C . TYR B 1 329 ? 5.852 -6.105 7.121 1 94 329 TYR B C 1
ATOM 5616 O O . TYR B 1 329 ? 5.277 -6.902 7.867 1 94 329 TYR B O 1
ATOM 5624 N N . LEU B 1 330 ? 5.863 -6.219 5.824 1 95.75 330 LEU B N 1
ATOM 5625 C CA . LEU B 1 330 ? 5.262 -7.383 5.191 1 95.75 330 LEU B CA 1
ATOM 5626 C C . LEU B 1 330 ? 5.91 -8.672 5.688 1 95.75 330 LEU B C 1
ATOM 5628 O O . LEU B 1 330 ? 5.223 -9.648 5.969 1 95.75 330 LEU B O 1
ATOM 5632 N N . ALA B 1 331 ? 7.27 -8.719 5.781 1 97.56 331 ALA B N 1
ATOM 5633 C CA . ALA B 1 331 ? 7.988 -9.883 6.297 1 97.56 331 ALA B CA 1
ATOM 5634 C C . ALA B 1 331 ? 7.543 -10.211 7.719 1 97.56 331 ALA B C 1
ATOM 5636 O O . ALA B 1 331 ? 7.281 -11.375 8.039 1 97.56 331 ALA B O 1
ATOM 5637 N N . LYS B 1 332 ? 7.441 -9.188 8.523 1 95.62 332 LYS B N 1
ATOM 5638 C CA . LYS B 1 332 ? 7.008 -9.383 9.906 1 95.62 332 LYS B CA 1
ATOM 5639 C C . LYS B 1 332 ? 5.57 -9.898 9.961 1 95.62 332 LYS B C 1
ATOM 5641 O O . LYS B 1 332 ? 5.258 -10.797 10.742 1 95.62 332 LYS B O 1
ATOM 5646 N N . SER B 1 333 ? 4.723 -9.258 9.164 1 94.19 333 SER B N 1
ATOM 5647 C CA . SER B 1 333 ? 3.324 -9.68 9.125 1 94.19 333 SER B CA 1
ATOM 5648 C C . SER B 1 333 ? 3.203 -11.156 8.742 1 94.19 333 SER B C 1
ATOM 5650 O O . SER B 1 333 ? 2.408 -11.891 9.328 1 94.19 333 SER B O 1
ATOM 5652 N N . ALA B 1 334 ? 3.971 -11.602 7.746 1 97.25 334 ALA B N 1
ATOM 5653 C CA . ALA B 1 334 ? 3.98 -13.008 7.344 1 97.25 334 ALA B CA 1
ATOM 5654 C C . ALA B 1 334 ? 4.379 -13.906 8.508 1 97.25 334 ALA B C 1
ATOM 5656 O O . ALA B 1 334 ? 3.689 -14.891 8.812 1 97.25 334 ALA B O 1
ATOM 5657 N N . THR B 1 335 ? 5.453 -13.531 9.211 1 96.25 335 THR B N 1
ATOM 5658 C CA . THR B 1 335 ? 5.953 -14.312 10.336 1 96.25 335 THR B CA 1
ATOM 5659 C C . THR B 1 335 ? 4.914 -14.391 11.445 1 96.25 335 THR B C 1
ATOM 5661 O O . THR B 1 335 ? 4.66 -15.469 11.992 1 96.25 335 THR B O 1
ATOM 5664 N N . ASP B 1 336 ? 4.273 -13.258 11.688 1 93.38 336 ASP B N 1
ATOM 5665 C CA . ASP B 1 336 ? 3.262 -13.188 12.742 1 93.38 336 ASP B CA 1
ATOM 5666 C C . ASP B 1 336 ? 2.07 -14.086 12.414 1 93.38 336 ASP B C 1
ATOM 5668 O O . ASP B 1 336 ? 1.294 -14.445 13.297 1 93.38 336 ASP B O 1
ATOM 5672 N N . ASN B 1 337 ? 1.903 -14.398 11.18 1 94.81 337 ASN B N 1
ATOM 5673 C CA . ASN B 1 337 ? 0.792 -15.242 10.758 1 94.81 337 ASN B CA 1
ATOM 5674 C C . ASN B 1 337 ? 1.271 -16.641 10.352 1 94.81 337 ASN B C 1
ATOM 5676 O O . ASN B 1 337 ? 0.596 -17.328 9.586 1 94.81 337 ASN B O 1
ATOM 5680 N N . ASN B 1 338 ? 2.469 -17 10.703 1 96.81 338 ASN B N 1
ATOM 5681 C CA . ASN B 1 338 ? 3.047 -18.328 10.516 1 96.81 338 ASN B CA 1
ATOM 5682 C C . ASN B 1 338 ? 3.283 -18.625 9.039 1 96.81 338 ASN B C 1
ATOM 5684 O O . ASN B 1 338 ? 3.074 -19.766 8.594 1 96.81 338 ASN B O 1
ATOM 5688 N N . MET B 1 339 ? 3.6 -17.656 8.297 1 98.31 339 MET B N 1
ATOM 5689 C CA . MET B 1 339 ? 4.016 -17.781 6.898 1 98.31 339 MET B CA 1
ATOM 5690 C C . MET B 1 339 ? 5.406 -17.188 6.691 1 98.31 339 MET B C 1
ATOM 5692 O O . MET B 1 339 ? 5.957 -16.562 7.59 1 98.31 339 MET B O 1
ATOM 5696 N N . TYR B 1 340 ? 5.984 -17.516 5.582 1 98.62 340 TYR B N 1
ATOM 5697 C CA . TYR B 1 340 ? 7.27 -16.938 5.203 1 98.62 340 TYR B CA 1
ATOM 5698 C C . TYR B 1 340 ? 7.129 -16.062 3.957 1 98.62 340 TYR B C 1
ATOM 5700 O O . TYR B 1 340 ? 6.402 -16.422 3.025 1 98.62 340 TYR B O 1
ATOM 5708 N N . LEU B 1 341 ? 7.777 -14.883 3.994 1 98.75 341 LEU B N 1
ATOM 5709 C CA . LEU B 1 341 ? 7.906 -14.078 2.785 1 98.75 341 LEU B CA 1
ATOM 5710 C C . LEU B 1 341 ? 9.125 -14.508 1.975 1 98.75 341 LEU B C 1
ATOM 5712 O O . LEU B 1 341 ? 10.211 -14.695 2.529 1 98.75 341 LEU B O 1
ATOM 5716 N N . ALA B 1 342 ? 8.945 -14.766 0.716 1 98.88 342 ALA B N 1
ATOM 5717 C CA . ALA B 1 342 ? 10.023 -14.961 -0.247 1 98.88 342 ALA B CA 1
ATOM 5718 C C . ALA B 1 342 ? 9.859 -14.039 -1.452 1 98.88 342 ALA B C 1
ATOM 5720 O O . ALA B 1 342 ? 8.734 -13.781 -1.889 1 98.88 342 ALA B O 1
ATOM 5721 N N . GLY B 1 343 ? 10.977 -13.547 -1.947 1 98.56 343 GLY B N 1
ATOM 5722 C CA . GLY B 1 343 ? 10.922 -12.578 -3.031 1 98.56 343 GLY B CA 1
ATOM 5723 C C . GLY B 1 343 ? 11.32 -13.164 -4.375 1 98.56 343 GLY B C 1
ATOM 5724 O O . GLY B 1 343 ? 12.242 -13.977 -4.453 1 98.56 343 GLY B O 1
ATOM 5725 N N . TRP B 1 344 ? 10.617 -12.805 -5.43 1 97.69 344 TRP B N 1
ATOM 5726 C CA . TRP B 1 344 ? 11.008 -13.031 -6.816 1 97.69 344 TRP B CA 1
ATOM 5727 C C . TRP B 1 344 ? 10.844 -11.758 -7.641 1 97.69 344 TRP B C 1
ATOM 5729 O O . TRP B 1 344 ? 10.039 -10.891 -7.297 1 97.69 344 TRP B O 1
ATOM 5739 N N . THR B 1 345 ? 11.641 -11.289 -8.602 1 95.19 345 THR B N 1
ATOM 5740 C CA . THR B 1 345 ? 13.008 -11.75 -8.789 1 95.19 345 THR B CA 1
ATOM 5741 C C . THR B 1 345 ? 14 -10.609 -8.594 1 95.19 345 THR B C 1
ATOM 5743 O O . THR B 1 345 ? 13.766 -9.484 -9.039 1 95.19 345 THR B O 1
ATOM 5746 N N . SER B 1 346 ? 14.938 -10.781 -7.879 1 97.25 346 SER B N 1
ATOM 5747 C CA . SER B 1 346 ? 15.906 -9.719 -7.621 1 97.25 346 SER B CA 1
ATOM 5748 C C . SER B 1 346 ? 17.156 -9.891 -8.484 1 97.25 346 SER B C 1
ATOM 5750 O O . SER B 1 346 ? 17.828 -10.93 -8.422 1 97.25 346 SER B O 1
ATOM 5752 N N . ASN B 1 347 ? 17.531 -8.852 -9.227 1 96.75 347 ASN B N 1
ATOM 5753 C CA . ASN B 1 347 ? 18.734 -8.875 -10.062 1 96.75 347 ASN B CA 1
ATOM 5754 C C . ASN B 1 347 ? 19.625 -7.66 -9.812 1 96.75 347 ASN B C 1
ATOM 5756 O O . ASN B 1 347 ? 20.359 -7.234 -10.695 1 96.75 347 ASN B O 1
ATOM 5760 N N . ASN B 1 348 ? 19.516 -7.062 -8.648 1 96.81 348 ASN B N 1
ATOM 5761 C CA . ASN B 1 348 ? 20.312 -5.926 -8.195 1 96.81 348 ASN B CA 1
ATOM 5762 C C . ASN B 1 348 ? 21.047 -6.238 -6.891 1 96.81 348 ASN B C 1
ATOM 5764 O O . ASN B 1 348 ? 20.422 -6.625 -5.902 1 96.81 348 ASN B O 1
ATOM 5768 N N . LYS B 1 349 ? 22.328 -5.98 -6.922 1 96.88 349 LYS B N 1
ATOM 5769 C CA . LYS B 1 349 ? 23.172 -6.379 -5.805 1 96.88 349 LYS B CA 1
ATOM 5770 C C . LYS B 1 349 ? 22.75 -5.68 -4.516 1 96.88 349 LYS B C 1
ATOM 5772 O O . LYS B 1 349 ? 22.781 -6.281 -3.441 1 96.88 349 LYS B O 1
ATOM 5777 N N . THR B 1 350 ? 22.391 -4.457 -4.582 1 96.38 350 THR B N 1
ATOM 5778 C CA . THR B 1 350 ? 21.984 -3.705 -3.4 1 96.38 350 THR B CA 1
ATOM 5779 C C . THR B 1 350 ? 20.672 -4.258 -2.83 1 96.38 350 THR B C 1
ATOM 5781 O O . THR B 1 350 ? 20.547 -4.434 -1.615 1 96.38 350 THR B O 1
ATOM 5784 N N . GLU B 1 351 ? 19.766 -4.531 -3.684 1 97.38 351 GLU B N 1
ATOM 5785 C CA . GLU B 1 351 ? 18.5 -5.129 -3.264 1 97.38 351 GLU B CA 1
ATOM 5786 C C . GLU B 1 351 ? 18.719 -6.52 -2.67 1 97.38 351 GLU B C 1
ATOM 5788 O O . GLU B 1 351 ? 18.109 -6.867 -1.656 1 97.38 351 GLU B O 1
ATOM 5793 N N . MET B 1 352 ? 19.641 -7.312 -3.309 1 98.06 352 MET B N 1
ATOM 5794 C CA . MET B 1 352 ? 19.938 -8.656 -2.824 1 98.06 352 MET B CA 1
ATOM 5795 C C . MET B 1 352 ? 20.5 -8.617 -1.406 1 98.06 352 MET B C 1
ATOM 5797 O O . MET B 1 352 ? 20.109 -9.414 -0.553 1 98.06 352 MET B O 1
ATOM 5801 N N . ARG B 1 353 ? 21.375 -7.652 -1.121 1 96.94 353 ARG B N 1
ATOM 5802 C CA . ARG B 1 353 ? 21.938 -7.504 0.217 1 96.94 353 ARG B CA 1
ATOM 5803 C C . ARG B 1 353 ? 20.859 -7.125 1.226 1 96.94 353 ARG B C 1
ATOM 5805 O O . ARG B 1 353 ? 20.859 -7.625 2.354 1 96.94 353 ARG B O 1
ATOM 5812 N N . TRP B 1 354 ? 19.969 -6.242 0.802 1 97.56 354 TRP B N 1
ATOM 5813 C CA . TRP B 1 354 ? 18.891 -5.809 1.668 1 97.56 354 TRP B CA 1
ATOM 5814 C C . TRP B 1 354 ? 17.953 -6.973 2 1 97.56 354 TRP B C 1
ATOM 5816 O O . TRP B 1 354 ? 17.594 -7.168 3.16 1 97.56 354 TRP B O 1
ATOM 5826 N N . LEU B 1 355 ? 17.609 -7.789 1.01 1 98.19 355 LEU B N 1
ATOM 5827 C CA . LEU B 1 355 ? 16.766 -8.953 1.205 1 98.19 355 LEU B CA 1
ATOM 5828 C C . LEU B 1 355 ? 17.422 -9.969 2.133 1 98.19 355 LEU B C 1
ATOM 5830 O O . LEU B 1 355 ? 16.797 -10.469 3.066 1 98.19 355 LEU B O 1
ATOM 5834 N N . ARG B 1 356 ? 18.688 -10.234 1.925 1 96.75 356 ARG B N 1
ATOM 5835 C CA . ARG B 1 356 ? 19.422 -11.289 2.613 1 96.75 356 ARG B CA 1
ATOM 5836 C C . ARG B 1 356 ? 19.828 -10.852 4.016 1 96.75 356 ARG B C 1
ATOM 5838 O O . ARG B 1 356 ? 19.641 -11.594 4.98 1 96.75 356 ARG B O 1
ATOM 5845 N N . ASP B 1 357 ? 20.359 -9.641 4.145 1 96.38 357 ASP B N 1
ATOM 5846 C CA . ASP B 1 357 ? 21.062 -9.258 5.367 1 96.38 357 ASP B CA 1
ATOM 5847 C C . ASP B 1 357 ? 20.156 -8.453 6.289 1 96.38 357 ASP B C 1
ATOM 5849 O O . ASP B 1 357 ? 20.375 -8.391 7.5 1 96.38 357 ASP B O 1
ATOM 5853 N N . TYR B 1 358 ? 19.172 -7.84 5.719 1 96.69 358 TYR B N 1
ATOM 5854 C CA . TYR B 1 358 ? 18.328 -6.984 6.539 1 96.69 358 TYR B CA 1
ATOM 5855 C C . TYR B 1 358 ? 16.938 -7.594 6.715 1 96.69 358 TYR B C 1
ATOM 5857 O O . TYR B 1 358 ? 16.516 -7.863 7.84 1 96.69 358 TYR B O 1
ATOM 5865 N N . LEU B 1 359 ? 16.234 -7.816 5.605 1 97.12 359 LEU B N 1
ATOM 5866 C CA . LEU B 1 359 ? 14.914 -8.43 5.719 1 97.12 359 LEU B CA 1
ATOM 5867 C C . LEU B 1 359 ? 15.031 -9.883 6.164 1 97.12 359 LEU B C 1
ATOM 5869 O O . LEU B 1 359 ? 14.109 -10.422 6.781 1 97.12 359 LEU B O 1
ATOM 5873 N N . LYS B 1 360 ? 16.188 -10.578 5.805 1 97.25 360 LYS B N 1
ATOM 5874 C CA . LYS B 1 360 ? 16.469 -11.977 6.109 1 97.25 360 LYS B CA 1
ATOM 5875 C C . LYS B 1 360 ? 15.398 -12.891 5.527 1 97.25 360 LYS B C 1
ATOM 5877 O O . LYS B 1 360 ? 14.852 -13.75 6.23 1 97.25 360 LYS B O 1
ATOM 5882 N N . ILE B 1 361 ? 15.078 -12.648 4.262 1 98.44 361 ILE B N 1
ATOM 5883 C CA . ILE B 1 361 ? 14.117 -13.492 3.564 1 98.44 361 ILE B CA 1
ATOM 5884 C C . ILE B 1 361 ? 14.781 -14.133 2.346 1 98.44 361 ILE B C 1
ATOM 5886 O O . ILE B 1 361 ? 15.68 -13.539 1.738 1 98.44 361 ILE B O 1
ATOM 5890 N N . PRO B 1 362 ? 14.398 -15.406 1.973 1 98.69 362 PRO B N 1
ATOM 5891 C CA . PRO B 1 362 ? 14.922 -16 0.743 1 98.69 362 PRO B CA 1
ATOM 5892 C C . PRO B 1 362 ? 14.375 -15.336 -0.518 1 98.69 362 PRO B C 1
ATOM 5894 O O . PRO B 1 362 ? 13.328 -14.688 -0.474 1 98.69 362 PRO B O 1
ATOM 5897 N N . PHE B 1 363 ? 15.125 -15.406 -1.641 1 98.75 363 PHE B N 1
ATOM 5898 C CA . PHE B 1 363 ? 14.672 -14.781 -2.879 1 98.75 363 PHE B CA 1
ATOM 5899 C C . PHE B 1 363 ? 15.211 -15.539 -4.09 1 98.75 363 PHE B C 1
ATOM 5901 O O . PHE B 1 363 ? 16.109 -16.375 -3.961 1 98.75 363 PHE B O 1
ATOM 5908 N N . LEU B 1 364 ? 14.586 -15.344 -5.227 1 98.69 364 LEU B N 1
ATOM 5909 C CA . LEU B 1 364 ? 15.023 -15.859 -6.523 1 98.69 364 LEU B CA 1
ATOM 5910 C C . LEU B 1 364 ? 15.773 -14.789 -7.305 1 98.69 364 LEU B C 1
ATOM 5912 O O . LEU B 1 364 ? 15.461 -13.602 -7.195 1 98.69 364 LEU B O 1
ATOM 5916 N N . THR B 1 365 ? 16.734 -15.188 -8.062 1 98.38 365 THR B N 1
ATOM 5917 C CA . THR B 1 365 ? 17.453 -14.367 -9.023 1 98.38 365 THR B CA 1
ATOM 5918 C C . THR B 1 365 ? 17.625 -15.109 -10.352 1 98.38 365 THR B C 1
ATOM 5920 O O . THR B 1 365 ? 17.594 -16.344 -10.383 1 98.38 365 THR B O 1
ATOM 5923 N N . ASP B 1 366 ? 17.766 -14.359 -11.445 1 97.62 366 ASP B N 1
ATOM 5924 C CA . ASP B 1 366 ? 17.969 -14.969 -12.758 1 97.62 366 ASP B CA 1
ATOM 5925 C C . ASP B 1 366 ? 19.391 -15.508 -12.898 1 97.62 366 ASP B C 1
ATOM 5927 O O . ASP B 1 366 ? 19.656 -16.344 -13.766 1 97.62 366 ASP B O 1
ATOM 5931 N N . ASN B 1 367 ? 20.297 -14.953 -12.125 1 98.06 367 ASN B N 1
ATOM 5932 C CA . ASN B 1 367 ? 21.719 -15.297 -12.148 1 98.06 367 ASN B CA 1
ATOM 5933 C C . ASN B 1 367 ? 22.281 -15.414 -10.742 1 98.06 367 ASN B C 1
ATOM 5935 O O . ASN B 1 367 ? 22.672 -14.406 -10.141 1 98.06 367 ASN B O 1
ATOM 5939 N N . VAL B 1 368 ? 22.406 -16.625 -10.32 1 98.19 368 VAL B N 1
ATOM 5940 C CA . VAL B 1 368 ? 22.812 -16.891 -8.938 1 98.19 368 VAL B CA 1
ATOM 5941 C C . VAL B 1 368 ? 24.25 -16.438 -8.727 1 98.19 368 VAL B C 1
ATOM 5943 O O . VAL B 1 368 ? 24.625 -16.047 -7.625 1 98.19 368 VAL B O 1
ATOM 5946 N N . SER B 1 369 ? 25.031 -16.406 -9.695 1 96.94 369 SER B N 1
ATOM 5947 C CA . SER B 1 369 ? 26.438 -16.031 -9.578 1 96.94 369 SER B CA 1
ATOM 5948 C C . SER B 1 369 ? 26.594 -14.562 -9.234 1 96.94 369 SER B C 1
ATOM 5950 O O . SER B 1 369 ? 27.656 -14.141 -8.781 1 96.94 369 SER B O 1
ATOM 5952 N N . MET B 1 370 ? 25.594 -13.789 -9.453 1 95.75 370 MET B N 1
ATOM 5953 C CA . MET B 1 370 ? 25.656 -12.352 -9.234 1 95.75 370 MET B CA 1
ATOM 5954 C C . MET B 1 370 ? 25.375 -12.008 -7.777 1 95.75 370 MET B C 1
ATOM 5956 O O . MET B 1 370 ? 25.562 -10.867 -7.352 1 95.75 370 MET B O 1
ATOM 5960 N N . VAL B 1 371 ? 24.922 -12.938 -7 1 96.44 371 VAL B N 1
ATOM 5961 C CA . VAL B 1 371 ? 24.578 -12.688 -5.605 1 96.44 371 VAL B CA 1
ATOM 5962 C C . VAL B 1 371 ? 25.844 -12.383 -4.805 1 96.44 371 VAL B C 1
ATOM 5964 O O . VAL B 1 371 ? 26.797 -13.156 -4.832 1 96.44 371 VAL B O 1
ATOM 5967 N N . PRO B 1 372 ? 25.828 -11.281 -4.074 1 93.06 372 PRO B N 1
ATOM 5968 C CA . PRO B 1 372 ? 27.031 -10.93 -3.312 1 93.06 372 PRO B CA 1
ATOM 5969 C C . PRO B 1 372 ? 27.375 -11.961 -2.242 1 93.06 372 PRO B C 1
ATOM 5971 O O . PRO B 1 372 ? 26.484 -12.516 -1.602 1 93.06 372 PRO B O 1
ATOM 5974 N N . LYS B 1 373 ? 28.625 -12.289 -2.172 1 84.38 373 LYS B N 1
ATOM 5975 C CA . LYS B 1 373 ? 29.109 -13.227 -1.164 1 84.38 373 LYS B CA 1
ATOM 5976 C C . LYS B 1 373 ? 29.359 -12.523 0.168 1 84.38 373 LYS B C 1
ATOM 5978 O O . LYS B 1 373 ? 29.625 -11.32 0.203 1 84.38 373 LYS B O 1
ATOM 5983 N N . ASN B 1 374 ? 28.906 -13.102 1.3 1 69.56 374 ASN B N 1
ATOM 5984 C CA . ASN B 1 374 ? 29.172 -12.539 2.621 1 69.56 374 ASN B CA 1
ATOM 5985 C C . ASN B 1 374 ? 30.656 -12.25 2.826 1 69.56 374 ASN B C 1
ATOM 5987 O O . ASN B 1 374 ? 31.5 -12.922 2.248 1 69.56 374 ASN B O 1
#

Organism: NCBI:txid860376

Radius of gyration: 30.22 Å; Cα contacts (8 Å, |Δi|>4): 1324; chains: 2; bounding box: 70×77×81 Å

pLDDT: mean 89.47, std 11.78, range [41.16, 98.94]

Solvent-accessible surface area (backbone atoms only — not comparable to full-atom values): 37978 Å² total; per-residue (Å²): 111,71,60,59,51,44,51,51,49,44,52,48,47,50,51,44,48,52,42,49,68,68,53,60,72,56,49,69,64,47,51,50,34,43,70,27,69,64,37,47,67,78,38,48,85,56,30,50,61,66,58,51,37,51,48,49,50,49,52,52,49,49,51,51,48,50,51,51,50,43,27,73,71,30,63,68,46,32,50,48,49,49,45,66,55,44,48,57,50,50,51,53,50,50,46,66,73,66,34,36,77,50,65,68,93,40,67,38,59,53,50,31,61,73,63,44,52,40,22,7,48,30,5,19,35,53,97,84,36,51,61,40,24,73,67,2,40,49,38,12,52,77,45,70,28,39,24,32,28,38,31,48,40,52,26,56,77,68,44,54,27,37,36,83,58,67,46,43,31,88,55,41,70,45,87,46,48,39,57,77,26,42,62,72,58,48,55,69,38,34,36,64,97,53,89,47,49,47,41,39,39,68,57,49,51,52,51,29,61,77,65,72,43,28,35,34,46,35,46,77,74,70,48,74,66,56,48,50,49,50,53,48,54,33,64,74,67,64,30,48,42,37,38,33,37,28,24,67,48,64,67,46,40,33,52,50,32,71,75,38,72,72,53,40,25,21,44,33,48,52,80,42,55,68,26,18,73,43,96,82,49,79,41,69,56,49,57,73,68,49,25,52,50,24,47,54,50,25,54,52,49,47,52,34,55,75,70,38,54,47,41,49,38,44,23,26,41,25,46,37,30,29,46,45,73,46,29,52,46,56,41,49,53,26,49,77,66,48,23,39,44,33,30,36,67,50,90,42,63,59,58,48,47,30,35,50,74,65,64,62,35,29,35,23,15,46,45,36,73,65,57,77,77,132,109,72,59,58,51,44,50,51,49,44,52,49,46,50,53,46,47,53,44,50,66,66,55,62,72,55,51,70,65,46,50,49,34,43,72,28,69,64,37,49,68,78,38,48,85,56,28,51,59,66,58,51,36,51,50,49,50,51,51,52,50,49,51,50,48,52,51,49,51,43,27,72,69,30,65,69,44,32,51,49,49,45,47,68,54,45,47,58,49,50,50,52,50,51,45,68,72,65,33,36,78,52,64,69,94,40,66,40,60,51,49,30,62,72,62,43,51,39,21,7,48,29,5,20,34,54,96,85,36,52,61,39,25,72,67,2,38,49,41,11,52,76,42,69,25,40,26,31,28,37,30,46,39,49,25,54,77,67,44,54,27,37,35,82,58,66,44,43,28,89,55,41,69,47,88,45,48,40,57,76,25,40,63,71,60,48,56,70,38,36,36,63,98,54,88,49,50,48,38,40,38,69,56,50,50,52,51,30,61,76,66,71,40,28,36,36,47,34,46,75,75,68,47,73,65,57,48,50,49,52,51,48,53,34,63,74,67,63,29,49,43,38,39,33,36,29,24,66,47,65,65,43,39,34,52,50,30,71,74,39,71,74,51,39,25,21,45,32,48,53,81,42,54,69,25,20,71,44,92,83,48,80,42,70,56,48,58,72,68,48,25,52,50,25,48,52,50,25,54,53,49,46,51,33,54,74,69,38,54,48,40,49,38,43,23,27,41,24,46,36,30,30,46,45,73,46,28,51,45,58,40,49,52,27,48,77,66,48,22,40,45,33,30,38,68,50,88,44,61,59,57,48,48,32,34,51,75,65,64,61,34,29,35,24,14,45,44,36,71,66,57,77,76,131

Sequence (748 aa):
MLMLLGLHVAAIAIGFGIFFKKFGKLTRKQWKDTFNAQTLVIQPRKVNMDLLTFIAWIIIFVVFWIFTLLAIKFLTFRIILAIIFALPILFTILFFAFRIPVLTNDSNKIAFFENWKVGGHRGSSHDGIPENSLEAFLAVKNEGGQLAEMDIQITSDGVAVICHDSNVERVTGIDQDISSMTEAEFKNLTFIGTNISLPTFAEAVAFCVKNDLMMIWDVKNVDENLLKQFVIQIRTHNLYSKVIIAGFNPIDTYMVKLADSKILTGFTWRSWELSTTDEEATKQRFSGVLNAIANVLDIIAYCLARSLVLPKFLGSDMIFYHVNDASKYLAKSATDNNMYLAGWTSNNKTEMRWLRDYLKIPFLTDNVSMVPKNMLMLLGLHVAAIAIGFGIFFKKFGKLTRKQWKDTFNAQTLVIQPRKVNMDLLTFIAWIIIFVVFWIFTLLAIKFLTFRIILAIIFALPILFTILFFAFRIPVLTNDSNKIAFFENWKVGGHRGSSHDGIPENSLEAFLAVKNEGGQLAEMDIQITSDGVAVICHDSNVERVTGIDQDISSMTEAEFKNLTFIGTNISLPTFAEAVAFCVKNDLMMIWDVKNVDENLLKQFVIQIRTHNLYSKVIIAGFNPIDTYMVKLADSKILTGFTWRSWELSTTDEEATKQRFSGVLNAIANVLDIIAYCLARSLVLPKFLGSDMIFYHVNDASKYLAKSATDNNMYLAGWTSNNKTEMRWLRDYLKIPFLTDNVSMVPKN

Nearest PDB structures (foldseek):
  7e0v-assembly1_A  TM=8.084E-01  e=1.427E-12  Pyrococcus furiosus DSM 3638
  1zcc-assembly1_B  TM=8.497E-01  e=2.290E-12  Agrobacterium fabrum str. C58
  7e2b-assembly1_A  TM=7.948E-01  e=1.195E-12  Pyrococcus furiosus DSM 3638
  4oec-assembly4_D  TM=7.904E-01  e=1.065E-11  Thermococcus kodakarensis KOD1
  3i10-assembly1_A  TM=6.567E-01  e=1.268E-12  Bacteroides thetaiotaomicron VPI-5482

Secondary structure (DSSP, 8-state):
-HHHHHHHHHHHHHHHHHHHHHHTT--HHHHHHHT-HHHHHH-GGGS-HHHHHHHHHHHHHHHHHHHHHHHHH-HHHHHHHHHHHHHHHHHHHHHHHHPPPPP-S-HHHHHHHHH-SEEETTS---TTPPTTSHHHHHHHHHTT--EEEEEEEE-TTS-EEE-SSSBSHHHHS---BGGG--HHHHHT-B-TTS-PBPPBHHHHHHHHHHTT-EEEEEES---HHHHHHHHHHHHHHT-TTTEEEEES-HHHHHHHHHH-TTSEEEEEE-TTTTTBSSTTS-SBSS-HHHHHHHHHHHHHHHHHHHTTHHHHHHT-SEEEEEGGG--HHHHHHHHHTT-EEEEE----HHHHHIIIIII---EEES-GGGSPP-/-HHHHHHHHHHHHHHHHHHHHHHTT--HHHHHHHT-HHHHHH-GGGS-HHHHHHHHHHHHHHHHHHHHHHHHH-HHHHHHHHHHHHHHHHHHHHHHHHPPPPP-S-HHHHHHHHH-SEEETTS---TTPPTTSHHHHHHHHHTT--EEEEEEEE-TTS-EEE-SSSBSHHHHS---BGGG--HHHHHT-B-TTS-PBPPBHHHHHHHHHHTT-EEEEEES---HHHHHHHHHHHHHHT-TTTEEEEES-HHHHHHHHHH-TTSEEEEEE-TTTTTBSSTTS-SBSS-HHHHHHHHHHHHHHHHHHHTTHHHHHHT-SEEEEEGGG--HHHHHHHHHTT-EEEEE----HHHHHIIIIII---EEES-GGGSPP-

Foldseek 3Di:
DVVVVVVLVVVLVVLVVVLCVVPVPDDPVLVCLQPDPVSVVPPVVSHDVVNVVSVVVVVVSVVVVVLVVCVVVDVVSVVVVCCVPVVVVVVVVVLVVQFQAADFPDPLLVLQFVQFAEEADLAQDDDPRDRVALSSPVLCVVLPGAEYEFEWDAACVGFIFTDNDQACCVFFVDGDGRNDDDPVRQQPTDGPPDPTGTGTPVVSLVSCLVVNHAYEYEYDDDDPSNLVVVVCSCVVSVCLNRYEYEYQDLVRLLVNCVVPVSRAYEHEDEQLVQQADDNVRPHGPDDDVSSVVSNVVSVVVCCCLQQCSSVRRSNHQEHEYALVPDDLVSQVSQVVSNHGYEHPDDDDAVSLCCVCVPSNGHYHYNHSNNHDDD/DVVVVVVLVVVVVVLVVVLCVVVVPDDPVLVVLQPDPVSVPPPVVSHDVVNVVSVVVVVVSVVVVVLVVCVVVDVVSVVVVCCVPVVVVVVVVVLVVQFQAADFPDPLLVLLFVQFAEEADLAQDDDPRDRVALSSPVLCVVLPGAEYEFEWDAACVGFIFTDNDQACCVFFVDGDGRNDDDPVRQQPTDGPPDPGGTGTPVVSLVSCLVVNHAYEYEYDDDDPSNLVVVVCSCVVSVCLNRYEYEYQDLVRLLVNCVVPVSRAYEHEDEQLVQQADDRVRPHGPDDDPSSVVSNVVSVVVCCCLQQCSSVRRSNHQEHEYALVPDDLVSQVSQVVSNHGYEHPDDDDAVSLCCVCPPSNGHYHYNHSNNHDDD

InterPro domains:
  IPR017946 PLC-like phosphodiesterase, TIM beta/alpha-barrel domain superfamily [G3DSA:3.20.20.190] (113-373)
  IPR017946 PLC-like phosphodiesterase, TIM beta/alpha-barrel domain superfamily [SSF51695] (117-369)
  IPR030395 Glycerophosphodiester phosphodiesterase domain [PF03009] (121-368)
  IPR030395 Glycerophosphodiester phosphodiesterase domain [PS51704] (116-374)